Protein AF-M5F6Q2-F1 (afdb_monomer_lite)

Secondary structure (DSSP, 8-state):
-EEETTEEE---HHHHT---GGGGS---EEE-TTSSPBPTTSSSB---HHHHHHHHHHHHHHHHHHHHHHHHHHHT-SSHHHHHHHHHHHTSTT-TTHHHHHHHTTT-EETTEEP-SSEEPPSEETTEEEEEE-TTTS-HHHHTT-------SS--EESSHHHHHTSEEEEEETT-TTHHHHHHHHHHH-TT---EEEEEESSHHHHHHHHHHTT---EEEGGGSPP---------S-EEEEEE-TTS-TT-TT---EEEEEE---TT-EEEEEETTEEEETTEEE-HHHHHHHHHHHHHTTSS-TT--EEEE-TTGGGGTTT---EEHHHHHHHHHHHH--TTT-----TTTT-HHHHHHHHHHHT-SS---HHHHHHHHHHHHHHHS------TT-HHHHHHHHH-HHHHHHHHHS--HHHHHHHHHHHH-GGGTSSS-TTTTHHHHHHHHHHT--

pLDDT: mean 81.47, std 13.78, range [39.22, 97.38]

Structure (mmCIF, N/CA/C/O backbone):
data_AF-M5F6Q2-F1
#
_entry.id   AF-M5F6Q2-F1
#
loop_
_atom_site.group_PDB
_atom_site.id
_atom_site.type_symbol
_atom_site.label_atom_id
_atom_site.label_alt_id
_atom_site.label_comp_id
_atom_site.label_asym_id
_atom_site.label_entity_id
_atom_site.label_seq_id
_atom_site.pdbx_PDB_ins_code
_atom_site.Cartn_x
_atom_site.Cartn_y
_atom_site.Cartn_z
_atom_site.occupancy
_atom_site.B_iso_or_equiv
_atom_site.auth_seq_id
_atom_site.auth_comp_id
_atom_site.auth_asym_id
_atom_site.auth_atom_id
_atom_site.pdbx_PDB_model_num
ATOM 1 N N . MET A 1 1 ? 41.461 -10.114 -30.651 1.00 90.31 1 MET A N 1
ATOM 2 C CA . MET A 1 1 ? 42.840 -10.074 -31.201 1.00 90.31 1 MET A CA 1
ATOM 3 C C . MET A 1 1 ? 42.908 -9.041 -32.313 1.00 90.31 1 MET A C 1
ATOM 5 O O . MET A 1 1 ? 41.897 -8.826 -32.969 1.00 90.31 1 MET A O 1
ATOM 9 N N . ALA A 1 2 ? 44.062 -8.416 -32.529 1.00 90.69 2 ALA A N 1
ATOM 10 C CA . ALA A 1 2 ? 44.305 -7.538 -33.670 1.00 90.69 2 ALA A CA 1
ATOM 11 C C . ALA A 1 2 ? 44.973 -8.337 -34.795 1.00 90.69 2 ALA A C 1
ATOM 13 O O . ALA A 1 2 ? 46.044 -8.898 -34.577 1.00 90.69 2 ALA A O 1
ATOM 14 N N . ARG A 1 3 ? 44.368 -8.418 -35.981 1.00 92.50 3 ARG A N 1
ATOM 15 C CA . ARG A 1 3 ? 44.970 -9.057 -37.156 1.00 92.50 3 ARG A CA 1
ATOM 16 C C . ARG A 1 3 ? 45.557 -7.995 -38.074 1.00 92.50 3 ARG A C 1
ATOM 18 O O . ARG A 1 3 ? 44.851 -7.080 -38.478 1.00 92.50 3 ARG A O 1
ATOM 25 N N . GLN A 1 4 ? 46.831 -8.139 -38.419 1.00 90.56 4 GLN A N 1
ATOM 26 C CA . GLN A 1 4 ? 47.508 -7.293 -39.399 1.00 90.56 4 GLN A CA 1
ATOM 27 C C . GLN A 1 4 ? 48.214 -8.195 -40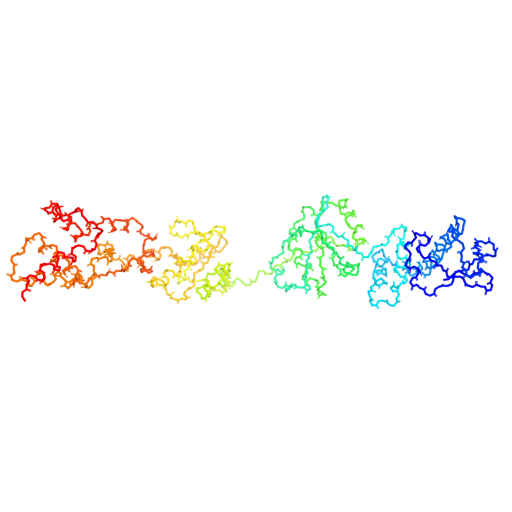.413 1.00 90.56 4 GLN A C 1
ATOM 29 O O . GLN A 1 4 ? 49.161 -8.911 -40.078 1.00 90.56 4 GLN A O 1
ATOM 34 N N . GLY A 1 5 ? 47.722 -8.201 -41.654 1.00 87.06 5 GLY A N 1
ATOM 35 C CA . GLY A 1 5 ? 48.122 -9.202 -42.646 1.00 87.06 5 GLY A CA 1
ATOM 36 C C . GLY A 1 5 ? 47.735 -10.619 -42.198 1.00 87.06 5 GLY A C 1
ATOM 37 O O . GLY A 1 5 ? 46.582 -10.871 -41.860 1.00 87.06 5 GLY A O 1
ATOM 38 N N . GLY A 1 6 ? 48.699 -11.545 -42.189 1.00 85.50 6 GLY A N 1
ATOM 39 C CA . GLY A 1 6 ? 48.492 -12.945 -41.788 1.00 85.50 6 GLY A CA 1
ATOM 40 C C . GLY A 1 6 ? 48.702 -13.249 -40.299 1.00 85.50 6 GLY A C 1
ATOM 41 O O . GLY A 1 6 ? 48.619 -14.411 -39.916 1.00 85.50 6 GLY A O 1
ATOM 42 N N . VAL A 1 7 ? 49.006 -12.246 -39.467 1.00 88.25 7 VAL A N 1
ATOM 43 C CA . VAL A 1 7 ? 49.387 -12.443 -38.056 1.00 88.25 7 VAL A CA 1
ATOM 44 C C . VAL A 1 7 ? 48.335 -11.842 -37.126 1.00 88.25 7 VAL A C 1
ATOM 46 O O . VAL A 1 7 ? 47.841 -10.740 -37.375 1.00 88.25 7 VAL A O 1
ATOM 49 N N . CYS A 1 8 ? 48.010 -12.555 -36.045 1.00 90.44 8 CYS A N 1
ATOM 50 C CA . CYS A 1 8 ? 47.117 -12.095 -34.984 1.00 90.44 8 CYS A CA 1
ATOM 51 C C . CYS A 1 8 ? 47.906 -11.792 -33.709 1.00 90.44 8 CYS A C 1
ATOM 53 O O . CYS A 1 8 ? 48.581 -12.666 -33.174 1.00 90.44 8 CYS A O 1
ATOM 55 N N . TYR A 1 9 ? 47.756 -10.578 -33.193 1.00 91.50 9 TYR A N 1
ATOM 56 C CA . TYR A 1 9 ? 48.367 -10.139 -31.949 1.00 91.50 9 TYR A CA 1
ATOM 57 C C . TYR A 1 9 ? 47.322 -10.037 -30.827 1.00 91.50 9 TYR A C 1
ATOM 59 O O . TYR A 1 9 ? 46.193 -9.571 -31.057 1.00 91.50 9 TYR A O 1
ATOM 67 N N . PRO A 1 10 ? 47.657 -10.449 -29.593 1.00 89.44 10 PRO A N 1
ATOM 68 C CA . PRO A 1 10 ? 46.786 -10.240 -28.448 1.00 89.44 10 PRO A CA 1
ATOM 69 C C . PRO A 1 10 ? 46.700 -8.745 -28.115 1.00 89.44 10 PRO A C 1
ATOM 71 O O . PRO A 1 10 ? 47.707 -8.038 -28.075 1.00 89.44 10 PRO A O 1
ATOM 74 N N . ILE A 1 11 ? 45.481 -8.271 -27.857 1.00 89.88 11 ILE A N 1
ATOM 75 C CA . ILE A 1 11 ? 45.239 -6.915 -27.359 1.00 89.88 11 ILE A CA 1
ATOM 76 C C . ILE A 1 11 ? 45.127 -7.003 -25.835 1.00 89.88 11 ILE A C 1
ATOM 78 O O . ILE A 1 11 ? 44.356 -7.813 -25.327 1.00 89.88 11 ILE A O 1
ATOM 82 N N . SER A 1 12 ? 45.890 -6.177 -25.125 1.00 87.44 12 SER A N 1
ATOM 83 C CA . SER A 1 12 ? 45.894 -6.039 -23.670 1.00 87.44 12 SER A CA 1
ATOM 84 C C . SER A 1 12 ? 44.944 -4.904 -23.270 1.00 87.44 12 SER A C 1
ATOM 86 O O . SER A 1 12 ? 45.260 -3.740 -23.536 1.00 87.44 12 SER A O 1
ATOM 88 N N . PRO A 1 13 ? 43.801 -5.192 -22.617 1.00 84.56 13 PRO A N 1
ATOM 89 C CA . PRO A 1 13 ? 42.872 -4.154 -22.162 1.00 84.56 13 PRO A CA 1
ATOM 90 C C . PRO A 1 13 ? 43.526 -3.181 -21.173 1.00 84.56 13 PRO A C 1
ATOM 92 O O . PRO A 1 13 ? 43.322 -1.970 -21.254 1.00 84.56 13 PRO A O 1
ATOM 95 N N . THR A 1 14 ? 44.387 -3.700 -20.290 1.00 84.69 14 THR A N 1
ATOM 96 C CA . THR A 1 14 ? 45.132 -2.915 -19.294 1.00 84.69 14 THR A CA 1
ATOM 97 C C . THR A 1 14 ? 45.998 -1.843 -19.952 1.00 84.69 14 THR A C 1
ATOM 99 O O . THR A 1 14 ? 46.099 -0.728 -19.450 1.00 84.69 14 THR A O 1
ATOM 102 N N . SER A 1 15 ? 46.586 -2.159 -21.107 1.00 84.38 15 SER A N 1
ATOM 103 C CA . SER A 1 15 ? 47.467 -1.250 -21.845 1.00 84.38 15 SER A CA 1
ATOM 104 C C . SER A 1 15 ? 46.710 -0.161 -22.614 1.00 84.38 15 SER A C 1
ATOM 106 O O . SER A 1 15 ? 47.316 0.831 -23.002 1.00 84.38 15 SER A O 1
ATOM 108 N N . LEU A 1 16 ? 45.399 -0.323 -22.820 1.00 81.69 16 LEU A N 1
ATOM 109 C CA . LEU A 1 16 ? 44.549 0.654 -23.506 1.00 81.69 16 LEU A CA 1
ATOM 110 C C . LEU A 1 16 ? 43.846 1.621 -22.546 1.00 81.69 16 LEU A C 1
ATOM 112 O O . LEU A 1 16 ? 43.353 2.648 -22.994 1.00 81.69 16 LEU A O 1
ATOM 116 N N . SER A 1 17 ? 43.777 1.308 -21.245 1.00 79.38 17 SER A N 1
ATOM 117 C CA . SER A 1 17 ? 42.955 2.052 -20.268 1.00 79.38 17 SER A CA 1
ATOM 118 C C . SER A 1 17 ? 41.474 2.181 -20.670 1.00 79.38 17 SER A C 1
ATOM 120 O O . SER A 1 17 ? 40.790 3.114 -20.258 1.00 79.38 17 SER A O 1
ATOM 122 N N . ILE A 1 18 ? 40.964 1.232 -21.464 1.00 74.19 18 ILE A N 1
ATOM 123 C CA . ILE A 1 18 ? 39.575 1.199 -21.939 1.00 74.19 18 ILE A CA 1
ATOM 124 C C . ILE A 1 18 ? 38.845 0.039 -21.278 1.00 74.19 18 ILE A C 1
ATOM 126 O O . ILE A 1 18 ? 39.346 -1.084 -21.218 1.00 74.19 18 ILE A O 1
ATOM 130 N N . THR A 1 19 ? 37.620 0.302 -20.836 1.00 70.75 19 THR A N 1
ATOM 131 C CA . THR A 1 19 ? 36.688 -0.712 -20.343 1.00 70.75 19 THR A CA 1
ATOM 132 C C . THR A 1 19 ? 35.640 -0.976 -21.420 1.00 70.75 19 THR A C 1
ATOM 134 O O . THR A 1 19 ? 34.605 -0.326 -21.478 1.00 70.75 19 THR A O 1
ATOM 137 N N . SER A 1 20 ? 35.934 -1.912 -22.327 1.00 78.38 20 SER A N 1
ATOM 138 C CA . SER A 1 20 ? 34.982 -2.348 -23.354 1.00 78.38 20 SER A CA 1
ATOM 139 C C . SER A 1 20 ? 34.572 -3.795 -23.118 1.00 78.38 20 SER A C 1
ATOM 141 O O . SER A 1 20 ? 35.420 -4.673 -22.941 1.00 78.38 20 SER A O 1
ATOM 143 N N . THR A 1 21 ? 33.268 -4.063 -23.161 1.00 78.62 21 THR A N 1
ATOM 144 C CA . THR A 1 21 ? 32.719 -5.426 -23.099 1.00 78.62 21 THR A CA 1
ATOM 145 C C . THR A 1 21 ? 33.053 -6.241 -24.350 1.00 78.62 21 THR A C 1
ATOM 147 O O . THR A 1 21 ? 32.926 -7.464 -24.317 1.00 78.62 21 THR A O 1
ATOM 150 N N . LEU A 1 22 ? 33.568 -5.608 -25.415 1.00 83.75 22 LEU A N 1
ATOM 151 C CA . LEU A 1 22 ? 34.044 -6.284 -26.625 1.00 83.75 22 LEU A CA 1
ATOM 152 C C . LEU A 1 22 ? 35.163 -7.290 -26.316 1.00 83.75 22 LEU A C 1
ATOM 154 O O . LEU A 1 22 ? 35.261 -8.319 -26.976 1.00 83.75 22 LEU A O 1
ATOM 158 N N . PHE A 1 23 ? 35.981 -7.043 -25.287 1.00 82.69 23 PHE A N 1
ATOM 159 C CA . PHE A 1 23 ? 37.051 -7.967 -24.890 1.00 82.69 23 PHE A CA 1
ATOM 160 C C . PHE A 1 23 ? 36.543 -9.296 -24.318 1.00 82.69 23 PHE A C 1
ATOM 162 O O . PHE A 1 23 ? 37.303 -10.260 -24.274 1.00 82.69 23 PHE A O 1
ATOM 169 N N . ASN A 1 24 ? 35.267 -9.374 -23.934 1.00 81.75 24 ASN A N 1
ATOM 170 C CA . ASN A 1 24 ? 34.642 -10.625 -23.500 1.00 81.75 24 ASN A CA 1
ATOM 171 C C . ASN A 1 24 ? 34.222 -11.510 -24.684 1.00 81.75 24 ASN A C 1
ATOM 173 O O . ASN A 1 24 ? 33.739 -12.622 -24.478 1.00 81.75 24 ASN A O 1
ATOM 177 N N . TRP A 1 25 ? 34.386 -11.024 -25.916 1.00 81.12 25 TRP A N 1
ATOM 178 C CA . TRP A 1 25 ? 34.020 -11.740 -27.125 1.00 81.12 25 TRP A CA 1
ATOM 179 C C . TRP A 1 25 ? 35.238 -12.339 -27.836 1.00 81.12 25 TRP A C 1
ATOM 181 O O . TRP A 1 25 ? 36.299 -11.709 -27.899 1.00 81.12 25 TRP A O 1
ATOM 191 N N . PRO A 1 26 ? 35.092 -13.519 -28.466 1.00 82.38 26 PRO A N 1
ATOM 192 C CA . PRO A 1 26 ? 36.122 -14.097 -29.320 1.00 82.38 26 PRO A CA 1
ATOM 193 C C . PRO A 1 26 ? 36.150 -13.388 -30.685 1.00 82.38 26 PRO A C 1
ATOM 195 O O . PRO A 1 26 ? 35.754 -13.951 -31.702 1.00 82.38 26 PRO A O 1
ATOM 198 N N . VAL A 1 27 ? 36.598 -12.129 -30.710 1.00 84.62 27 VAL A N 1
ATOM 199 C CA . VAL A 1 27 ? 36.656 -11.304 -31.928 1.00 84.62 27 VAL A CA 1
ATOM 200 C C . VAL A 1 27 ? 38.079 -11.115 -32.445 1.00 84.62 27 VAL A C 1
ATOM 202 O O . VAL A 1 27 ? 39.044 -10.948 -31.686 1.00 84.62 27 VAL A O 1
ATOM 205 N N . VAL A 1 28 ? 38.200 -11.094 -33.771 1.00 90.62 28 VAL A N 1
ATOM 206 C CA . VAL A 1 28 ? 39.409 -10.699 -34.497 1.00 90.62 28 VAL A CA 1
ATOM 207 C C . VAL A 1 28 ? 39.101 -9.400 -35.229 1.00 90.62 28 VAL A C 1
ATOM 209 O O . VAL A 1 28 ? 38.150 -9.340 -35.999 1.00 90.62 28 VAL A O 1
ATOM 212 N N . ILE A 1 29 ? 39.889 -8.364 -34.955 1.00 90.44 29 ILE A N 1
ATOM 213 C CA . ILE A 1 29 ? 39.721 -7.029 -35.527 1.00 90.44 29 ILE A CA 1
ATOM 214 C C . ILE A 1 29 ? 40.822 -6.808 -36.559 1.00 90.44 29 ILE A C 1
ATOM 216 O O . ILE A 1 29 ? 41.999 -6.976 -36.240 1.00 90.44 29 ILE A O 1
ATOM 220 N N . ASP A 1 30 ? 40.443 -6.421 -37.772 1.00 92.31 30 ASP A N 1
ATOM 221 C CA . ASP A 1 30 ? 41.368 -6.225 -38.885 1.00 92.31 30 ASP A CA 1
ATOM 222 C C . ASP A 1 30 ? 41.987 -4.828 -38.923 1.00 92.31 30 ASP A C 1
ATOM 224 O O . ASP A 1 30 ? 41.298 -3.800 -38.951 1.00 92.31 30 ASP A O 1
ATOM 228 N N . PHE A 1 31 ? 43.312 -4.806 -39.014 1.00 92.12 31 PHE A N 1
ATOM 229 C CA . PHE A 1 31 ? 44.126 -3.607 -39.120 1.00 92.12 31 PHE A CA 1
ATOM 230 C C . PHE A 1 31 ? 44.958 -3.633 -40.411 1.00 92.12 31 PHE A C 1
ATOM 232 O O . PHE A 1 31 ? 45.583 -4.652 -40.730 1.00 92.12 31 PHE A O 1
ATOM 239 N N . PRO A 1 32 ? 44.985 -2.525 -41.170 1.00 90.19 32 PRO A N 1
ATOM 240 C CA . PRO A 1 32 ? 45.913 -2.342 -42.276 1.00 90.19 32 PRO A CA 1
ATOM 241 C C . PRO A 1 32 ? 47.373 -2.529 -41.853 1.00 90.19 32 PRO A C 1
ATOM 243 O O . PRO A 1 32 ? 47.768 -2.258 -40.717 1.00 90.19 32 PRO A O 1
ATOM 246 N N . ILE A 1 33 ? 48.204 -2.982 -42.794 1.00 87.75 33 ILE A N 1
ATOM 247 C CA . ILE A 1 33 ? 49.644 -3.100 -42.554 1.00 87.75 33 ILE A CA 1
ATOM 248 C C . ILE A 1 33 ? 50.219 -1.707 -42.278 1.00 87.75 33 ILE A C 1
ATOM 250 O O . ILE A 1 33 ? 50.090 -0.806 -43.099 1.00 87.75 33 ILE A O 1
ATOM 254 N N . GLY A 1 34 ? 50.890 -1.564 -41.133 1.00 85.62 34 GLY A N 1
ATOM 255 C CA . GLY A 1 34 ? 51.545 -0.326 -40.709 1.00 85.62 34 GLY A CA 1
ATOM 256 C C . GLY A 1 34 ? 50.736 0.534 -39.735 1.00 85.62 34 GLY A C 1
ATOM 257 O O . GLY A 1 34 ? 51.260 1.559 -39.296 1.00 85.62 34 GLY A O 1
ATOM 258 N N . ASP A 1 35 ? 49.512 0.129 -39.375 1.00 87.50 35 ASP A N 1
ATOM 259 C CA . ASP A 1 35 ? 48.679 0.850 -38.401 1.00 87.50 35 ASP A CA 1
ATOM 260 C C . ASP A 1 35 ? 48.987 0.490 -36.947 1.00 87.50 35 ASP A C 1
ATOM 262 O O . ASP A 1 35 ? 48.782 1.321 -36.061 1.00 87.50 35 ASP A O 1
ATOM 266 N N . LEU A 1 36 ? 49.517 -0.711 -36.699 1.00 90.75 36 LEU A N 1
ATOM 267 C CA . LEU A 1 36 ? 49.950 -1.137 -35.373 1.00 90.75 36 LEU A CA 1
ATOM 268 C C . LEU A 1 36 ? 51.474 -1.194 -35.291 1.00 90.75 36 LEU A C 1
ATOM 270 O O . LEU A 1 36 ? 52.148 -1.728 -36.179 1.00 90.75 36 LEU A O 1
ATOM 274 N N . SER A 1 37 ? 52.008 -0.687 -34.184 1.00 89.12 37 SER A N 1
ATOM 275 C CA . SER A 1 37 ? 53.395 -0.902 -33.794 1.00 89.12 37 SER A CA 1
ATOM 276 C C . SER A 1 37 ? 53.552 -2.326 -33.262 1.00 89.12 37 SER A C 1
ATOM 278 O O . SER A 1 37 ? 52.779 -2.777 -32.415 1.00 89.12 37 SER A O 1
ATOM 280 N N . VAL A 1 38 ? 54.548 -3.054 -33.761 1.00 85.56 38 VAL A N 1
ATOM 281 C CA . VAL A 1 38 ? 54.880 -4.402 -33.285 1.00 85.56 38 VAL A CA 1
ATOM 282 C C . VAL A 1 38 ? 56.126 -4.293 -32.416 1.00 85.56 38 VAL A C 1
ATOM 284 O O . VAL A 1 38 ? 57.127 -3.704 -32.828 1.00 85.56 38 VAL A O 1
ATOM 287 N N . ALA A 1 39 ? 56.066 -4.845 -31.206 1.00 81.38 39 ALA A N 1
ATOM 288 C CA . ALA A 1 39 ? 57.193 -4.865 -30.287 1.00 81.38 39 ALA A CA 1
ATOM 289 C C . ALA A 1 39 ? 58.379 -5.634 -30.892 1.00 81.38 39 ALA A C 1
ATOM 291 O O . ALA A 1 39 ? 58.212 -6.498 -31.753 1.00 81.38 39 ALA A O 1
ATOM 292 N N . THR A 1 40 ? 59.591 -5.371 -30.401 1.00 74.62 40 THR A N 1
ATOM 293 C CA . THR A 1 40 ? 60.832 -5.975 -30.918 1.00 74.62 40 THR A CA 1
ATOM 294 C C . THR A 1 40 ? 60.810 -7.510 -30.922 1.00 74.62 40 THR A C 1
ATOM 296 O O . THR A 1 40 ? 61.441 -8.123 -31.779 1.00 74.62 40 THR A O 1
ATOM 299 N N . SER A 1 41 ? 60.042 -8.139 -30.021 1.00 74.69 41 SER A N 1
ATOM 300 C CA . SER A 1 41 ? 59.839 -9.595 -29.973 1.00 74.69 41 SER A CA 1
ATOM 301 C C . SER A 1 41 ? 59.035 -10.161 -31.149 1.00 74.69 41 SER A C 1
ATOM 303 O O . SER A 1 41 ? 58.994 -11.372 -31.310 1.00 74.69 41 SER A O 1
ATOM 305 N N . ARG A 1 42 ? 58.393 -9.315 -31.969 1.00 74.31 42 ARG A N 1
ATOM 306 C CA . ARG A 1 42 ? 57.519 -9.681 -33.104 1.00 74.31 42 ARG A CA 1
ATOM 307 C C . ARG A 1 42 ? 56.289 -10.528 -32.755 1.00 74.31 42 ARG A C 1
ATOM 309 O O . ARG A 1 42 ? 55.555 -10.923 -33.652 1.00 74.31 42 ARG A O 1
ATOM 316 N N . GLU A 1 43 ? 56.026 -10.738 -31.469 1.00 78.00 43 GLU A N 1
ATOM 317 C CA . GLU A 1 43 ? 54.896 -11.529 -30.957 1.00 78.00 43 GLU A CA 1
ATOM 318 C C . GLU A 1 43 ? 53.875 -10.679 -30.182 1.00 78.00 43 GLU A C 1
ATOM 320 O O . GLU A 1 43 ? 52.769 -11.131 -29.891 1.00 78.00 43 GLU A O 1
ATOM 325 N N . ALA A 1 44 ? 54.219 -9.428 -29.864 1.00 83.56 44 ALA A N 1
ATOM 326 C CA . ALA A 1 44 ? 53.386 -8.518 -29.085 1.00 83.56 44 ALA A CA 1
ATOM 327 C C . ALA A 1 44 ? 53.206 -7.165 -29.786 1.00 83.56 44 ALA A C 1
ATOM 329 O O . ALA A 1 44 ? 54.060 -6.730 -30.558 1.00 83.56 44 ALA A O 1
ATOM 330 N N . LEU A 1 45 ? 52.102 -6.480 -29.483 1.00 89.06 45 LEU A N 1
ATOM 331 C CA . LEU A 1 45 ? 51.881 -5.095 -29.903 1.00 89.06 45 LEU A CA 1
ATOM 332 C C . LEU A 1 45 ? 52.709 -4.136 -29.041 1.00 89.06 45 LEU A C 1
ATOM 334 O O . LEU A 1 45 ? 52.807 -4.309 -27.825 1.00 89.06 45 LEU A O 1
ATOM 338 N N . GLY A 1 46 ? 53.265 -3.102 -29.666 1.00 89.25 46 GLY A N 1
ATOM 339 C CA . GLY A 1 46 ? 53.700 -1.896 -28.970 1.00 89.25 46 GLY A CA 1
ATOM 340 C C . GLY A 1 46 ? 52.490 -1.005 -28.678 1.00 89.25 46 GLY A C 1
ATOM 341 O O . GLY A 1 46 ? 51.653 -0.804 -29.548 1.00 89.25 46 GLY A O 1
ATOM 342 N N . TYR A 1 47 ? 52.387 -0.460 -27.465 1.00 90.75 47 TYR A N 1
ATOM 343 C CA . TYR A 1 47 ? 51.287 0.429 -27.056 1.00 90.75 47 TYR A CA 1
ATOM 344 C C . TYR A 1 47 ? 51.740 1.891 -27.038 1.00 90.75 47 TYR A C 1
ATOM 346 O O . TYR A 1 47 ? 51.650 2.575 -26.021 1.00 90.75 47 TYR A O 1
ATOM 354 N N . ASP A 1 48 ? 52.278 2.364 -28.162 1.00 91.38 48 ASP A N 1
ATOM 355 C CA . ASP A 1 48 ? 52.500 3.797 -28.354 1.00 91.38 48 ASP A CA 1
ATOM 356 C C . ASP A 1 48 ? 51.167 4.529 -28.596 1.00 91.38 48 ASP A C 1
ATOM 358 O O . ASP A 1 48 ? 50.128 3.921 -28.867 1.00 91.38 48 ASP A O 1
ATOM 362 N N . SER A 1 49 ? 51.177 5.859 -28.486 1.00 90.06 49 SER A N 1
ATOM 363 C CA . SER A 1 49 ? 49.962 6.677 -28.613 1.00 90.06 49 SER A CA 1
ATOM 364 C C . SER A 1 49 ? 49.238 6.468 -29.947 1.00 90.06 49 SER A C 1
ATOM 366 O O . SER A 1 49 ? 48.007 6.466 -29.984 1.00 90.06 49 SER A O 1
ATOM 368 N N . ARG A 1 50 ? 49.989 6.238 -31.032 1.00 91.62 50 ARG A N 1
ATOM 369 C CA . ARG A 1 50 ? 49.444 5.942 -32.360 1.00 91.62 50 ARG A CA 1
ATOM 370 C C . ARG A 1 50 ? 48.701 4.608 -32.375 1.00 91.62 50 ARG A C 1
ATOM 372 O O . ARG A 1 50 ? 47.567 4.560 -32.844 1.00 91.62 50 ARG A O 1
ATOM 379 N N . THR A 1 51 ? 49.320 3.548 -31.861 1.00 91.06 51 THR A N 1
ATOM 380 C CA . THR A 1 51 ? 48.739 2.200 -31.848 1.00 91.06 51 THR A CA 1
ATOM 381 C C . THR A 1 51 ? 47.516 2.141 -30.942 1.00 91.06 51 THR A C 1
ATOM 383 O O . THR A 1 51 ? 46.499 1.573 -31.332 1.00 91.06 51 THR A O 1
ATOM 386 N N . ILE A 1 52 ? 47.567 2.792 -29.774 1.00 91.12 52 ILE A N 1
ATOM 387 C CA . ILE A 1 52 ? 46.406 2.923 -28.884 1.00 91.12 52 ILE A CA 1
ATOM 388 C C . ILE A 1 52 ? 45.258 3.616 -29.625 1.00 91.12 52 ILE A C 1
ATOM 390 O O . ILE A 1 52 ? 44.166 3.061 -29.693 1.00 91.12 52 ILE A O 1
ATOM 394 N N . ALA A 1 53 ? 45.501 4.779 -30.241 1.00 89.88 53 ALA A N 1
ATOM 395 C CA . ALA A 1 53 ? 44.465 5.512 -30.969 1.00 89.88 53 ALA A CA 1
ATOM 396 C C . ALA A 1 53 ? 43.867 4.699 -32.131 1.00 89.88 53 ALA A C 1
ATOM 398 O O . ALA A 1 53 ? 42.651 4.714 -32.325 1.00 89.88 53 ALA A O 1
ATOM 399 N N . ALA A 1 54 ? 44.697 3.962 -32.876 1.00 91.31 54 ALA A N 1
ATOM 400 C CA . ALA A 1 54 ? 44.245 3.092 -33.959 1.00 91.31 54 ALA A CA 1
ATOM 401 C C . ALA A 1 54 ? 43.358 1.947 -33.444 1.00 91.31 54 ALA A C 1
ATOM 403 O O . ALA A 1 54 ? 42.284 1.705 -33.998 1.00 91.31 54 ALA A O 1
ATOM 404 N N . ILE A 1 55 ? 43.771 1.274 -32.362 1.00 91.12 55 ILE A N 1
ATOM 405 C CA . ILE A 1 55 ? 42.999 0.189 -31.744 1.00 91.12 55 ILE A CA 1
ATOM 406 C C . ILE A 1 55 ? 41.669 0.713 -31.204 1.00 91.12 55 ILE A C 1
ATOM 408 O O . ILE A 1 55 ? 40.633 0.129 -31.513 1.00 91.12 55 ILE A O 1
ATOM 412 N N . THR A 1 56 ? 41.675 1.818 -30.458 1.00 90.19 56 THR A N 1
ATOM 413 C CA . THR A 1 56 ? 40.459 2.435 -29.908 1.00 90.19 56 THR A CA 1
ATOM 414 C C . THR A 1 56 ? 39.478 2.801 -31.007 1.00 90.19 56 THR A C 1
ATOM 416 O O . THR A 1 56 ? 38.338 2.347 -30.986 1.00 90.19 56 THR A O 1
ATOM 419 N N . LYS A 1 57 ? 39.947 3.532 -32.026 1.00 90.75 57 LYS A N 1
ATOM 420 C CA . LYS A 1 57 ? 39.117 3.927 -33.166 1.00 90.75 57 LYS A CA 1
ATOM 421 C C . LYS A 1 57 ? 38.478 2.711 -33.831 1.00 90.75 57 LYS A C 1
ATOM 423 O O . LYS A 1 57 ? 37.297 2.735 -34.158 1.00 90.75 57 LYS A O 1
ATOM 428 N N . ARG A 1 58 ? 39.245 1.636 -34.020 1.00 90.94 58 ARG A N 1
ATOM 429 C CA . ARG A 1 58 ? 38.739 0.426 -34.667 1.00 90.94 58 ARG A CA 1
ATOM 430 C C . ARG A 1 58 ? 37.759 -0.354 -33.795 1.00 90.94 58 ARG A C 1
ATOM 432 O O . ARG A 1 58 ? 36.814 -0.934 -34.327 1.00 90.94 58 ARG A O 1
ATOM 439 N N . ILE A 1 59 ? 37.964 -0.369 -32.479 1.00 89.62 59 ILE A N 1
ATOM 440 C CA . ILE A 1 59 ? 36.995 -0.914 -31.522 1.00 89.62 59 ILE A CA 1
ATOM 441 C C . ILE A 1 59 ? 35.678 -0.141 -31.633 1.00 89.62 59 ILE A C 1
ATOM 443 O O . ILE A 1 59 ? 34.639 -0.773 -31.809 1.00 89.62 59 ILE A O 1
ATOM 447 N N . ASP A 1 60 ? 35.723 1.192 -31.628 1.00 88.88 60 ASP A N 1
ATOM 448 C CA . ASP A 1 60 ? 34.528 2.037 -31.744 1.00 88.88 60 ASP A CA 1
ATOM 449 C C . ASP A 1 60 ? 33.806 1.816 -33.083 1.00 88.88 60 ASP A C 1
ATOM 451 O O . ASP A 1 60 ? 32.598 1.587 -33.106 1.00 88.88 60 ASP A O 1
ATOM 455 N N . GLU A 1 61 ? 34.543 1.786 -34.201 1.00 90.25 61 GLU A N 1
ATOM 456 C CA . GLU A 1 61 ? 33.999 1.449 -35.527 1.00 90.25 61 GLU A CA 1
ATOM 457 C C . GLU A 1 61 ? 33.330 0.066 -35.539 1.00 90.25 61 GLU A C 1
ATOM 459 O O . GLU A 1 61 ? 32.262 -0.103 -36.126 1.00 90.25 61 GLU A O 1
ATOM 464 N N . THR A 1 62 ? 33.936 -0.921 -34.872 1.00 89.31 62 THR A N 1
ATOM 465 C CA . THR A 1 62 ? 33.388 -2.281 -34.781 1.00 89.31 62 THR A CA 1
ATOM 466 C C . THR A 1 62 ? 32.091 -2.292 -33.977 1.00 89.31 62 THR A C 1
ATOM 468 O O . THR A 1 62 ? 31.107 -2.882 -34.418 1.00 89.31 62 THR A O 1
ATOM 471 N N . VAL A 1 63 ? 32.055 -1.611 -32.828 1.00 89.56 63 VAL A N 1
ATOM 472 C CA . VAL A 1 63 ? 30.846 -1.496 -31.997 1.00 89.56 63 VAL A CA 1
ATOM 473 C C . VAL A 1 63 ? 29.729 -0.785 -32.759 1.00 89.56 63 VAL A C 1
ATOM 475 O O . VAL A 1 63 ? 28.589 -1.251 -32.738 1.00 89.56 63 VAL A O 1
ATOM 478 N N . LEU A 1 64 ? 30.039 0.287 -33.492 1.00 89.75 64 LEU A N 1
ATOM 479 C CA . LEU A 1 64 ? 29.071 0.976 -34.349 1.00 89.75 64 LEU A CA 1
ATOM 480 C C . LEU A 1 64 ? 28.564 0.069 -35.478 1.00 89.75 64 LEU A C 1
ATOM 482 O O . LEU A 1 64 ? 27.358 -0.018 -35.689 1.00 89.75 64 LEU A O 1
ATOM 486 N N . GLY A 1 65 ? 29.447 -0.679 -36.142 1.00 88.94 65 GLY A N 1
ATOM 487 C CA . GLY A 1 65 ? 29.050 -1.656 -37.160 1.00 88.94 65 GLY A CA 1
ATOM 488 C C . GLY A 1 65 ? 28.139 -2.756 -36.604 1.00 88.94 65 GLY A C 1
ATOM 489 O O . GLY A 1 65 ? 27.141 -3.111 -37.226 1.00 88.94 65 GLY A O 1
ATOM 490 N N . MET A 1 66 ? 28.425 -3.253 -35.397 1.00 87.94 66 MET A N 1
ATOM 491 C CA . MET A 1 66 ? 27.558 -4.208 -34.696 1.00 87.94 66 MET A CA 1
ATOM 492 C C . MET A 1 66 ? 26.228 -3.575 -34.263 1.00 87.94 66 MET A C 1
ATOM 494 O O . MET A 1 66 ? 25.213 -4.266 -34.220 1.00 87.94 66 MET A O 1
ATOM 498 N N . THR A 1 67 ? 26.216 -2.273 -33.963 1.00 90.00 67 THR A N 1
ATOM 499 C CA . THR A 1 67 ? 24.994 -1.521 -33.635 1.00 90.00 67 THR A CA 1
ATOM 500 C C . THR A 1 67 ? 24.054 -1.467 -34.838 1.00 90.00 67 THR A C 1
ATOM 502 O O . THR A 1 67 ? 22.854 -1.684 -34.674 1.00 90.00 67 THR A O 1
ATOM 505 N N . GLU A 1 68 ? 24.583 -1.255 -36.048 1.00 88.44 68 GLU A N 1
ATOM 506 C CA . GLU A 1 68 ? 23.775 -1.229 -37.277 1.00 88.44 68 GLU A CA 1
ATOM 507 C C . GLU A 1 68 ? 23.031 -2.557 -37.517 1.00 88.44 68 GLU A C 1
ATOM 509 O O . GLU A 1 68 ? 21.901 -2.532 -37.992 1.00 88.44 68 GLU A O 1
ATOM 514 N N . LEU A 1 69 ? 23.576 -3.704 -37.084 1.00 85.62 69 LEU A N 1
ATOM 515 C CA . LEU A 1 69 ? 22.893 -5.006 -37.197 1.00 85.62 69 LEU A CA 1
ATOM 516 C C . LEU A 1 69 ? 21.592 -5.093 -36.384 1.00 85.62 69 LEU A C 1
ATOM 518 O O . LEU A 1 69 ? 20.702 -5.863 -36.735 1.00 85.62 69 LEU A O 1
ATOM 522 N N . LEU A 1 70 ? 21.490 -4.343 -35.284 1.00 89.25 70 LEU A N 1
ATOM 523 C CA . LEU A 1 70 ? 20.292 -4.298 -34.436 1.00 89.25 70 LEU A CA 1
ATOM 524 C C . LEU A 1 70 ? 19.429 -3.063 -34.694 1.00 89.25 70 LEU A C 1
ATOM 526 O O . LEU A 1 70 ? 18.318 -2.958 -34.174 1.00 89.25 70 LEU A O 1
ATOM 530 N N . LYS A 1 71 ? 19.927 -2.117 -35.488 1.00 89.88 71 LYS A N 1
ATOM 531 C CA . LYS A 1 71 ? 19.240 -0.858 -35.752 1.00 89.88 71 LYS A CA 1
ATOM 532 C C . LYS A 1 71 ? 17.956 -1.066 -36.536 1.00 89.88 71 LYS A C 1
ATOM 534 O O . LYS A 1 71 ? 16.975 -0.400 -36.223 1.00 89.88 71 LYS A O 1
ATOM 539 N N . ASP A 1 72 ? 17.941 -1.998 -37.484 1.00 88.44 72 ASP A N 1
ATOM 540 C CA . ASP A 1 72 ? 16.734 -2.333 -38.243 1.00 88.44 72 ASP A CA 1
ATOM 541 C C . ASP A 1 72 ? 15.660 -2.947 -37.333 1.00 88.44 72 ASP A C 1
ATOM 543 O O . ASP A 1 72 ? 14.501 -2.545 -37.396 1.00 88.44 72 ASP A O 1
ATOM 547 N N . GLU A 1 73 ? 16.055 -3.848 -36.421 1.00 90.31 73 GLU A N 1
ATOM 548 C CA . GLU A 1 73 ? 15.157 -4.465 -35.428 1.00 90.31 73 GLU A CA 1
ATOM 549 C C . GLU A 1 73 ? 14.530 -3.396 -34.518 1.00 90.31 73 GLU A C 1
ATOM 551 O O . GLU A 1 73 ? 13.317 -3.376 -34.323 1.00 90.31 73 GLU A O 1
ATOM 556 N N . VAL A 1 74 ? 15.338 -2.456 -34.019 1.00 93.31 74 VAL A N 1
ATOM 557 C CA . VAL A 1 74 ? 14.863 -1.343 -33.181 1.00 93.31 74 VAL A CA 1
ATOM 558 C C . VAL A 1 74 ? 14.010 -0.350 -33.971 1.00 93.31 74 VAL A C 1
ATOM 560 O O . VAL A 1 74 ? 12.991 0.113 -33.467 1.00 93.31 74 VAL A O 1
ATOM 563 N N . SER A 1 75 ? 14.408 -0.002 -35.194 1.00 91.88 75 SER A N 1
ATOM 564 C CA . SER A 1 75 ? 13.721 1.010 -36.012 1.00 91.88 75 SER A CA 1
ATOM 565 C C . SER A 1 75 ? 12.380 0.514 -36.549 1.00 91.88 75 SER A C 1
ATOM 567 O O . SER A 1 75 ? 11.509 1.330 -36.840 1.00 91.88 75 SER A O 1
ATOM 569 N N . ALA A 1 76 ? 12.201 -0.805 -36.657 1.00 92.56 76 ALA A N 1
ATOM 570 C CA . ALA A 1 76 ? 10.939 -1.429 -37.037 1.00 92.56 76 ALA A CA 1
ATOM 571 C C . ALA A 1 76 ? 9.883 -1.424 -35.912 1.00 92.56 76 ALA A C 1
ATOM 573 O O . ALA A 1 76 ? 8.722 -1.732 -36.181 1.00 92.56 76 ALA A O 1
ATOM 574 N N . ALA A 1 77 ? 10.256 -1.085 -34.672 1.00 93.25 77 ALA A N 1
ATOM 575 C CA . ALA A 1 77 ? 9.314 -0.978 -33.561 1.00 93.25 77 ALA A CA 1
ATOM 576 C C . ALA A 1 77 ? 8.270 0.122 -33.817 1.00 93.25 77 ALA A C 1
ATOM 578 O O . ALA A 1 77 ? 8.622 1.248 -34.189 1.00 93.25 77 ALA A O 1
ATOM 579 N N . ALA A 1 78 ? 6.994 -0.179 -33.566 1.00 90.94 78 ALA A N 1
ATOM 580 C CA . ALA A 1 78 ? 5.882 0.736 -33.825 1.00 90.94 78 ALA A CA 1
ATOM 581 C C . ALA A 1 78 ? 5.832 1.896 -32.820 1.00 90.94 78 ALA A C 1
ATOM 583 O O . ALA A 1 78 ? 5.271 2.954 -33.109 1.00 90.94 78 ALA A O 1
ATOM 584 N N . SER A 1 79 ? 6.432 1.719 -31.641 1.00 90.94 79 SER A N 1
ATOM 585 C CA . SER A 1 79 ? 6.502 2.743 -30.601 1.00 90.94 79 SER A CA 1
ATOM 586 C C . SER A 1 79 ? 7.857 2.776 -29.898 1.00 90.94 79 SER A C 1
ATOM 588 O O . SER A 1 79 ? 8.616 1.805 -29.891 1.00 90.94 79 SER A O 1
ATOM 590 N N . TYR A 1 80 ? 8.142 3.894 -29.228 1.00 91.75 80 TYR A N 1
ATOM 591 C CA . TYR A 1 80 ? 9.328 4.019 -28.382 1.00 91.75 80 TYR A CA 1
ATOM 592 C C . TYR A 1 80 ? 9.346 2.973 -27.255 1.00 91.75 80 TYR A C 1
ATOM 594 O O . TYR A 1 80 ? 10.411 2.454 -26.920 1.00 91.75 80 TYR A O 1
ATOM 602 N N . LEU A 1 81 ? 8.184 2.635 -26.681 1.00 91.06 81 LEU A N 1
ATOM 603 C CA . LEU A 1 81 ? 8.081 1.609 -25.640 1.00 91.06 81 LEU A CA 1
ATOM 604 C C . LEU A 1 81 ? 8.449 0.222 -26.166 1.00 91.06 81 LEU A C 1
ATOM 606 O O . LEU A 1 81 ? 9.190 -0.492 -25.493 1.00 91.06 81 LEU A O 1
ATOM 610 N N . GLU A 1 82 ? 8.011 -0.125 -27.376 1.00 92.31 82 GLU A N 1
ATOM 611 C CA . GLU A 1 82 ? 8.412 -1.369 -28.038 1.00 92.31 82 GLU A CA 1
ATOM 612 C C . GLU A 1 82 ? 9.917 -1.405 -28.306 1.00 92.31 82 GLU A C 1
ATOM 614 O O . GLU A 1 82 ? 10.574 -2.397 -27.994 1.00 92.31 82 GLU A O 1
ATOM 619 N N . ALA A 1 83 ? 10.491 -0.303 -28.793 1.00 94.19 83 ALA A N 1
ATOM 620 C CA . ALA A 1 83 ? 11.932 -0.191 -29.000 1.00 94.19 83 ALA A CA 1
ATOM 621 C C . ALA A 1 83 ? 12.716 -0.375 -27.686 1.00 94.19 83 ALA A C 1
ATOM 623 O O . ALA A 1 83 ? 13.707 -1.106 -27.629 1.00 94.19 83 ALA A O 1
ATOM 624 N N . CYS A 1 84 ? 12.244 0.235 -26.595 1.00 93.56 84 CYS A N 1
ATOM 625 C CA . CYS A 1 84 ? 12.809 0.027 -25.261 1.00 93.56 84 CYS A CA 1
ATOM 626 C C . CYS A 1 84 ? 12.636 -1.421 -24.785 1.00 93.56 84 CYS A C 1
ATOM 628 O O . CYS A 1 84 ? 13.531 -1.958 -24.131 1.00 93.56 84 CYS A O 1
ATOM 630 N N . ASN A 1 85 ? 11.517 -2.068 -25.122 1.00 93.81 85 ASN A N 1
ATOM 631 C CA . ASN A 1 85 ? 11.284 -3.464 -24.779 1.00 93.81 85 ASN A CA 1
ATOM 632 C C . ASN A 1 85 ? 12.264 -4.401 -25.496 1.00 93.81 85 ASN A C 1
ATOM 634 O O . ASN A 1 85 ? 12.827 -5.278 -24.848 1.00 93.81 85 ASN A O 1
ATOM 638 N N . ILE A 1 86 ? 12.551 -4.165 -26.782 1.00 94.56 86 ILE A N 1
ATOM 639 C CA . ILE A 1 86 ? 13.575 -4.911 -27.536 1.00 94.56 86 ILE A CA 1
ATOM 640 C C . ILE A 1 86 ? 14.931 -4.827 -26.823 1.00 94.56 86 ILE A C 1
ATOM 642 O O . ILE A 1 86 ? 15.596 -5.845 -26.631 1.00 94.56 86 ILE A O 1
ATOM 646 N N . LEU A 1 87 ? 15.329 -3.633 -26.365 1.00 94.56 87 LEU A N 1
ATOM 647 C CA . LEU A 1 87 ? 16.551 -3.463 -25.571 1.00 94.56 87 LEU A CA 1
ATOM 648 C C . LEU A 1 87 ? 16.488 -4.242 -24.246 1.00 94.56 87 LEU A C 1
ATOM 650 O O . LEU A 1 87 ? 17.455 -4.918 -23.887 1.00 94.56 87 LEU A O 1
ATOM 654 N N . ALA A 1 88 ? 15.382 -4.137 -23.508 1.00 92.75 88 ALA A N 1
ATOM 655 C CA . ALA A 1 88 ? 15.226 -4.770 -22.200 1.00 92.75 88 ALA A CA 1
ATOM 656 C C . ALA A 1 88 ? 15.234 -6.308 -22.289 1.00 92.75 88 ALA A C 1
ATOM 658 O O . ALA A 1 88 ? 15.934 -6.966 -21.517 1.00 92.75 88 ALA A O 1
ATOM 659 N N . GLU A 1 89 ? 14.515 -6.883 -23.255 1.00 92.81 89 GLU A N 1
ATOM 660 C CA . GLU A 1 89 ? 14.525 -8.321 -23.547 1.00 92.81 89 GLU A CA 1
ATOM 661 C C . GLU A 1 89 ? 15.892 -8.766 -24.067 1.00 92.81 89 GLU A C 1
ATOM 663 O O . GLU A 1 89 ? 16.431 -9.781 -23.622 1.00 92.81 89 GLU A O 1
ATOM 668 N N . GLY A 1 90 ? 16.501 -7.960 -24.938 1.00 92.06 90 GLY A N 1
ATOM 669 C CA . GLY A 1 90 ? 17.855 -8.154 -25.432 1.00 92.06 90 GLY A CA 1
ATOM 670 C C . GLY A 1 90 ? 18.870 -8.288 -24.301 1.00 92.06 90 GLY A C 1
ATOM 671 O O . GLY A 1 90 ? 19.656 -9.230 -24.315 1.00 92.06 90 GLY A O 1
ATOM 672 N N . LYS A 1 91 ? 18.806 -7.413 -23.289 1.00 92.12 91 LYS A N 1
ATOM 673 C CA . LYS A 1 91 ? 19.693 -7.399 -22.109 1.00 92.12 91 LYS A CA 1
ATOM 674 C C . LYS A 1 91 ? 19.287 -8.350 -20.981 1.00 92.12 91 LYS A C 1
ATOM 676 O O . LYS A 1 91 ? 2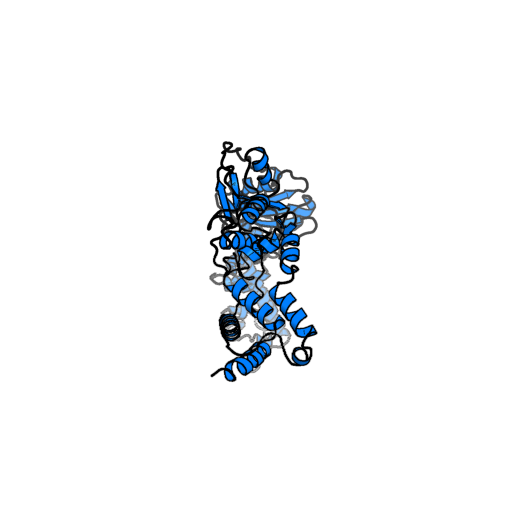0.006 -8.457 -19.980 1.00 92.12 91 LYS A O 1
ATOM 681 N N . HIS A 1 92 ? 18.162 -9.046 -21.108 1.00 92.12 92 HIS A N 1
ATOM 682 C CA . HIS A 1 92 ? 17.701 -9.978 -20.089 1.00 92.12 92 HIS A CA 1
ATOM 683 C C . HIS A 1 92 ? 18.728 -11.105 -19.862 1.00 92.12 92 HIS A C 1
ATOM 685 O O . HIS A 1 92 ? 19.358 -11.585 -20.800 1.00 92.12 92 HIS A O 1
ATOM 691 N N . HIS A 1 93 ? 18.899 -11.561 -18.615 1.00 88.56 93 HIS A N 1
ATOM 692 C CA . HIS A 1 93 ? 19.941 -12.536 -18.248 1.00 88.56 93 HIS A CA 1
ATOM 693 C C . HIS A 1 93 ? 19.859 -13.867 -19.016 1.00 88.56 93 HIS A C 1
ATOM 695 O O . HIS A 1 93 ? 20.888 -14.476 -19.283 1.00 88.56 93 HIS A O 1
ATOM 701 N N . ASN A 1 94 ? 18.651 -14.281 -19.410 1.00 89.62 94 ASN A N 1
ATOM 702 C CA . ASN A 1 94 ? 18.417 -15.499 -20.198 1.00 89.62 94 ASN A CA 1
ATOM 703 C C . ASN A 1 94 ? 18.442 -15.274 -21.718 1.00 89.62 94 ASN A C 1
ATOM 705 O O . ASN A 1 94 ? 18.189 -16.211 -22.472 1.00 89.62 94 ASN A O 1
ATOM 709 N N . SER A 1 95 ? 18.684 -14.048 -22.190 1.00 90.06 95 SER A N 1
ATOM 710 C CA . SER A 1 95 ? 18.664 -13.762 -23.623 1.00 90.06 95 SER A CA 1
ATOM 711 C C . SER A 1 95 ? 19.950 -14.255 -24.290 1.00 90.06 95 SER A C 1
ATOM 713 O O . SER A 1 95 ? 21.041 -13.856 -23.872 1.00 90.06 95 SER A O 1
ATOM 715 N N . PRO A 1 96 ? 19.870 -15.045 -25.377 1.00 87.62 96 PRO A N 1
ATOM 716 C CA . PRO A 1 96 ? 21.057 -15.416 -26.145 1.00 87.62 96 PRO A CA 1
ATOM 717 C C . PRO A 1 96 ? 21.703 -14.198 -26.823 1.00 87.62 96 PRO A C 1
ATOM 719 O O . PRO A 1 96 ? 22.893 -14.222 -27.128 1.00 87.62 96 PRO A O 1
ATOM 722 N N . LYS A 1 97 ? 20.942 -13.111 -27.026 1.00 89.19 97 LYS A N 1
ATOM 723 C CA . LYS A 1 97 ? 21.445 -11.847 -27.577 1.00 89.19 97 LYS A CA 1
ATOM 724 C C . LYS A 1 97 ? 22.067 -10.940 -26.500 1.00 89.19 97 LYS A C 1
ATOM 726 O O . LYS A 1 97 ? 22.608 -9.893 -26.851 1.00 89.19 97 LYS A O 1
ATOM 731 N N . LYS A 1 98 ? 22.036 -11.315 -25.212 1.00 90.31 98 LYS A N 1
ATOM 732 C CA . LYS A 1 98 ? 22.501 -10.464 -24.102 1.00 90.31 98 LYS A CA 1
ATOM 733 C C . LYS A 1 98 ? 23.906 -9.905 -24.293 1.00 90.31 98 LYS A C 1
ATOM 735 O O . LYS A 1 98 ? 24.047 -8.689 -24.180 1.00 90.31 98 LYS A O 1
ATOM 740 N N . PRO A 1 99 ? 24.930 -10.710 -24.634 1.00 87.69 99 PRO A N 1
ATOM 741 C CA . PRO A 1 99 ? 26.273 -10.169 -24.809 1.00 87.69 99 PRO A CA 1
ATOM 742 C C . PRO A 1 99 ? 26.332 -9.076 -25.885 1.00 87.69 99 PRO A C 1
ATOM 744 O O . PRO A 1 99 ? 27.174 -8.184 -25.809 1.00 87.69 99 PRO A O 1
ATOM 747 N N . LEU A 1 100 ? 25.451 -9.149 -26.896 1.00 88.44 100 LEU A N 1
ATOM 748 C CA . LEU A 1 100 ? 25.419 -8.205 -28.014 1.00 88.44 100 LEU A CA 1
ATOM 749 C C . LEU A 1 100 ? 24.745 -6.914 -27.570 1.00 88.44 100 LEU A C 1
ATOM 751 O O . LEU A 1 100 ? 25.308 -5.840 -27.742 1.00 88.44 100 LEU A O 1
ATOM 755 N N . PHE A 1 101 ? 23.587 -7.016 -26.921 1.00 91.75 101 PHE A N 1
ATOM 756 C CA . PHE A 1 101 ? 22.889 -5.856 -26.374 1.00 91.75 101 PHE A CA 1
ATOM 757 C C . PHE A 1 101 ? 23.646 -5.172 -25.226 1.00 91.75 101 PHE A C 1
ATOM 759 O O . PHE A 1 101 ? 23.543 -3.956 -25.079 1.00 91.75 101 PHE A O 1
ATOM 766 N N . ASP A 1 102 ? 24.433 -5.901 -24.431 1.00 89.81 102 ASP A N 1
ATOM 767 C CA . ASP A 1 102 ? 25.337 -5.309 -23.434 1.00 89.81 102 ASP A CA 1
ATOM 768 C C . ASP A 1 102 ? 26.434 -4.463 -24.095 1.00 89.81 102 ASP A C 1
ATOM 770 O O . ASP A 1 102 ? 26.847 -3.448 -23.538 1.00 89.81 102 ASP A O 1
ATOM 774 N N . LEU A 1 103 ? 26.897 -4.879 -25.277 1.00 88.50 103 LEU A N 1
ATOM 775 C CA . LEU A 1 103 ? 27.928 -4.187 -26.044 1.00 88.50 103 LEU A CA 1
ATOM 776 C C . LEU A 1 103 ? 27.382 -2.953 -26.772 1.00 88.50 103 LEU A C 1
ATOM 778 O O . LEU A 1 103 ? 27.979 -1.885 -26.687 1.00 88.50 103 LEU A O 1
ATOM 782 N N . VAL A 1 104 ? 26.257 -3.090 -27.480 1.00 91.31 104 VAL A N 1
ATOM 783 C CA . VAL A 1 104 ? 25.760 -2.036 -28.386 1.00 91.31 104 VAL A CA 1
ATOM 784 C C . VAL A 1 104 ? 24.597 -1.227 -27.818 1.00 91.31 104 VAL A C 1
ATOM 786 O O . VAL A 1 104 ? 24.255 -0.176 -28.350 1.00 91.31 104 VAL A O 1
ATOM 789 N N . GLY A 1 105 ? 23.977 -1.675 -26.724 1.00 89.94 105 GLY A N 1
ATOM 790 C CA . GLY A 1 105 ? 22.711 -1.118 -26.242 1.00 89.94 105 GLY A CA 1
ATOM 791 C C . GLY A 1 105 ? 22.756 0.363 -25.865 1.00 89.94 105 GLY A C 1
ATOM 792 O O . GLY A 1 105 ? 21.735 1.032 -25.957 1.00 89.94 105 GLY A O 1
ATOM 793 N N . ALA A 1 106 ? 23.923 0.890 -25.479 1.00 89.56 106 ALA A N 1
ATOM 794 C CA . ALA A 1 106 ? 24.107 2.317 -25.192 1.00 89.56 106 ALA A CA 1
ATOM 795 C C . ALA A 1 106 ? 24.074 3.206 -26.452 1.00 89.56 106 ALA A C 1
ATOM 797 O O . ALA A 1 106 ? 23.859 4.411 -26.343 1.00 89.56 106 ALA A O 1
ATOM 798 N N . HIS A 1 107 ? 24.278 2.618 -27.634 1.00 91.19 107 HIS A N 1
ATOM 799 C CA . HIS A 1 107 ? 24.302 3.310 -28.925 1.00 91.19 107 HIS A CA 1
ATOM 800 C C . HIS A 1 107 ? 22.975 3.197 -29.687 1.00 91.19 107 HIS A C 1
ATOM 802 O O . HIS A 1 107 ? 22.787 3.869 -30.701 1.00 91.19 107 HIS A O 1
ATOM 808 N N . LEU A 1 108 ? 22.041 2.368 -29.209 1.00 94.06 108 LEU A N 1
ATOM 809 C CA . LEU A 1 108 ? 20.734 2.212 -29.834 1.00 94.06 108 LEU A CA 1
ATOM 810 C C . LEU A 1 108 ? 19.850 3.431 -29.549 1.00 94.06 108 LEU A C 1
ATOM 812 O O . LEU A 1 108 ? 19.698 3.879 -28.408 1.00 94.06 108 LEU A O 1
ATOM 816 N N . THR A 1 109 ? 19.231 3.945 -30.608 1.00 94.31 109 THR A N 1
ATOM 817 C CA . THR A 1 109 ? 18.282 5.058 -30.546 1.00 94.31 109 THR A CA 1
ATOM 818 C C . THR A 1 109 ? 17.044 4.734 -31.373 1.00 94.31 109 THR A C 1
ATOM 820 O O . THR A 1 109 ? 17.122 3.994 -32.351 1.00 94.31 109 THR A O 1
ATOM 823 N N . TRP A 1 110 ? 15.903 5.302 -30.990 1.00 93.75 110 TRP A N 1
ATOM 824 C CA . TRP A 1 110 ? 14.658 5.247 -31.755 1.00 93.75 110 TRP A CA 1
ATOM 825 C C . TRP A 1 110 ? 14.177 6.674 -32.002 1.00 93.75 110 TRP A C 1
ATOM 827 O O . TRP A 1 110 ? 14.024 7.449 -31.056 1.00 93.75 110 TRP A O 1
ATOM 837 N N . GLY A 1 111 ? 14.037 7.068 -33.271 1.00 88.56 111 GLY A N 1
ATOM 838 C CA . GLY A 1 111 ? 13.726 8.457 -33.637 1.00 88.56 111 GLY A CA 1
ATOM 839 C C . GLY A 1 111 ? 14.732 9.483 -33.088 1.00 88.56 111 GLY A C 1
ATOM 840 O O . GLY A 1 111 ? 14.351 10.603 -32.764 1.00 88.56 111 GLY A O 1
ATOM 841 N N . GLY A 1 112 ? 16.000 9.091 -32.901 1.00 90.62 112 GLY A N 1
ATOM 842 C CA . GLY A 1 112 ? 17.041 9.921 -32.276 1.00 90.62 112 GLY A CA 1
ATOM 843 C C . GLY A 1 112 ? 17.009 9.964 -30.741 1.00 90.62 112 GLY A C 1
ATOM 844 O O . GLY A 1 112 ? 17.911 10.538 -30.133 1.00 90.62 112 GLY A O 1
ATOM 845 N N . LYS A 1 113 ? 16.022 9.330 -30.092 1.00 90.50 113 LYS A N 1
ATOM 846 C CA . LYS A 1 113 ? 15.932 9.220 -28.630 1.00 90.50 113 LYS A CA 1
ATOM 847 C C . LYS A 1 113 ? 16.679 7.971 -28.140 1.00 90.50 113 LYS A C 1
ATOM 849 O O . LYS A 1 113 ? 16.400 6.880 -28.642 1.00 90.50 113 LYS A O 1
ATOM 854 N N . PRO A 1 114 ? 17.592 8.080 -27.157 1.00 92.88 114 PRO A N 1
ATOM 855 C CA . PRO A 1 114 ? 18.233 6.917 -26.547 1.00 92.88 114 PRO A CA 1
ATOM 856 C C . PRO A 1 114 ? 17.211 5.971 -25.918 1.00 92.88 114 PRO A C 1
ATOM 858 O O . PRO A 1 114 ? 16.234 6.412 -25.304 1.00 92.88 114 PRO A O 1
ATOM 861 N N . LEU A 1 115 ? 17.440 4.670 -26.064 1.00 92.81 115 LEU A N 1
ATOM 862 C CA . LEU A 1 115 ? 16.599 3.649 -25.447 1.00 92.81 115 LEU A CA 1
ATOM 863 C C . LEU A 1 115 ? 16.898 3.513 -23.951 1.00 92.81 115 LEU A C 1
ATOM 865 O O . LEU A 1 115 ? 18.024 3.731 -23.500 1.00 92.81 115 LEU A O 1
ATOM 869 N N . VAL A 1 116 ? 15.890 3.113 -23.177 1.00 90.31 116 VAL A N 1
ATOM 870 C CA . VAL A 1 116 ? 16.027 2.882 -21.734 1.00 90.31 116 VAL A CA 1
ATOM 871 C C . VAL A 1 116 ? 15.592 1.471 -21.360 1.00 90.31 116 VAL A C 1
ATOM 873 O O . VAL A 1 116 ? 14.588 0.961 -21.840 1.00 90.31 116 VAL A O 1
ATOM 876 N N . GLU A 1 117 ? 16.339 0.840 -20.456 1.00 87.44 117 GLU A N 1
ATOM 877 C CA . GLU A 1 117 ? 16.014 -0.502 -19.945 1.00 87.44 117 GLU A CA 1
ATOM 878 C C . GLU A 1 117 ? 14.856 -0.493 -18.943 1.00 87.44 117 GLU A C 1
ATOM 880 O O . GLU A 1 117 ? 14.238 -1.522 -18.689 1.00 87.44 117 GLU A O 1
ATOM 885 N N . LYS A 1 118 ? 14.606 0.660 -18.312 1.00 86.12 118 LYS A N 1
ATOM 886 C CA . LYS A 1 118 ? 13.613 0.828 -17.250 1.00 86.12 118 LYS A CA 1
ATOM 887 C C . LYS A 1 118 ? 12.868 2.134 -17.451 1.00 86.12 118 LYS A C 1
ATOM 889 O O . LYS A 1 118 ? 13.498 3.183 -17.601 1.00 86.12 118 LYS A O 1
ATOM 894 N N . ILE A 1 119 ? 11.545 2.073 -17.372 1.00 83.06 119 ILE A N 1
ATOM 895 C CA . ILE A 1 119 ? 10.680 3.249 -17.432 1.00 83.06 119 ILE A CA 1
ATOM 896 C C . ILE A 1 119 ? 10.445 3.728 -16.002 1.00 83.06 119 ILE A C 1
ATOM 898 O O . ILE A 1 119 ? 9.917 3.011 -15.154 1.00 83.06 119 ILE A O 1
ATOM 902 N N . ARG A 1 120 ? 10.888 4.947 -15.696 1.00 72.12 120 ARG A N 1
ATOM 903 C CA . ARG A 1 120 ? 10.705 5.529 -14.362 1.00 72.12 120 ARG A CA 1
ATOM 904 C C . ARG A 1 120 ? 9.515 6.472 -14.380 1.00 72.12 120 ARG A C 1
ATOM 906 O O . ARG A 1 120 ? 9.579 7.518 -15.020 1.00 72.12 120 ARG A O 1
ATOM 913 N N . CYS A 1 121 ? 8.480 6.146 -13.613 1.00 67.12 121 CYS A N 1
ATOM 914 C CA . CYS A 1 121 ? 7.391 7.069 -13.346 1.00 67.12 121 CYS A CA 1
ATOM 915 C C . CYS A 1 121 ? 7.702 7.847 -12.068 1.00 67.12 121 CYS A C 1
ATOM 917 O O . CYS A 1 121 ? 7.851 7.286 -10.981 1.00 67.12 121 CYS A O 1
ATOM 919 N N . ARG A 1 122 ? 7.799 9.174 -12.158 1.00 65.38 122 ARG A N 1
ATOM 920 C CA . ARG A 1 122 ? 7.752 9.982 -10.936 1.00 65.38 122 ARG A CA 1
ATOM 921 C C . ARG A 1 122 ? 6.302 9.985 -10.461 1.00 65.38 122 ARG A C 1
ATOM 923 O O . ARG A 1 122 ? 5.425 10.412 -11.203 1.00 65.38 122 ARG A O 1
ATOM 930 N N . SER A 1 123 ? 6.047 9.536 -9.232 1.00 62.69 123 SER A N 1
ATOM 931 C CA . SER A 1 123 ? 4.697 9.557 -8.643 1.00 62.69 123 SER A CA 1
ATOM 932 C C . SER A 1 123 ? 4.140 10.981 -8.495 1.00 62.69 123 SER A C 1
ATOM 934 O O . SER A 1 123 ? 2.929 11.175 -8.388 1.00 62.69 123 SER A O 1
ATOM 936 N N . SER A 1 124 ? 5.010 11.993 -8.572 1.00 68.06 124 SER A N 1
ATOM 937 C CA . SER A 1 124 ? 4.656 13.407 -8.643 1.00 68.06 124 SER A CA 1
ATOM 938 C C . SER A 1 124 ? 5.469 14.161 -9.699 1.00 68.06 124 SER A C 1
ATOM 940 O O . SER A 1 124 ? 6.703 14.114 -9.703 1.00 68.06 124 SER A O 1
ATOM 942 N N . TRP A 1 125 ? 4.767 14.927 -10.524 1.00 74.31 125 TRP A N 1
ATOM 943 C CA . TRP A 1 125 ? 5.266 15.941 -11.446 1.00 74.31 125 TRP A CA 1
ATOM 944 C C . TRP A 1 125 ? 4.547 17.267 -11.166 1.00 74.31 125 TRP A C 1
ATOM 946 O O . TRP A 1 125 ? 3.497 17.292 -10.524 1.00 74.31 125 TRP A O 1
ATOM 956 N N . ILE A 1 126 ? 5.099 18.391 -11.626 1.00 80.12 126 ILE A N 1
ATOM 957 C CA . ILE A 1 126 ? 4.460 19.699 -11.437 1.00 80.12 126 ILE A CA 1
ATOM 958 C C . ILE A 1 126 ? 3.101 19.684 -12.153 1.00 80.12 126 ILE A C 1
ATOM 960 O O . ILE A 1 126 ? 3.037 19.664 -13.379 1.00 80.12 126 ILE A O 1
ATOM 964 N N . GLY A 1 127 ? 2.019 19.663 -11.372 1.00 82.19 127 GLY A N 1
ATOM 965 C CA . GLY A 1 127 ? 0.650 19.607 -11.883 1.00 82.19 127 GLY A CA 1
ATOM 966 C C . GLY A 1 127 ? 0.159 18.221 -12.319 1.00 82.19 127 GLY A C 1
ATOM 967 O O . GLY A 1 127 ? -0.911 18.158 -12.920 1.00 82.19 127 GLY A O 1
ATOM 968 N 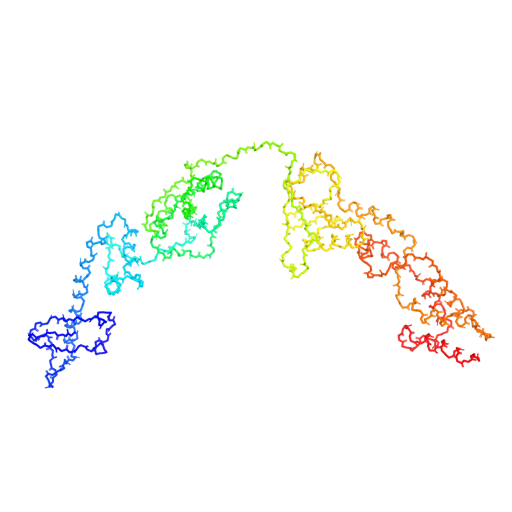N . ALA A 1 128 ? 0.884 17.129 -12.027 1.00 85.25 128 ALA A N 1
ATOM 969 C CA . ALA A 1 128 ? 0.400 15.768 -12.279 1.00 85.25 128 ALA A CA 1
ATOM 970 C C . ALA A 1 128 ? 0.895 14.729 -11.251 1.00 85.25 128 ALA A C 1
ATOM 972 O O . ALA A 1 128 ? 2.037 14.779 -10.806 1.00 85.25 128 ALA A O 1
ATOM 973 N N . HIS A 1 129 ? 0.061 13.752 -10.886 1.00 85.19 129 HIS A N 1
ATOM 974 C CA . HIS A 1 129 ? 0.378 12.712 -9.898 1.00 85.19 129 HIS A CA 1
ATOM 975 C C . HIS A 1 129 ? -0.131 11.336 -10.328 1.00 85.19 129 HIS A C 1
ATOM 977 O O . HIS A 1 129 ? -1.309 11.180 -10.643 1.00 85.19 129 HIS A O 1
ATOM 983 N N . GLY A 1 130 ? 0.737 10.327 -10.283 1.00 84.69 130 GLY A N 1
ATOM 984 C CA . GLY A 1 130 ? 0.403 8.939 -10.611 1.00 84.69 130 GLY A CA 1
ATOM 985 C C . GLY A 1 130 ? 0.091 8.108 -9.368 1.00 84.69 130 GLY A C 1
ATOM 986 O O . GLY A 1 130 ? 0.718 8.284 -8.323 1.00 84.69 130 GLY A O 1
ATOM 987 N N . ALA A 1 131 ? -0.876 7.202 -9.484 1.00 85.31 131 ALA A N 1
ATOM 988 C CA . ALA A 1 131 ? -1.145 6.152 -8.513 1.00 85.31 131 ALA A CA 1
ATOM 989 C C . ALA A 1 131 ? -1.336 4.821 -9.245 1.00 85.31 131 ALA A C 1
ATOM 991 O O . ALA A 1 131 ? -2.206 4.707 -10.112 1.00 85.31 131 ALA A O 1
ATOM 992 N N . GLU A 1 132 ? -0.549 3.813 -8.885 1.00 84.62 132 GLU A N 1
ATOM 993 C CA . GLU A 1 132 ? -0.702 2.470 -9.427 1.00 84.62 132 GLU A CA 1
ATOM 994 C C . GLU A 1 132 ? -1.779 1.685 -8.672 1.00 84.62 132 GLU A C 1
ATOM 996 O O . GLU A 1 132 ? -1.815 1.612 -7.437 1.00 84.62 132 GLU A O 1
ATOM 1001 N N . LEU A 1 133 ? -2.662 1.056 -9.435 1.00 83.50 133 LEU A N 1
ATOM 1002 C CA . LEU A 1 133 ? -3.629 0.089 -8.955 1.00 83.50 133 LEU A CA 1
ATOM 1003 C C . LEU A 1 133 ? -3.239 -1.260 -9.551 1.00 83.50 133 LEU A C 1
ATOM 1005 O O . LEU A 1 133 ? -3.179 -1.404 -10.769 1.00 83.50 133 LEU A O 1
ATOM 1009 N N . ARG A 1 134 ? -3.033 -2.262 -8.690 1.00 81.50 134 ARG A N 1
ATOM 1010 C CA . ARG A 1 134 ? -2.665 -3.626 -9.099 1.00 81.50 134 ARG A CA 1
ATOM 1011 C C . ARG A 1 134 ? -3.817 -4.625 -8.908 1.00 81.50 134 ARG A C 1
ATOM 1013 O O . ARG A 1 134 ? -3.769 -5.425 -7.965 1.00 81.50 134 ARG A O 1
ATOM 1020 N N . PRO A 1 135 ? -4.870 -4.591 -9.756 1.00 71.19 135 PRO A N 1
ATOM 1021 C CA . PRO A 1 135 ? -5.892 -5.635 -9.869 1.00 71.19 135 PRO A CA 1
ATOM 1022 C C . PRO A 1 135 ? -5.356 -7.066 -9.855 1.00 71.19 135 PRO A C 1
ATOM 1024 O O . PRO A 1 135 ? -5.995 -7.960 -9.302 1.00 71.19 135 PRO A O 1
ATOM 1027 N N . SER A 1 136 ? -4.181 -7.277 -10.448 1.00 68.69 136 SER A N 1
ATOM 1028 C CA . SER A 1 136 ? -3.506 -8.572 -10.523 1.00 68.69 136 SER A CA 1
ATOM 1029 C C . SER A 1 136 ? -3.087 -9.118 -9.148 1.00 68.69 136 SER A C 1
ATOM 1031 O O . SER A 1 136 ? -3.081 -10.331 -8.939 1.00 68.69 136 SER A O 1
ATOM 1033 N N . LYS A 1 137 ? -2.777 -8.234 -8.186 1.00 68.94 137 LYS A N 1
ATOM 1034 C CA . LYS A 1 137 ? -2.243 -8.588 -6.854 1.00 68.94 137 LYS A CA 1
ATOM 1035 C C . LYS A 1 137 ? -3.267 -8.442 -5.729 1.00 68.94 137 LYS A C 1
ATOM 1037 O O . LYS A 1 137 ? -3.107 -9.050 -4.674 1.00 68.94 137 LYS A O 1
ATOM 1042 N N . ILE A 1 138 ? -4.311 -7.636 -5.928 1.00 63.62 138 ILE A N 1
ATOM 1043 C CA . ILE A 1 138 ? -5.342 -7.351 -4.922 1.00 63.62 138 ILE A CA 1
ATOM 1044 C C . ILE A 1 138 ? -6.674 -7.927 -5.396 1.00 63.62 138 ILE A C 1
ATOM 1046 O O . ILE A 1 138 ? -7.103 -7.678 -6.518 1.00 63.62 138 ILE A O 1
ATOM 1050 N N . ALA A 1 139 ? -7.385 -8.643 -4.520 1.00 58.12 139 ALA A N 1
ATOM 1051 C CA . ALA A 1 139 ? -8.720 -9.136 -4.838 1.00 58.12 139 ALA A CA 1
ATOM 1052 C C . ALA A 1 139 ? -9.626 -7.976 -5.292 1.00 58.12 139 ALA A C 1
ATOM 1054 O O . ALA A 1 139 ? -9.938 -7.070 -4.515 1.00 58.12 139 ALA A O 1
ATOM 1055 N N . MET A 1 140 ? -10.096 -8.036 -6.542 1.00 55.31 140 MET A N 1
ATOM 1056 C CA . MET A 1 140 ? -10.906 -6.996 -7.196 1.00 55.31 140 MET A CA 1
ATOM 1057 C C . MET A 1 140 ? -12.097 -6.512 -6.357 1.00 55.31 140 MET A C 1
ATOM 1059 O O . MET A 1 140 ? -12.470 -5.342 -6.410 1.00 55.31 140 MET A O 1
ATOM 1063 N N . GLY A 1 141 ? -12.678 -7.386 -5.527 1.00 55.25 141 GLY A N 1
ATOM 1064 C CA . GLY A 1 141 ? -13.766 -7.040 -4.609 1.00 55.25 141 GLY A CA 1
ATOM 1065 C C . GLY A 1 141 ? -13.405 -6.007 -3.529 1.00 55.25 141 GLY A C 1
ATOM 1066 O O . GLY A 1 141 ? -14.305 -5.316 -3.049 1.00 55.25 141 GLY A O 1
ATOM 1067 N N . GLN A 1 142 ? -12.128 -5.874 -3.147 1.00 56.41 142 GLN A N 1
ATOM 1068 C CA . GLN A 1 142 ? -11.657 -4.840 -2.213 1.00 56.41 142 GLN A CA 1
ATOM 1069 C C . GLN A 1 142 ? -11.490 -3.487 -2.914 1.00 56.41 142 GLN A C 1
ATOM 1071 O O . GLN A 1 142 ? -12.032 -2.491 -2.431 1.00 56.41 142 GLN A O 1
ATOM 1076 N N . LEU A 1 143 ? -10.850 -3.464 -4.091 1.00 58.31 143 LEU A N 1
ATOM 1077 C CA . LEU A 1 143 ? -10.697 -2.250 -4.904 1.00 58.31 143 LEU A CA 1
ATOM 1078 C C . LEU A 1 143 ? -12.065 -1.681 -5.315 1.00 58.31 143 LEU A C 1
ATOM 1080 O O . LEU A 1 143 ? -12.313 -0.491 -5.163 1.00 58.31 143 LEU A O 1
ATOM 1084 N N . ARG A 1 144 ? -13.030 -2.525 -5.704 1.00 58.84 144 ARG A N 1
ATOM 1085 C CA . ARG A 1 144 ? -14.396 -2.089 -6.071 1.00 58.84 144 ARG A CA 1
ATOM 1086 C C . ARG A 1 144 ? -15.151 -1.362 -4.949 1.00 58.84 144 ARG A C 1
ATOM 1088 O O . ARG A 1 144 ? -16.057 -0.583 -5.236 1.00 58.84 144 ARG A O 1
ATOM 1095 N N . LYS A 1 145 ? -14.825 -1.596 -3.674 1.00 59.22 145 LYS A N 1
ATOM 1096 C CA . LYS A 1 145 ? -15.554 -0.992 -2.540 1.00 59.22 145 LYS A CA 1
ATOM 1097 C C . LYS A 1 145 ? -15.013 0.381 -2.156 1.00 59.22 145 LYS A C 1
ATOM 1099 O O . LYS A 1 145 ? -15.803 1.251 -1.801 1.00 59.22 145 LYS A O 1
ATOM 1104 N N . SER A 1 146 ? -13.702 0.584 -2.257 1.00 64.88 146 SER A N 1
ATOM 1105 C CA . SER A 1 146 ? -13.046 1.844 -1.910 1.00 64.88 146 SER A CA 1
ATOM 1106 C C . SER A 1 146 ? -11.790 2.023 -2.759 1.00 64.88 146 SER A C 1
ATOM 1108 O O . SER A 1 146 ? -10.788 1.352 -2.529 1.00 64.88 146 SER A O 1
ATOM 1110 N N . VAL A 1 147 ? -11.852 2.933 -3.733 1.00 70.62 147 VAL A N 1
ATOM 1111 C CA . VAL A 1 147 ? -10.673 3.421 -4.459 1.00 70.62 147 VAL A CA 1
ATOM 1112 C C . VAL A 1 147 ? -10.477 4.872 -4.055 1.00 70.62 147 VAL A C 1
ATOM 1114 O O . VAL A 1 147 ? -11.416 5.665 -4.108 1.00 70.62 147 VAL A O 1
ATOM 1117 N N . ALA A 1 148 ? -9.262 5.223 -3.659 1.00 73.50 148 ALA A N 1
ATOM 1118 C CA . ALA A 1 148 ? -8.844 6.602 -3.473 1.00 73.50 148 ALA A CA 1
ATOM 1119 C C . ALA A 1 148 ? -7.546 6.796 -4.247 1.00 73.50 148 ALA A C 1
ATOM 1121 O O . ALA A 1 148 ? -6.678 5.924 -4.204 1.00 73.50 148 ALA A O 1
ATOM 1122 N N . HIS A 1 149 ? -7.415 7.927 -4.939 1.00 74.94 149 HIS A N 1
ATOM 1123 C CA . HIS A 1 149 ? -6.136 8.295 -5.530 1.00 74.94 149 HIS A CA 1
ATOM 1124 C C . HIS A 1 149 ? -5.172 8.587 -4.383 1.00 74.94 149 HIS A C 1
ATOM 1126 O O . HIS A 1 149 ? -5.382 9.517 -3.600 1.00 74.94 149 HIS A O 1
ATOM 1132 N N . ARG A 1 150 ? -4.189 7.707 -4.215 1.00 74.19 150 ARG A N 1
ATOM 1133 C CA . ARG A 1 150 ? -3.145 7.814 -3.203 1.00 74.19 150 ARG A CA 1
ATOM 1134 C C . ARG A 1 150 ? -1.824 7.658 -3.939 1.00 74.19 150 ARG A C 1
ATOM 1136 O O . ARG A 1 150 ? -1.457 6.518 -4.222 1.00 74.19 150 ARG A O 1
ATOM 1143 N N . PRO A 1 151 ? -1.149 8.760 -4.299 1.00 64.75 151 PRO A N 1
ATOM 1144 C CA . PRO A 1 151 ? 0.155 8.650 -4.928 1.00 64.75 151 PRO A CA 1
ATOM 1145 C C . PRO A 1 151 ? 1.080 7.919 -3.955 1.00 64.75 151 PRO A C 1
ATOM 1147 O O . PRO A 1 151 ? 1.148 8.277 -2.775 1.00 64.75 151 PRO A O 1
ATOM 1150 N N . GLN A 1 152 ? 1.750 6.860 -4.411 1.00 59.16 152 GLN A N 1
ATOM 1151 C CA . GLN A 1 152 ? 2.750 6.210 -3.572 1.00 59.16 152 GLN A CA 1
ATOM 1152 C C . GLN A 1 152 ? 3.906 7.193 -3.353 1.00 59.16 152 GLN A C 1
ATOM 1154 O O . GLN A 1 152 ? 4.357 7.879 -4.274 1.00 59.16 152 GLN A O 1
ATOM 1159 N N . SER A 1 153 ? 4.382 7.296 -2.112 1.00 50.59 153 SER A N 1
ATOM 1160 C CA . SER A 1 153 ? 5.389 8.280 -1.686 1.00 50.59 153 SER A CA 1
ATOM 1161 C C . SER A 1 153 ? 6.802 8.001 -2.218 1.00 50.59 153 SER A C 1
ATOM 1163 O O . SER A 1 153 ? 7.770 8.575 -1.730 1.00 50.59 153 SER A O 1
ATOM 1165 N N . VAL A 1 154 ? 6.946 7.117 -3.204 1.00 49.47 154 VAL A N 1
ATOM 1166 C CA . VAL A 1 154 ? 8.223 6.721 -3.797 1.00 49.47 154 VAL A CA 1
ATOM 1167 C C . VAL A 1 154 ? 8.048 6.718 -5.312 1.00 49.47 154 VAL A C 1
ATOM 1169 O O . VAL A 1 154 ? 6.990 6.342 -5.805 1.00 49.47 154 VAL A O 1
ATOM 1172 N N . SER A 1 155 ? 9.065 7.162 -6.052 1.00 52.56 155 SER A N 1
ATOM 1173 C CA . SER A 1 155 ? 9.117 7.027 -7.509 1.00 52.56 155 SER A CA 1
ATOM 1174 C C . SER A 1 155 ? 8.891 5.563 -7.895 1.00 52.56 155 SER A C 1
ATOM 1176 O O . SER A 1 155 ? 9.792 4.741 -7.712 1.00 52.56 155 SER A O 1
ATOM 1178 N N . GLU A 1 156 ? 7.698 5.226 -8.375 1.00 56.38 156 GLU A N 1
ATOM 1179 C CA . GLU A 1 156 ? 7.404 3.891 -8.880 1.00 56.38 156 GLU A CA 1
ATOM 1180 C C . GLU A 1 156 ? 8.229 3.673 -10.153 1.00 56.38 156 GLU A C 1
ATOM 1182 O O . GLU A 1 156 ? 8.138 4.394 -11.149 1.00 56.38 156 GLU A O 1
ATOM 1187 N N . ILE A 1 157 ? 9.121 2.691 -10.089 1.00 55.09 157 ILE A N 1
ATOM 1188 C CA . ILE A 1 157 ? 9.881 2.236 -11.244 1.00 55.09 157 ILE A CA 1
ATOM 1189 C C . ILE A 1 157 ? 9.045 1.119 -11.857 1.00 55.09 157 ILE A C 1
ATOM 1191 O O . ILE A 1 157 ? 8.915 0.069 -11.229 1.00 55.09 157 ILE A O 1
ATOM 1195 N N . PHE A 1 158 ? 8.506 1.327 -13.061 1.00 66.94 158 PHE A N 1
ATOM 1196 C CA . PHE A 1 158 ? 8.083 0.196 -13.881 1.00 66.94 158 PHE A CA 1
ATOM 1197 C C . PHE A 1 158 ? 9.353 -0.599 -14.182 1.00 66.94 158 PHE A C 1
ATOM 1199 O O . PHE A 1 158 ? 10.336 -0.057 -14.707 1.00 66.94 158 PHE A O 1
ATOM 1206 N N . ALA A 1 159 ? 9.395 -1.854 -13.738 1.00 65.19 159 ALA A N 1
ATOM 1207 C CA . ALA A 1 159 ? 10.624 -2.635 -13.733 1.00 65.19 159 ALA A CA 1
ATOM 1208 C C . ALA A 1 159 ? 11.082 -2.963 -15.159 1.00 65.19 159 ALA A C 1
ATOM 1210 O O . ALA A 1 159 ? 12.280 -3.167 -15.369 1.00 65.19 159 ALA A O 1
ATOM 1211 N N . SER A 1 160 ? 10.156 -2.944 -16.126 1.00 79.19 160 SER A N 1
ATOM 1212 C CA . SER A 1 160 ? 10.440 -3.090 -17.554 1.00 79.19 160 SER A CA 1
ATOM 1213 C C . SER A 1 160 ? 9.487 -2.264 -18.443 1.00 79.19 160 SER A C 1
ATOM 1215 O O . SER A 1 160 ? 8.364 -1.968 -18.031 1.00 79.19 160 SER A O 1
ATOM 1217 N N . PRO A 1 161 ? 9.893 -1.912 -19.680 1.00 86.81 161 PRO A N 1
ATOM 1218 C CA . PRO A 1 161 ? 9.002 -1.342 -20.695 1.00 86.81 161 PRO A CA 1
ATOM 1219 C C . PRO A 1 161 ? 7.784 -2.227 -20.993 1.00 86.81 161 PRO A C 1
ATOM 1221 O O . PRO A 1 161 ? 6.692 -1.703 -21.190 1.00 86.81 161 PRO A O 1
ATOM 1224 N N . LYS A 1 162 ? 7.948 -3.556 -20.938 1.00 88.94 162 LYS A N 1
ATOM 1225 C CA . LYS A 1 162 ? 6.855 -4.526 -21.078 1.00 88.94 162 LYS A CA 1
ATOM 1226 C C . LYS A 1 162 ? 5.729 -4.304 -20.073 1.00 88.94 162 LYS A C 1
ATOM 1228 O O . LYS A 1 162 ? 4.569 -4.257 -20.462 1.00 88.94 162 LYS A O 1
ATOM 1233 N N . GLU A 1 163 ? 6.067 -4.120 -18.796 1.00 87.06 163 GLU A N 1
ATOM 1234 C CA . GLU A 1 163 ? 5.066 -3.845 -17.756 1.00 87.06 163 GLU A CA 1
ATOM 1235 C C . GLU A 1 163 ? 4.265 -2.577 -18.075 1.00 87.06 163 GLU A C 1
ATOM 1237 O O . GLU A 1 163 ? 3.047 -2.561 -17.914 1.00 87.06 163 GLU A O 1
ATOM 1242 N N . MET A 1 164 ? 4.924 -1.530 -18.585 1.00 88.50 164 MET A N 1
ATOM 1243 C CA . MET A 1 164 ? 4.244 -0.302 -19.003 1.00 88.50 164 MET A CA 1
ATOM 1244 C C . MET A 1 164 ? 3.328 -0.540 -20.214 1.00 88.50 164 MET A C 1
ATOM 1246 O O . MET A 1 164 ? 2.207 -0.041 -20.223 1.00 88.50 164 MET A O 1
ATOM 1250 N N . MET A 1 165 ? 3.756 -1.328 -21.208 1.00 89.31 165 MET A N 1
ATOM 1251 C CA . MET A 1 165 ? 2.919 -1.692 -22.366 1.00 89.31 165 MET A CA 1
ATOM 1252 C C . MET A 1 165 ? 1.671 -2.496 -21.970 1.00 89.31 165 MET A C 1
ATOM 1254 O O . MET A 1 165 ? 0.624 -2.381 -22.604 1.00 89.31 165 MET A O 1
ATOM 1258 N N . GLU A 1 166 ? 1.769 -3.311 -20.921 1.00 89.69 166 GLU A N 1
ATOM 1259 C CA . GLU A 1 166 ? 0.659 -4.114 -20.395 1.00 89.69 166 GLU A CA 1
ATOM 1260 C C . GLU A 1 166 ? -0.227 -3.335 -19.399 1.00 89.69 166 GLU A C 1
ATOM 1262 O O . GLU A 1 166 ? -1.276 -3.838 -18.985 1.00 89.69 166 GLU A O 1
ATOM 1267 N N . THR A 1 167 ? 0.158 -2.106 -19.037 1.00 90.25 167 THR A N 1
ATOM 1268 C CA . THR A 1 167 ? -0.546 -1.252 -18.070 1.00 90.25 167 THR A CA 1
ATOM 1269 C C . THR A 1 167 ? -1.570 -0.352 -18.760 1.00 90.25 167 THR A C 1
ATOM 1271 O O . THR A 1 167 ? -1.260 0.376 -19.699 1.00 90.25 167 THR A O 1
ATOM 1274 N N . LEU A 1 168 ? -2.800 -0.330 -18.244 1.00 93.44 168 LEU A N 1
ATOM 1275 C CA . LEU A 1 168 ? -3.830 0.608 -18.693 1.00 93.44 168 LEU A CA 1
ATOM 1276 C C . LEU A 1 168 ? -3.612 1.981 -18.049 1.00 93.44 168 LEU A C 1
ATOM 1278 O O . LEU A 1 168 ? -3.583 2.094 -16.823 1.00 93.44 168 LEU A O 1
ATOM 1282 N N . VAL A 1 169 ? -3.523 3.040 -18.853 1.00 94.00 169 VAL A N 1
ATOM 1283 C CA . VAL A 1 169 ? -3.335 4.406 -18.346 1.00 94.00 169 VAL A CA 1
ATOM 1284 C C . VAL A 1 169 ? -4.652 5.174 -18.384 1.00 94.00 169 VAL A C 1
ATOM 1286 O O . VAL A 1 169 ? -5.243 5.375 -19.445 1.00 94.00 169 VAL A O 1
ATOM 1289 N N . TYR A 1 170 ? -5.097 5.647 -17.222 1.00 95.75 170 TYR A N 1
ATOM 1290 C CA . TYR A 1 170 ? -6.268 6.513 -17.094 1.00 95.75 170 TYR A CA 1
ATOM 1291 C C . TYR A 1 170 ? -5.873 7.871 -16.536 1.00 95.75 170 TYR A C 1
ATOM 1293 O O . TYR A 1 170 ? -5.183 7.953 -15.518 1.00 95.75 170 TYR A O 1
ATOM 1301 N N . VAL A 1 171 ? -6.369 8.937 -17.160 1.00 95.81 171 VAL A N 1
ATOM 1302 C CA . VAL A 1 171 ? -6.081 10.315 -16.760 1.00 95.81 171 VAL A CA 1
ATOM 1303 C C . VAL A 1 171 ? -7.336 10.982 -16.215 1.00 95.81 171 VAL A C 1
ATOM 1305 O O . VAL A 1 171 ? -8.346 11.090 -16.894 1.00 95.81 171 VAL A O 1
ATOM 1308 N N . GLU A 1 172 ? -7.278 11.452 -14.977 1.00 95.38 172 GLU A N 1
ATOM 1309 C CA . GLU A 1 172 ? -8.282 12.303 -14.350 1.00 95.38 172 GLU A CA 1
ATOM 1310 C C . GLU A 1 172 ? -7.815 13.756 -14.391 1.00 95.38 172 GLU A C 1
ATOM 1312 O O . GLU A 1 172 ? -6.834 14.116 -13.737 1.00 95.38 172 GLU A O 1
ATOM 1317 N N . PHE A 1 173 ? -8.543 14.602 -15.117 1.00 95.88 173 PHE A N 1
ATOM 1318 C CA . PHE A 1 173 ? -8.307 16.040 -15.084 1.00 95.88 173 PHE A CA 1
ATOM 1319 C C . PHE A 1 173 ? -8.948 16.705 -13.863 1.00 95.88 173 PHE A C 1
ATOM 1321 O O . PHE A 1 173 ? -9.969 16.250 -13.332 1.00 95.88 173 PHE A O 1
ATOM 1328 N N . GLU A 1 174 ? -8.344 17.803 -13.416 1.00 92.12 174 GLU A N 1
ATOM 1329 C CA . GLU A 1 174 ? -8.875 18.621 -12.331 1.00 92.12 174 GLU A CA 1
ATOM 1330 C C . GLU A 1 174 ? -10.323 19.064 -12.614 1.00 92.12 174 GLU A C 1
ATOM 1332 O O . GLU A 1 174 ? -10.702 19.390 -13.738 1.00 92.12 174 GLU A O 1
ATOM 1337 N N . GLY A 1 175 ? -11.170 19.025 -11.581 1.00 89.69 175 GLY A N 1
ATOM 1338 C CA . GLY A 1 175 ? -12.599 19.328 -11.700 1.00 89.69 175 GLY A CA 1
ATOM 1339 C C . GLY A 1 175 ? -13.483 18.149 -12.133 1.00 89.69 175 GLY A C 1
ATOM 1340 O O . GLY A 1 175 ? -14.712 18.289 -12.136 1.00 89.69 175 GLY A O 1
ATOM 1341 N N . LEU A 1 176 ? -12.915 16.971 -12.432 1.00 93.25 176 LEU A N 1
ATOM 1342 C CA . LEU A 1 176 ? -13.712 15.791 -12.773 1.00 93.25 176 LEU A CA 1
ATOM 1343 C C . LEU A 1 176 ? -14.618 15.359 -11.609 1.00 93.25 176 LEU A C 1
ATOM 1345 O O . LEU A 1 176 ? -14.179 15.000 -10.514 1.00 93.25 176 LEU A O 1
ATOM 1349 N N . ARG A 1 177 ? -15.926 15.298 -11.873 1.00 91.69 177 ARG A N 1
ATOM 1350 C CA . ARG A 1 177 ? -16.894 14.759 -10.913 1.00 91.69 177 ARG A CA 1
ATOM 1351 C C . ARG A 1 177 ? -16.849 13.233 -10.885 1.00 91.69 177 ARG A C 1
ATOM 1353 O O . ARG A 1 177 ? -16.897 12.570 -11.923 1.00 91.69 177 ARG A O 1
ATOM 1360 N N . PHE A 1 178 ? -16.881 12.690 -9.668 1.00 89.88 178 PHE A N 1
ATOM 1361 C CA . PHE A 1 178 ? -16.955 11.254 -9.386 1.00 89.88 178 PHE A CA 1
ATOM 1362 C C . PHE A 1 178 ? -15.742 10.430 -9.848 1.00 89.88 178 PHE A C 1
ATOM 1364 O O . PHE A 1 178 ? -15.911 9.240 -10.116 1.00 89.88 178 PHE A O 1
ATOM 1371 N N . GLY A 1 179 ? -14.534 11.007 -9.884 1.00 90.69 179 GLY A N 1
ATOM 1372 C CA . GLY A 1 179 ? -13.293 10.302 -10.251 1.00 90.69 179 GLY A CA 1
ATOM 1373 C C . GLY A 1 179 ? -13.166 8.896 -9.636 1.00 90.69 179 GLY A C 1
ATOM 1374 O O . GLY A 1 179 ? -13.098 7.921 -10.381 1.00 90.69 179 GLY A O 1
ATOM 1375 N N . PRO A 1 180 ? -13.296 8.727 -8.303 1.00 90.12 180 PRO A N 1
ATOM 1376 C CA . PRO A 1 180 ? -13.268 7.404 -7.670 1.00 90.12 180 PRO A CA 1
ATOM 1377 C C . PRO A 1 180 ? -14.344 6.417 -8.149 1.00 90.12 180 PRO A C 1
ATOM 1379 O O . PRO A 1 180 ? -14.113 5.212 -8.196 1.00 90.12 180 PRO A O 1
ATOM 1382 N N . SER A 1 181 ? -15.549 6.883 -8.488 1.00 88.50 181 SER A N 1
ATOM 1383 C CA . SER A 1 181 ? -16.608 6.006 -9.015 1.00 88.50 181 SER A CA 1
ATOM 1384 C C . SER A 1 181 ? -16.366 5.622 -10.469 1.00 88.50 181 SER A C 1
ATOM 1386 O O . SER A 1 181 ? -16.669 4.494 -10.840 1.00 88.50 181 SER A O 1
ATOM 1388 N N . ARG A 1 182 ? -15.810 6.526 -11.279 1.00 94.00 182 ARG A N 1
ATOM 1389 C CA . ARG A 1 182 ? -15.418 6.246 -12.668 1.00 94.00 182 ARG A CA 1
ATOM 1390 C C . ARG A 1 182 ? -14.232 5.289 -12.718 1.00 94.00 182 ARG A C 1
ATOM 1392 O O . ARG A 1 182 ? -14.273 4.314 -13.450 1.00 94.00 182 ARG A O 1
ATOM 1399 N N . MET A 1 183 ? -13.243 5.468 -11.841 1.00 92.81 183 MET A N 1
ATOM 1400 C CA . MET A 1 183 ? -12.124 4.530 -11.721 1.00 92.81 183 MET A CA 1
ATOM 1401 C C . MET A 1 183 ? -12.595 3.134 -11.292 1.00 92.81 183 MET A C 1
ATOM 1403 O O . MET A 1 183 ? -12.133 2.130 -11.815 1.00 92.81 183 MET A O 1
ATOM 1407 N N . ARG A 1 184 ? -13.587 3.037 -10.398 1.00 88.62 184 ARG A N 1
ATOM 1408 C CA . ARG A 1 184 ? -14.214 1.743 -10.075 1.00 88.62 184 ARG A CA 1
ATOM 1409 C C . ARG A 1 184 ? -14.897 1.084 -11.272 1.00 88.62 184 ARG A C 1
ATOM 1411 O O . ARG A 1 184 ? -14.859 -0.139 -11.353 1.00 88.62 184 ARG A O 1
ATOM 1418 N N . GLN A 1 185 ? -15.509 1.868 -12.158 1.00 90.94 185 GLN A N 1
ATOM 1419 C CA . GLN A 1 185 ? -16.062 1.362 -13.413 1.00 90.94 185 GLN A CA 1
ATOM 1420 C C . GLN A 1 185 ? -14.938 0.882 -14.342 1.00 90.94 185 GLN A C 1
ATOM 1422 O O . GLN A 1 185 ? -14.990 -0.254 -14.783 1.00 90.94 185 GLN A O 1
ATOM 1427 N N . ALA A 1 186 ? -13.864 1.658 -14.520 1.00 92.50 186 ALA A N 1
ATOM 1428 C CA . ALA A 1 186 ? -12.693 1.241 -15.301 1.00 92.50 186 ALA A CA 1
ATOM 1429 C C . ALA A 1 186 ? -12.071 -0.073 -14.785 1.00 92.50 186 ALA A C 1
ATOM 1431 O O . ALA A 1 186 ? -11.716 -0.957 -15.558 1.00 92.50 186 ALA A O 1
ATOM 1432 N N . ILE A 1 187 ? -11.995 -0.243 -13.461 1.00 89.50 187 ILE A N 1
ATOM 1433 C CA . ILE A 1 187 ? -11.575 -1.502 -12.828 1.00 89.50 187 ILE A CA 1
ATOM 1434 C C . ILE A 1 187 ? -12.584 -2.628 -13.111 1.00 89.50 187 ILE A C 1
ATOM 1436 O O . ILE A 1 187 ? -12.186 -3.777 -13.261 1.00 89.50 187 ILE A O 1
ATOM 1440 N N . LEU A 1 188 ? -13.889 -2.342 -13.139 1.00 86.56 188 LEU A N 1
ATOM 1441 C CA . LEU A 1 188 ? -14.917 -3.335 -13.468 1.00 86.56 188 LEU A CA 1
ATOM 1442 C C . LEU A 1 188 ? -14.777 -3.822 -14.916 1.00 86.56 188 LEU A C 1
ATOM 1444 O O . LEU A 1 188 ? -14.856 -5.028 -15.144 1.00 86.56 188 LEU A O 1
ATOM 1448 N N . ASP A 1 189 ? -14.542 -2.886 -15.833 1.00 90.31 189 ASP A N 1
ATOM 1449 C CA . ASP A 1 189 ? -14.451 -3.114 -17.276 1.00 90.31 189 ASP A CA 1
ATOM 1450 C C . ASP A 1 189 ? -13.117 -3.766 -17.680 1.00 90.31 189 ASP A C 1
ATOM 1452 O O . ASP A 1 189 ? -13.027 -4.413 -18.720 1.00 90.31 189 ASP A O 1
ATOM 1456 N N . ASN A 1 190 ? -12.087 -3.663 -16.834 1.00 90.56 190 ASN A N 1
ATOM 1457 C CA . ASN A 1 190 ? -10.805 -4.350 -16.992 1.00 90.56 190 ASN A CA 1
ATOM 1458 C C . ASN A 1 190 ? -10.922 -5.858 -16.682 1.00 90.56 190 ASN A C 1
ATOM 1460 O O . ASN A 1 190 ? -10.485 -6.346 -15.631 1.00 90.56 190 ASN A O 1
ATOM 1464 N N . THR A 1 191 ? -11.527 -6.607 -17.607 1.00 86.69 191 THR A N 1
ATOM 1465 C CA . THR A 1 191 ? -11.726 -8.065 -17.517 1.00 86.69 191 THR A CA 1
ATOM 1466 C C . THR A 1 191 ? -10.420 -8.851 -17.500 1.00 86.69 191 THR A C 1
ATOM 1468 O O . THR A 1 191 ? -10.335 -9.889 -16.841 1.00 86.69 191 THR A O 1
ATOM 1471 N N . ASP A 1 192 ? -9.395 -8.317 -18.161 1.00 87.00 192 ASP A N 1
ATOM 1472 C CA . ASP A 1 192 ? -8.078 -8.940 -18.315 1.00 87.00 192 ASP A CA 1
ATOM 1473 C C . ASP A 1 192 ? -7.206 -8.796 -17.061 1.00 87.00 192 ASP A C 1
ATOM 1475 O O . ASP A 1 192 ? -6.126 -9.378 -16.981 1.00 87.00 192 ASP A O 1
ATOM 1479 N N . LYS A 1 193 ? -7.680 -8.038 -16.060 1.00 85.69 193 LYS A N 1
ATOM 1480 C CA . LYS A 1 193 ? -6.979 -7.764 -14.795 1.00 85.69 193 LYS A CA 1
ATOM 1481 C C . LYS A 1 193 ? -5.596 -7.136 -14.995 1.00 85.69 193 LYS A C 1
ATOM 1483 O O . LYS A 1 193 ? -4.705 -7.353 -14.172 1.00 85.69 193 LYS A O 1
ATOM 1488 N N . LYS A 1 194 ? -5.437 -6.343 -16.057 1.00 89.00 194 LYS A N 1
ATOM 1489 C CA . LYS A 1 194 ? -4.224 -5.557 -16.305 1.00 89.00 194 LYS A CA 1
ATOM 1490 C C . LYS A 1 194 ? -3.977 -4.584 -15.155 1.00 89.00 194 LYS A C 1
ATOM 1492 O O . LYS A 1 194 ? -4.931 -4.120 -14.521 1.00 89.00 194 LYS A O 1
ATOM 1497 N N . ASP A 1 195 ? -2.719 -4.265 -14.889 1.00 88.38 195 ASP A N 1
ATOM 1498 C CA . ASP A 1 195 ? -2.402 -3.205 -13.938 1.00 88.38 195 ASP A CA 1
ATOM 1499 C C . ASP A 1 195 ? -2.866 -1.850 -14.504 1.00 88.38 195 ASP A C 1
ATOM 1501 O O . ASP A 1 195 ? -3.003 -1.673 -15.718 1.00 88.38 195 ASP A O 1
ATOM 1505 N N . ILE A 1 196 ? -3.220 -0.917 -13.620 1.00 90.12 196 ILE A N 1
ATOM 1506 C CA . ILE A 1 196 ? -3.764 0.391 -13.994 1.00 90.12 196 ILE A CA 1
ATOM 1507 C C . ILE A 1 196 ? -2.878 1.486 -13.410 1.00 90.12 196 ILE A C 1
ATOM 1509 O O . ILE A 1 196 ? -2.679 1.547 -12.196 1.00 90.12 196 ILE A O 1
ATOM 1513 N N . LEU A 1 197 ? -2.437 2.412 -14.256 1.00 90.56 197 LEU A N 1
ATOM 1514 C CA . LEU A 1 197 ? -1.836 3.670 -13.838 1.00 90.56 197 LEU A CA 1
ATOM 1515 C C . LEU A 1 197 ? -2.898 4.773 -13.865 1.00 90.56 197 LEU A C 1
ATOM 1517 O O . LEU A 1 197 ? -3.362 5.190 -14.926 1.00 90.56 197 LEU A O 1
ATOM 1521 N N . TRP A 1 198 ? -3.276 5.262 -12.686 1.00 92.06 198 TRP A N 1
ATOM 1522 C CA . TRP A 1 198 ? -4.213 6.370 -12.534 1.00 92.06 198 TRP A CA 1
ATOM 1523 C C . TRP A 1 198 ? -3.465 7.688 -12.334 1.00 92.06 198 TRP A C 1
ATOM 1525 O O . TRP A 1 198 ? -2.939 7.979 -11.256 1.00 92.06 198 TRP A O 1
ATOM 1535 N N . ILE A 1 199 ? -3.446 8.515 -13.372 1.00 91.56 199 ILE A N 1
ATOM 1536 C CA . ILE A 1 199 ? -2.814 9.832 -13.363 1.00 91.56 199 ILE A CA 1
ATOM 1537 C C . ILE A 1 199 ? -3.871 10.886 -13.051 1.00 91.56 199 ILE A C 1
ATOM 1539 O O . ILE A 1 199 ? -4.925 10.914 -13.672 1.00 91.56 199 ILE A O 1
ATOM 1543 N N . ARG A 1 200 ? -3.588 11.786 -12.114 1.00 92.19 200 ARG A N 1
ATOM 1544 C CA . ARG A 1 200 ? -4.319 13.042 -11.939 1.00 92.19 200 ARG A CA 1
ATOM 1545 C C . ARG A 1 200 ? -3.502 14.169 -12.524 1.00 92.19 200 ARG A C 1
ATOM 1547 O O . ARG A 1 200 ? -2.347 14.293 -12.140 1.00 92.19 200 ARG A O 1
ATOM 1554 N N . ALA A 1 201 ? -4.073 14.980 -13.401 1.00 92.75 201 ALA A N 1
ATOM 1555 C CA . ALA A 1 201 ? -3.383 16.108 -14.019 1.00 92.75 201 ALA A CA 1
ATOM 1556 C C . ALA A 1 201 ? -4.251 17.367 -13.979 1.00 92.75 201 ALA A C 1
ATOM 1558 O O . ALA A 1 201 ? -5.477 17.291 -14.024 1.00 92.75 201 ALA A O 1
ATOM 1559 N N . THR A 1 202 ? -3.629 18.539 -13.917 1.00 92.88 202 THR A N 1
ATOM 1560 C CA . THR A 1 202 ? -4.370 19.808 -13.988 1.00 92.88 202 THR A CA 1
ATOM 1561 C C . THR A 1 202 ? -4.899 20.072 -15.398 1.00 92.88 202 THR A C 1
ATOM 1563 O O . THR A 1 202 ? -6.023 20.537 -15.559 1.00 92.88 202 THR A O 1
ATOM 1566 N N . ASN A 1 203 ? -4.114 19.759 -16.433 1.00 93.44 203 ASN A N 1
ATOM 1567 C CA . ASN A 1 203 ? -4.481 19.933 -17.839 1.00 93.44 203 ASN A CA 1
ATOM 1568 C C . ASN A 1 203 ? -3.578 19.090 -18.762 1.00 93.44 203 ASN A C 1
ATOM 1570 O O . ASN A 1 203 ? -2.672 18.389 -18.314 1.00 93.44 203 ASN A O 1
ATOM 1574 N N . LEU A 1 204 ? -3.825 19.155 -20.073 1.00 92.56 204 LEU A N 1
ATOM 1575 C CA . LEU A 1 204 ? -3.037 18.429 -21.077 1.00 92.56 204 LEU A CA 1
ATOM 1576 C C . LEU A 1 204 ? -1.562 18.855 -21.108 1.00 92.56 204 LEU A C 1
ATOM 1578 O O . LEU A 1 204 ? -0.686 18.017 -21.307 1.00 92.56 204 LEU A O 1
ATOM 1582 N N . THR A 1 205 ? -1.272 20.136 -20.876 1.00 92.06 205 THR A N 1
ATOM 1583 C CA . THR A 1 205 ? 0.097 20.669 -20.893 1.00 92.06 205 THR A CA 1
ATOM 1584 C C . THR A 1 205 ? 0.942 20.095 -19.757 1.00 92.06 205 THR A C 1
ATOM 1586 O O . THR A 1 205 ? 2.119 19.810 -19.957 1.00 92.06 205 THR A O 1
ATOM 1589 N N . THR A 1 206 ? 0.357 19.888 -18.573 1.00 88.00 206 THR A N 1
ATOM 1590 C CA . THR A 1 206 ? 1.054 19.262 -17.435 1.00 88.00 206 THR A CA 1
ATOM 1591 C C . THR A 1 206 ? 1.143 17.742 -17.555 1.00 88.00 206 THR A C 1
ATOM 1593 O O . THR A 1 206 ? 2.088 17.145 -17.040 1.00 88.00 206 THR A O 1
ATOM 1596 N N . LEU A 1 207 ? 0.205 17.118 -18.273 1.00 90.44 207 LEU A N 1
ATOM 1597 C CA . LEU A 1 207 ? 0.209 15.686 -18.567 1.00 90.44 207 LEU A CA 1
ATOM 1598 C C . LEU A 1 207 ? 1.289 15.291 -19.586 1.00 90.44 207 LEU A C 1
ATOM 1600 O O . LEU A 1 207 ? 1.947 14.267 -19.401 1.00 90.44 207 LEU A O 1
ATOM 1604 N N . ALA A 1 208 ? 1.458 16.068 -20.660 1.00 89.81 208 ALA A N 1
ATOM 1605 C CA . ALA A 1 208 ? 2.272 15.668 -21.810 1.00 89.81 208 ALA A CA 1
ATOM 1606 C C . ALA A 1 208 ? 3.717 15.256 -21.448 1.00 89.81 208 ALA A C 1
ATOM 1608 O O . ALA A 1 208 ? 4.119 14.166 -21.858 1.00 89.81 208 ALA A O 1
ATOM 1609 N N . PRO A 1 209 ? 4.473 16.006 -20.616 1.00 84.62 209 PRO A N 1
ATOM 1610 C CA . PRO A 1 209 ? 5.823 15.601 -20.219 1.00 84.62 209 PRO A CA 1
ATOM 1611 C C . PRO A 1 209 ? 5.853 14.294 -19.415 1.00 84.62 209 PRO A C 1
ATOM 1613 O O . PRO A 1 209 ? 6.805 13.522 -19.518 1.00 84.62 209 PRO A O 1
ATOM 1616 N N . LEU A 1 210 ? 4.815 14.032 -18.611 1.00 85.75 210 LEU A N 1
ATOM 1617 C CA . LEU A 1 210 ? 4.708 12.796 -17.837 1.00 85.75 210 LEU A CA 1
ATOM 1618 C C . LEU A 1 210 ? 4.458 11.601 -18.764 1.00 85.75 210 LEU A C 1
ATOM 1620 O O . LEU A 1 210 ? 5.156 10.598 -18.652 1.00 85.75 210 LEU A O 1
ATOM 1624 N N . ILE A 1 211 ? 3.519 11.723 -19.706 1.00 88.62 211 ILE A N 1
ATOM 1625 C CA . ILE A 1 211 ? 3.232 10.680 -20.705 1.00 88.62 211 ILE A CA 1
ATOM 1626 C C . ILE A 1 211 ? 4.457 10.419 -21.589 1.00 88.62 211 ILE A C 1
ATOM 1628 O O . ILE A 1 211 ? 4.814 9.266 -21.815 1.00 88.62 211 ILE A O 1
ATOM 1632 N N . GLU A 1 212 ? 5.166 11.461 -22.023 1.00 85.50 212 GLU A N 1
ATOM 1633 C CA . GLU A 1 212 ? 6.405 11.303 -22.790 1.00 85.50 212 GLU A CA 1
ATOM 1634 C C . GLU A 1 212 ? 7.501 10.581 -21.984 1.00 85.50 212 GLU A C 1
ATOM 1636 O O . GLU A 1 212 ? 8.199 9.707 -22.511 1.00 85.50 212 GLU A O 1
ATOM 1641 N N . GLY A 1 213 ? 7.638 10.908 -20.695 1.00 81.44 213 GLY A N 1
ATOM 1642 C CA . GLY A 1 213 ? 8.559 10.235 -19.775 1.00 81.44 213 GLY A CA 1
ATOM 1643 C C . GLY A 1 213 ? 8.222 8.759 -19.542 1.00 81.44 213 GLY A C 1
ATOM 1644 O O . GLY A 1 213 ? 9.123 7.954 -19.308 1.00 81.44 213 GLY A O 1
ATOM 1645 N N . LEU A 1 214 ? 6.944 8.393 -19.672 1.00 83.75 214 LEU A N 1
ATOM 1646 C CA . LEU A 1 214 ? 6.461 7.010 -19.651 1.00 83.75 214 LEU A CA 1
ATOM 1647 C C . LEU A 1 214 ? 6.650 6.279 -20.987 1.00 83.75 214 LEU A C 1
ATOM 1649 O O . LEU A 1 214 ? 6.253 5.127 -21.106 1.00 83.75 214 LEU A O 1
ATOM 1653 N N . GLY A 1 215 ? 7.247 6.930 -21.987 1.00 83.75 215 GLY A N 1
ATOM 1654 C CA . GLY A 1 215 ? 7.455 6.368 -23.319 1.00 83.75 215 GLY A CA 1
ATOM 1655 C C . GLY A 1 215 ? 6.270 6.538 -24.272 1.00 83.75 215 GLY A C 1
ATOM 1656 O O . GLY A 1 215 ? 6.237 5.891 -25.314 1.00 83.75 215 GLY A O 1
ATOM 1657 N N . GLY A 1 216 ? 5.331 7.427 -23.943 1.00 87.56 216 GLY A N 1
ATOM 1658 C CA . GLY A 1 216 ? 4.165 7.738 -24.768 1.00 87.56 216 GLY A CA 1
ATOM 1659 C C . GLY A 1 216 ? 3.095 6.642 -24.807 1.00 87.56 216 GLY A C 1
ATOM 1660 O O . GLY A 1 216 ? 2.626 6.343 -25.902 1.00 87.56 216 GLY A O 1
ATOM 1661 N N . PRO A 1 217 ? 2.708 6.024 -23.672 1.00 90.50 217 PRO A N 1
ATOM 1662 C CA . PRO A 1 217 ? 1.653 5.018 -23.671 1.00 90.50 217 PRO A CA 1
ATOM 1663 C C . PRO A 1 217 ? 0.320 5.618 -24.133 1.00 90.50 217 PRO A C 1
ATOM 1665 O O . PRO A 1 217 ? 0.028 6.794 -23.884 1.00 90.50 217 PRO A O 1
ATOM 1668 N N . GLU A 1 218 ? -0.519 4.784 -24.745 1.00 92.25 218 GLU A N 1
ATOM 1669 C CA . GLU A 1 218 ? -1.922 5.129 -24.950 1.00 92.25 218 GLU A CA 1
ATOM 1670 C C . GLU A 1 218 ? -2.607 5.337 -23.596 1.00 92.25 218 GLU A C 1
ATOM 1672 O O . GLU A 1 218 ? -2.372 4.606 -22.630 1.00 92.25 218 GLU A O 1
ATOM 1677 N N . TRP A 1 219 ? -3.462 6.352 -23.516 1.00 95.25 219 TRP A N 1
ATOM 1678 C CA . TRP A 1 219 ? -4.169 6.695 -22.291 1.00 95.25 219 TRP A CA 1
ATOM 1679 C C . TRP A 1 219 ? -5.617 7.072 -22.581 1.00 95.25 219 TRP A C 1
ATOM 1681 O O . TRP A 1 219 ? -5.961 7.540 -23.665 1.00 95.25 219 TRP A O 1
ATOM 1691 N N . THR A 1 220 ? -6.475 6.865 -21.587 1.00 97.31 220 THR A N 1
ATOM 1692 C CA . THR A 1 220 ? -7.907 7.171 -21.660 1.00 97.31 220 THR A CA 1
ATOM 1693 C C . THR A 1 220 ? -8.258 8.286 -20.682 1.00 97.31 220 THR A C 1
ATOM 1695 O O . THR A 1 220 ? -7.897 8.222 -19.504 1.00 97.31 220 THR A O 1
ATOM 1698 N N . ASP A 1 221 ? -8.993 9.301 -21.139 1.00 96.88 221 ASP A N 1
ATOM 1699 C CA . ASP A 1 221 ? -9.585 10.299 -20.244 1.00 96.88 221 ASP A CA 1
ATOM 1700 C C . ASP A 1 221 ? -10.633 9.624 -19.345 1.00 96.88 221 ASP A C 1
ATOM 1702 O O . ASP A 1 221 ? -11.649 9.100 -19.802 1.00 96.88 221 ASP A O 1
ATOM 1706 N N . LEU A 1 222 ? -10.424 9.653 -18.032 1.00 96.94 222 LEU A N 1
ATOM 1707 C CA . LEU A 1 222 ? -11.357 9.085 -17.066 1.00 96.94 222 LEU A CA 1
ATOM 1708 C C . LEU A 1 222 ? -12.740 9.756 -17.137 1.00 96.94 222 LEU A C 1
ATOM 1710 O O . LEU A 1 222 ? -13.740 9.155 -16.741 1.00 96.94 222 LEU A O 1
ATOM 1714 N N . GLY A 1 223 ? -12.826 10.980 -17.662 1.00 95.81 223 GLY A N 1
ATOM 1715 C CA . GLY A 1 223 ? -14.069 11.696 -17.926 1.00 95.81 223 GLY A CA 1
ATOM 1716 C C . GLY A 1 223 ? -15.005 10.998 -18.913 1.00 95.81 223 GLY A C 1
ATOM 1717 O O . GLY A 1 223 ? -16.227 11.138 -18.767 1.00 95.81 223 GLY A O 1
ATOM 1718 N N . VAL A 1 224 ? -14.476 10.190 -19.840 1.00 96.75 224 VAL A N 1
ATOM 1719 C CA . VAL A 1 224 ? -15.303 9.409 -20.777 1.00 96.75 224 VAL A CA 1
ATOM 1720 C C . VAL A 1 224 ? -15.850 8.121 -20.157 1.00 96.75 224 VAL A C 1
ATOM 1722 O O . VAL A 1 224 ? -16.881 7.618 -20.595 1.00 96.75 224 VAL A O 1
ATOM 1725 N N . VAL A 1 225 ? -15.225 7.620 -19.085 1.00 96.12 225 VAL A N 1
ATOM 1726 C CA . VAL A 1 225 ? -15.678 6.416 -18.374 1.00 96.12 225 VAL A CA 1
ATOM 1727 C C . VAL A 1 225 ? -16.894 6.763 -17.515 1.00 96.12 225 VAL A C 1
ATOM 1729 O O . VAL A 1 225 ? -16.765 7.604 -16.620 1.00 96.12 225 VAL A O 1
ATOM 1732 N N . PRO A 1 226 ? -18.075 6.150 -17.713 1.00 93.75 226 PRO A N 1
ATOM 1733 C CA . PRO A 1 226 ? -19.255 6.488 -16.928 1.00 93.75 226 PRO A CA 1
ATOM 1734 C C . PRO A 1 226 ? -19.029 6.199 -15.433 1.00 93.75 226 PRO A C 1
ATOM 1736 O O . PRO A 1 226 ? -18.335 5.249 -15.070 1.00 93.75 226 PRO A O 1
ATOM 1739 N N . PRO A 1 227 ? -19.596 7.005 -14.517 1.00 91.25 227 PRO A N 1
ATOM 1740 C CA . PRO A 1 227 ? -19.482 6.714 -13.096 1.00 91.25 227 PRO A CA 1
ATOM 1741 C C . PRO A 1 227 ? -20.215 5.411 -12.779 1.00 91.25 227 PRO A C 1
ATOM 1743 O O . PRO A 1 227 ? -21.363 5.238 -13.192 1.00 91.25 227 PRO A O 1
ATOM 1746 N N . LEU A 1 228 ? -19.579 4.538 -11.990 1.00 86.75 228 LEU A N 1
ATOM 1747 C CA . LEU A 1 228 ? -20.201 3.301 -11.528 1.00 86.75 228 LEU A CA 1
ATOM 1748 C C . LEU A 1 228 ? -21.531 3.612 -10.829 1.00 86.75 228 LEU A C 1
ATOM 1750 O O . LEU A 1 228 ? -21.562 4.215 -9.746 1.00 86.75 228 LEU A O 1
ATOM 1754 N N . LYS A 1 229 ? -22.630 3.185 -11.454 1.00 80.81 229 LYS A N 1
ATOM 1755 C CA . LYS A 1 229 ? -23.961 3.221 -10.858 1.00 80.81 229 LYS A CA 1
ATOM 1756 C C . LYS A 1 229 ? -24.102 1.980 -9.996 1.00 80.81 229 LYS A C 1
ATOM 1758 O O . LYS A 1 229 ? -24.265 0.877 -10.499 1.00 80.81 229 LYS A O 1
ATOM 1763 N N . TRP A 1 230 ? -24.044 2.165 -8.684 1.00 65.62 230 TRP A N 1
ATOM 1764 C CA . TRP A 1 230 ? -24.537 1.134 -7.788 1.00 65.62 230 TRP A CA 1
ATOM 1765 C C . TRP A 1 230 ? -26.044 1.087 -7.968 1.00 65.62 230 TRP A C 1
ATOM 1767 O O . TRP A 1 230 ? -26.731 2.066 -7.659 1.00 65.62 230 TRP A O 1
ATOM 1777 N N . GLU A 1 231 ? -26.560 -0.037 -8.457 1.00 59.81 231 GLU A N 1
ATOM 1778 C CA . GLU A 1 231 ? -27.948 -0.357 -8.178 1.00 59.81 231 GLU A CA 1
ATOM 1779 C C . GLU A 1 231 ? -28.087 -0.270 -6.665 1.00 59.81 231 GLU A C 1
ATOM 1781 O O . GLU A 1 231 ? -27.340 -0.906 -5.911 1.00 59.81 231 GLU A O 1
ATOM 1786 N N . LYS A 1 232 ? -28.972 0.618 -6.204 1.00 52.94 232 LYS A N 1
ATOM 1787 C CA . LYS A 1 232 ? -29.399 0.565 -4.816 1.00 52.94 232 LYS A CA 1
ATOM 1788 C C . LYS A 1 232 ? -30.033 -0.807 -4.703 1.00 52.94 232 LYS A C 1
ATOM 1790 O O . LYS A 1 232 ? -31.155 -0.991 -5.165 1.00 52.94 232 LYS A O 1
ATOM 1795 N N . GLY A 1 233 ? -29.276 -1.762 -4.165 1.00 56.00 233 GLY A N 1
ATOM 1796 C CA . GLY A 1 233 ? -29.807 -3.072 -3.850 1.00 56.00 233 GLY A CA 1
ATOM 1797 C C . GLY A 1 233 ? -31.100 -2.894 -3.054 1.00 56.00 233 GLY A C 1
ATOM 1798 O O . GLY A 1 233 ? -31.319 -1.815 -2.475 1.00 56.00 233 GLY A O 1
ATOM 1799 N N . PRO A 1 234 ? -31.969 -3.915 -3.029 1.00 53.88 234 PRO A N 1
ATOM 1800 C CA . PRO A 1 234 ? -33.167 -3.862 -2.206 1.00 53.88 234 PRO A CA 1
ATOM 1801 C C . PRO A 1 234 ? -32.774 -3.331 -0.828 1.00 53.88 234 PRO A C 1
ATOM 1803 O O . PRO A 1 234 ? -31.727 -3.711 -0.300 1.00 53.88 234 PRO A O 1
ATOM 1806 N N . LYS A 1 235 ? -33.545 -2.377 -0.291 1.00 58.53 235 LYS A N 1
ATOM 1807 C CA . LYS A 1 235 ? -33.325 -1.875 1.068 1.00 58.53 235 LYS A CA 1
ATOM 1808 C C . LYS A 1 235 ? -33.512 -3.064 2.008 1.00 58.53 235 LYS A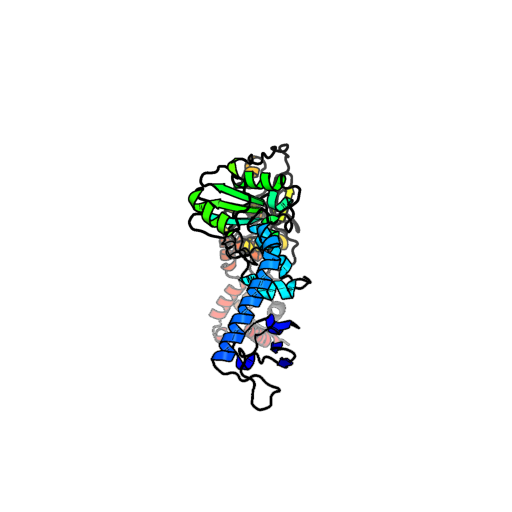 C 1
ATOM 1810 O O . LYS A 1 235 ? -34.617 -3.329 2.459 1.00 58.53 235 LYS A O 1
ATOM 1815 N N . THR A 1 236 ? -32.451 -3.819 2.250 1.00 64.94 236 THR A N 1
ATOM 1816 C CA . THR A 1 236 ? -32.475 -4.916 3.200 1.00 64.94 236 THR A CA 1
ATOM 1817 C C . THR A 1 236 ? -32.550 -4.302 4.587 1.00 64.94 236 THR A C 1
ATOM 1819 O O . THR A 1 236 ? -31.839 -3.335 4.876 1.00 64.94 236 THR A O 1
ATOM 1822 N N . ALA A 1 237 ? -33.395 -4.864 5.451 1.00 77.38 237 ALA A N 1
ATOM 1823 C CA . ALA A 1 237 ? -33.400 -4.525 6.874 1.00 77.38 237 ALA A CA 1
ATOM 1824 C C . ALA A 1 237 ? -32.013 -4.770 7.507 1.00 77.38 237 ALA A C 1
ATOM 1826 O O . ALA A 1 237 ? -31.613 -4.072 8.434 1.00 77.38 237 ALA A O 1
ATOM 1827 N N . ALA A 1 238 ? -31.242 -5.703 6.935 1.00 86.00 238 ALA A N 1
ATOM 1828 C CA . ALA A 1 238 ? -29.865 -5.963 7.315 1.00 86.00 238 ALA A CA 1
ATOM 1829 C C . ALA A 1 238 ? -28.936 -4.768 7.024 1.00 86.00 238 ALA A C 1
ATOM 1831 O O . ALA A 1 238 ? -28.897 -4.215 5.918 1.00 86.00 238 ALA A O 1
ATOM 1832 N N . ARG A 1 239 ? -28.138 -4.409 8.028 1.00 86.62 239 ARG A N 1
ATOM 1833 C CA . ARG A 1 239 ? -27.101 -3.381 8.024 1.00 86.62 239 ARG A CA 1
ATOM 1834 C C . ARG A 1 239 ? -25.746 -4.026 8.263 1.00 86.62 239 ARG A C 1
ATOM 1836 O O . ARG A 1 239 ? -25.608 -4.941 9.066 1.00 86.62 239 ARG A O 1
ATOM 1843 N N . LYS A 1 240 ? -24.721 -3.512 7.584 1.00 90.00 240 LYS A N 1
ATOM 1844 C CA . LYS A 1 240 ? -23.341 -3.895 7.866 1.00 90.00 240 LYS A CA 1
ATOM 1845 C C . LYS A 1 240 ? -22.802 -3.019 8.994 1.00 90.00 240 LYS A C 1
ATOM 1847 O O . LYS A 1 240 ? -22.463 -1.863 8.742 1.00 90.00 240 LYS A O 1
ATOM 1852 N N . LEU A 1 241 ? -22.741 -3.556 10.207 1.00 92.88 241 LEU A N 1
ATOM 1853 C CA . LEU A 1 241 ? -22.289 -2.840 11.398 1.00 92.88 241 LEU A CA 1
ATOM 1854 C C . LEU A 1 241 ? -20.913 -3.335 11.842 1.00 92.88 241 LEU A C 1
ATOM 1856 O O . LEU A 1 241 ? -20.556 -4.499 11.664 1.00 92.88 241 LEU A O 1
ATOM 1860 N N . GLN A 1 242 ? -20.122 -2.422 12.391 1.00 93.50 242 GLN A N 1
ATOM 1861 C CA . GLN A 1 242 ? -18.827 -2.735 12.980 1.00 93.50 242 GLN A CA 1
ATOM 1862 C C . GLN A 1 242 ? -19.028 -3.123 14.448 1.00 93.50 242 GLN A C 1
ATOM 1864 O O . GLN A 1 242 ? -19.857 -2.515 15.113 1.00 93.50 242 GLN A O 1
ATOM 1869 N N . TYR A 1 243 ? -18.281 -4.094 14.967 1.00 93.06 243 TYR A N 1
ATOM 1870 C CA . TYR A 1 243 ? -18.306 -4.464 16.386 1.00 93.06 243 TYR A CA 1
ATOM 1871 C C . TYR A 1 243 ? -16.902 -4.810 16.897 1.00 93.06 243 TYR A C 1
ATOM 1873 O O . TYR A 1 243 ? -15.993 -5.139 16.118 1.00 93.06 243 TYR A O 1
ATOM 1881 N N . LEU A 1 244 ? -16.709 -4.721 18.214 1.00 86.38 244 LEU A N 1
ATOM 1882 C CA . LEU A 1 244 ? -15.501 -5.222 18.874 1.00 86.38 244 LEU A CA 1
ATOM 1883 C C . LEU A 1 244 ? -15.702 -6.694 19.235 1.00 86.38 244 LEU A C 1
ATOM 1885 O O . LEU A 1 244 ? -16.602 -7.024 19.999 1.00 86.38 244 LEU A O 1
ATOM 1889 N N . SER A 1 245 ? -14.867 -7.578 18.682 1.00 75.12 245 SER A N 1
ATOM 1890 C CA . SER A 1 245 ? -14.912 -9.001 19.022 1.00 75.12 245 SER A CA 1
ATOM 1891 C C . SER A 1 245 ? -14.293 -9.230 20.407 1.00 75.12 245 SER A C 1
ATOM 1893 O O . SER A 1 245 ? -13.122 -8.886 20.596 1.00 75.12 245 SER A O 1
ATOM 1895 N N . PRO A 1 246 ? -15.021 -9.833 21.362 1.00 63.38 246 PRO A N 1
ATOM 1896 C CA . PRO A 1 246 ? -14.477 -10.155 22.681 1.00 63.38 246 PRO A CA 1
ATOM 1897 C C . PRO A 1 246 ? -13.545 -11.382 22.675 1.00 63.38 246 PRO A C 1
ATOM 1899 O O . PRO A 1 246 ? -12.854 -11.631 23.656 1.00 63.38 246 PRO A O 1
ATOM 1902 N N . ALA A 1 247 ? -13.501 -12.155 21.581 1.00 57.06 247 ALA A N 1
ATOM 1903 C CA . ALA A 1 247 ? -12.847 -13.470 21.528 1.00 57.06 247 ALA A CA 1
ATOM 1904 C C . ALA A 1 247 ? -11.413 -13.476 20.949 1.00 57.06 247 ALA A C 1
ATOM 1906 O O . ALA A 1 247 ? -10.815 -14.540 20.796 1.00 57.06 247 ALA A O 1
ATOM 1907 N N . GLY A 1 248 ? -10.841 -12.318 20.602 1.00 56.88 248 GLY A N 1
ATOM 1908 C CA . GLY A 1 248 ? -9.458 -12.249 20.118 1.00 56.88 248 GLY A CA 1
ATOM 1909 C C . GLY A 1 248 ? -8.461 -12.418 21.267 1.00 56.88 248 GLY A C 1
ATOM 1910 O O . GLY A 1 248 ? -8.454 -11.611 22.191 1.00 56.88 248 GLY A O 1
ATOM 1911 N N . SER A 1 249 ? -7.608 -13.448 21.225 1.00 49.09 249 SER A N 1
ATOM 1912 C CA . SER A 1 249 ? -6.560 -13.655 22.232 1.00 49.09 249 SER A CA 1
ATOM 1913 C C . SER A 1 249 ? -5.705 -12.393 22.414 1.00 49.09 249 SER A C 1
ATOM 1915 O O . SER A 1 249 ? -5.213 -11.830 21.435 1.00 49.09 249 SER A O 1
ATOM 1917 N N . VAL A 1 250 ? -5.467 -12.007 23.668 1.00 50.22 250 VAL A N 1
ATOM 1918 C CA . VAL A 1 250 ? -4.759 -10.792 24.133 1.00 50.22 250 VAL A CA 1
ATOM 1919 C C . VAL A 1 250 ? -3.324 -10.637 23.575 1.00 50.22 250 VAL A C 1
ATOM 1921 O O . VAL A 1 250 ? -2.713 -9.580 23.707 1.00 50.22 250 VAL A O 1
ATOM 1924 N N . TYR A 1 251 ? -2.781 -11.651 22.894 1.00 49.06 251 TYR A N 1
ATOM 1925 C CA . TYR A 1 251 ? -1.392 -11.700 22.426 1.00 49.06 251 TYR A CA 1
ATOM 1926 C C . TYR A 1 251 ? -1.023 -10.740 21.284 1.00 49.06 251 TYR A C 1
ATOM 1928 O O . TYR A 1 251 ? 0.157 -10.615 20.965 1.00 49.06 251 TYR A O 1
ATOM 1936 N N . ARG A 1 252 ? -1.973 -10.000 20.700 1.00 49.12 252 ARG A N 1
ATOM 1937 C CA . ARG A 1 252 ? -1.662 -8.894 19.776 1.00 49.12 252 ARG A CA 1
ATOM 1938 C C . ARG A 1 252 ? -2.434 -7.635 20.149 1.00 49.12 252 ARG A C 1
ATOM 1940 O O . ARG A 1 252 ? -3.352 -7.224 19.449 1.00 49.12 252 ARG A O 1
ATOM 1947 N N . GLN A 1 253 ? -2.022 -6.977 21.232 1.00 46.66 253 GLN A N 1
ATOM 1948 C CA . GLN A 1 253 ? -2.552 -5.664 21.643 1.00 46.66 253 GLN A CA 1
ATOM 1949 C C . GLN A 1 253 ? -2.489 -4.587 20.533 1.00 46.66 253 GLN A C 1
ATOM 1951 O O . GLN A 1 253 ? -3.191 -3.583 20.619 1.00 46.66 253 GLN A O 1
ATOM 1956 N N . TYR A 1 254 ? -1.690 -4.800 19.479 1.00 48.41 254 TYR A N 1
ATOM 1957 C CA . TYR A 1 254 ? -1.560 -3.907 18.323 1.00 48.41 254 TYR A CA 1
ATOM 1958 C C . TYR A 1 254 ? -2.584 -4.158 17.200 1.00 48.41 254 TYR A C 1
ATOM 1960 O O . TYR A 1 254 ? -2.735 -3.317 16.319 1.00 48.41 254 TYR A O 1
ATOM 1968 N N . GLU A 1 255 ? -3.331 -5.264 17.243 1.00 52.72 255 GLU A N 1
ATOM 1969 C CA . GLU A 1 255 ? -4.346 -5.623 16.245 1.00 52.72 255 GLU A CA 1
ATOM 1970 C C . GLU A 1 255 ? -5.720 -5.748 16.916 1.00 52.72 255 GLU A C 1
ATOM 1972 O O . GLU A 1 255 ? -6.373 -6.788 16.867 1.00 52.72 255 GLU A O 1
ATOM 1977 N N . LEU A 1 256 ? -6.203 -4.671 17.546 1.00 60.34 256 LEU A N 1
ATOM 1978 C CA . LEU A 1 256 ? -7.631 -4.555 17.858 1.00 60.34 256 LEU A CA 1
ATOM 1979 C C . LEU A 1 256 ? -8.397 -4.466 16.530 1.00 60.34 256 LEU A C 1
ATOM 1981 O O . LEU A 1 256 ? -8.697 -3.374 16.038 1.00 60.34 256 LEU A O 1
ATOM 1985 N N . ILE A 1 257 ? -8.668 -5.611 15.903 1.00 63.88 257 ILE A N 1
ATOM 1986 C CA . ILE A 1 257 ? -9.375 -5.694 14.627 1.00 63.88 257 ILE A CA 1
ATOM 1987 C C . ILE A 1 257 ? -10.860 -5.544 14.934 1.00 63.88 257 ILE A C 1
ATOM 1989 O O . ILE A 1 257 ? -11.515 -6.438 15.466 1.00 63.88 257 ILE A O 1
ATOM 1993 N N . ALA A 1 258 ? -11.401 -4.373 14.606 1.00 71.81 258 ALA A N 1
ATOM 1994 C CA . ALA A 1 258 ? -12.843 -4.210 14.614 1.00 71.81 258 ALA A CA 1
ATOM 1995 C C . ALA A 1 258 ? -13.398 -4.997 13.422 1.00 71.81 258 ALA A C 1
ATOM 1997 O O . ALA A 1 258 ? -12.966 -4.792 12.284 1.00 71.81 258 ALA A O 1
ATOM 1998 N N . THR A 1 259 ? -14.305 -5.923 13.707 1.00 85.00 259 THR A N 1
ATOM 1999 C CA . THR A 1 259 ? -14.880 -6.832 12.712 1.00 85.00 259 THR A CA 1
ATOM 2000 C C . THR A 1 259 ? -16.189 -6.239 12.204 1.00 85.00 259 THR A C 1
ATOM 2002 O O . THR A 1 259 ? -16.795 -5.400 12.868 1.00 85.00 259 THR A O 1
ATOM 2005 N N . TYR A 1 260 ? -16.609 -6.625 11.002 1.00 87.75 260 TYR A N 1
ATOM 2006 C CA . TYR A 1 260 ? -17.904 -6.227 10.462 1.00 87.75 260 TYR A CA 1
ATOM 2007 C C . TYR A 1 260 ? -18.839 -7.422 10.428 1.00 87.75 260 TYR A C 1
ATOM 2009 O O . TYR A 1 260 ? -18.435 -8.496 9.988 1.00 87.75 260 TYR A O 1
ATOM 2017 N N . ASP A 1 261 ? -20.089 -7.189 10.798 1.00 88.56 261 ASP A N 1
ATOM 2018 C CA . ASP A 1 261 ? -21.169 -8.160 10.707 1.00 88.56 261 ASP A CA 1
ATOM 2019 C C . ASP A 1 261 ? -22.320 -7.597 9.869 1.00 88.56 261 ASP A C 1
ATOM 2021 O O . ASP A 1 261 ? -22.485 -6.378 9.781 1.00 88.56 261 ASP A O 1
ATOM 2025 N N . THR A 1 262 ? -23.097 -8.469 9.229 1.00 90.00 262 THR A N 1
ATOM 2026 C CA . THR A 1 262 ? -24.319 -8.082 8.508 1.00 90.00 262 THR A CA 1
ATOM 2027 C C . THR A 1 262 ? -25.515 -8.548 9.320 1.00 90.00 262 THR A C 1
ATOM 2029 O O . THR A 1 262 ? -25.819 -9.734 9.349 1.00 90.00 262 THR A O 1
ATOM 2032 N N . VAL A 1 263 ? -26.175 -7.608 9.989 1.00 90.44 263 VAL A N 1
ATOM 2033 C CA . VAL A 1 263 ? -27.176 -7.871 11.031 1.00 90.44 263 VAL A CA 1
ATOM 2034 C C . VAL A 1 263 ? -28.429 -7.052 10.795 1.00 90.44 263 VAL A C 1
ATOM 2036 O O . VAL A 1 263 ? -28.352 -5.941 10.279 1.00 90.44 263 VAL A O 1
ATOM 2039 N N . VAL A 1 264 ? -29.587 -7.585 11.165 1.00 92.81 264 VAL A N 1
ATOM 2040 C CA . VAL A 1 264 ? -30.822 -6.800 11.272 1.00 92.81 264 VAL A CA 1
ATOM 2041 C C . VAL A 1 264 ? -30.795 -6.168 12.664 1.00 92.81 264 VAL A C 1
ATOM 2043 O O . VAL A 1 264 ? -30.800 -6.929 13.625 1.00 92.81 264 VAL A O 1
ATOM 2046 N N . PRO A 1 265 ? -30.679 -4.833 12.797 1.00 93.38 265 PRO A N 1
ATOM 2047 C CA . PRO A 1 265 ? -30.607 -4.207 14.113 1.00 93.38 265 PRO A CA 1
ATOM 2048 C C . PRO A 1 265 ? -31.883 -4.473 14.919 1.00 93.38 265 PRO A C 1
ATOM 2050 O O . PRO A 1 265 ? -32.978 -4.338 14.371 1.00 93.38 265 PRO A O 1
ATOM 2053 N N . THR A 1 266 ? -31.733 -4.822 16.195 1.00 94.69 266 THR A N 1
ATOM 2054 C CA . THR A 1 266 ? -32.827 -5.020 17.157 1.00 94.69 266 THR A CA 1
ATOM 2055 C C . THR A 1 266 ? -32.603 -4.170 18.409 1.00 94.69 266 THR A C 1
ATOM 2057 O O . THR A 1 266 ? -31.514 -3.628 18.618 1.00 94.69 266 THR A O 1
ATOM 2060 N N . ASP A 1 267 ? -33.644 -4.042 19.222 1.00 93.31 267 ASP A N 1
ATOM 2061 C CA . ASP A 1 267 ? -33.645 -3.365 20.524 1.00 93.31 267 ASP A CA 1
ATOM 2062 C C . ASP A 1 267 ? -32.859 -4.118 21.612 1.00 93.31 267 ASP A C 1
ATOM 2064 O O . ASP A 1 267 ? -32.521 -3.545 22.636 1.00 93.31 267 ASP A O 1
ATOM 2068 N N . GLU A 1 268 ? -32.482 -5.376 21.373 1.00 93.31 268 GLU A N 1
ATOM 2069 C CA . GLU A 1 268 ? -31.646 -6.177 22.282 1.00 93.31 268 GLU A CA 1
ATOM 2070 C C . GLU A 1 268 ? -30.130 -5.955 22.092 1.00 93.31 268 GLU A C 1
ATOM 2072 O O . GLU A 1 268 ? -29.311 -6.494 22.836 1.00 93.31 268 GLU A O 1
ATOM 2077 N N . MET A 1 269 ? -29.716 -5.190 21.076 1.00 95.31 269 MET A N 1
ATOM 2078 C CA . MET A 1 269 ? -28.305 -5.068 20.695 1.00 95.31 269 MET A CA 1
ATOM 2079 C C . MET A 1 269 ? -27.603 -3.905 21.394 1.00 95.31 269 MET A C 1
ATOM 2081 O O . MET A 1 269 ? -28.061 -2.766 21.334 1.00 95.31 269 MET A O 1
ATOM 2085 N N . PHE A 1 270 ? -26.414 -4.158 21.947 1.00 96.75 270 PHE A N 1
ATOM 2086 C CA . PHE A 1 270 ? -25.591 -3.120 22.567 1.00 96.75 270 PHE A CA 1
ATOM 2087 C C . PHE A 1 270 ? -24.838 -2.274 21.545 1.00 96.75 270 PHE A C 1
ATOM 2089 O O . PHE A 1 270 ? -24.235 -2.796 20.598 1.00 96.75 270 PHE A O 1
ATOM 2096 N N . TYR A 1 271 ? -24.764 -0.968 21.788 1.00 97.38 271 TYR A N 1
ATOM 2097 C CA . TYR A 1 271 ? -23.965 -0.068 20.967 1.00 97.38 271 TYR A CA 1
ATOM 2098 C C . TYR A 1 271 ? -23.151 0.948 21.771 1.00 97.38 271 TYR A C 1
ATOM 2100 O O . TYR A 1 271 ? -23.419 1.230 22.938 1.00 97.38 271 TYR A O 1
ATOM 2108 N N . VAL A 1 272 ? -22.143 1.504 21.096 1.00 97.00 272 VAL A N 1
ATOM 2109 C CA . VAL A 1 272 ? -21.328 2.638 21.542 1.00 97.00 272 VAL A CA 1
ATOM 2110 C C . VAL A 1 272 ? -21.175 3.615 20.376 1.00 97.00 272 VAL A C 1
ATOM 2112 O O . VAL A 1 272 ? -20.898 3.209 19.239 1.00 97.00 272 VAL A O 1
ATOM 2115 N N . LYS A 1 273 ? -21.358 4.913 20.635 1.00 97.31 273 LYS A N 1
ATOM 2116 C CA . LYS A 1 273 ? -21.211 5.957 19.609 1.00 97.31 273 LYS A CA 1
ATOM 2117 C C . LYS A 1 273 ? -19.732 6.195 19.316 1.00 97.31 273 LYS A C 1
ATOM 2119 O O . LYS A 1 273 ? -18.914 6.287 20.225 1.00 97.31 273 LYS A O 1
ATOM 2124 N N . GLN A 1 274 ? -19.400 6.316 18.037 1.00 95.38 274 GLN A N 1
ATOM 2125 C CA . GLN A 1 274 ? -18.057 6.629 17.562 1.00 95.38 274 GLN A CA 1
ATOM 2126 C C . GLN A 1 274 ? -18.034 8.027 16.938 1.00 95.38 274 GLN A C 1
ATOM 2128 O O . GLN A 1 274 ? -18.800 8.305 16.005 1.00 95.38 274 GLN A O 1
ATOM 2133 N N . ASP A 1 275 ? -17.108 8.869 17.396 1.00 91.56 275 ASP A N 1
ATOM 2134 C CA . ASP A 1 275 ? -16.782 10.149 16.771 1.00 91.56 275 ASP A CA 1
ATOM 2135 C C . ASP A 1 275 ? -15.335 10.124 16.265 1.00 91.56 275 ASP A C 1
ATOM 2137 O O . ASP A 1 275 ? -14.372 10.105 17.026 1.00 91.56 275 ASP A O 1
ATOM 2141 N N . SER A 1 276 ? -15.176 10.091 14.940 1.00 89.38 276 SER A N 1
ATOM 2142 C CA . SER A 1 276 ? -13.874 9.933 14.284 1.00 89.38 276 SER A CA 1
ATOM 2143 C C . SER A 1 276 ? -13.137 8.651 14.726 1.00 89.38 276 SER A C 1
ATOM 2145 O O . SER A 1 276 ? -13.574 7.549 14.381 1.00 89.38 276 SER A O 1
ATOM 2147 N N . ALA A 1 277 ? -12.019 8.770 15.446 1.00 87.88 277 ALA A N 1
ATOM 2148 C CA . ALA A 1 277 ? -11.219 7.654 15.951 1.00 87.88 277 ALA A CA 1
ATOM 2149 C C . ALA A 1 277 ? -11.577 7.253 17.393 1.00 87.88 277 ALA A C 1
ATOM 2151 O O . ALA A 1 277 ? -11.126 6.200 17.853 1.00 87.88 277 ALA A O 1
ATOM 2152 N N . ASP A 1 278 ? -12.393 8.065 18.067 1.00 93.88 278 ASP A N 1
ATOM 2153 C CA . ASP A 1 278 ? -12.709 7.931 19.481 1.00 93.88 278 ASP A CA 1
ATOM 2154 C C . ASP A 1 278 ? -14.163 7.500 19.702 1.00 93.88 278 ASP A C 1
ATOM 2156 O O . ASP A 1 278 ? -14.997 7.502 18.789 1.00 93.88 278 ASP A O 1
ATOM 2160 N N . PHE A 1 279 ? -14.459 7.097 20.934 1.00 95.81 279 PHE A N 1
ATOM 2161 C CA . PHE A 1 279 ? -15.742 6.522 21.320 1.00 95.81 279 PHE A CA 1
ATOM 2162 C C . PHE A 1 279 ? -16.310 7.247 22.533 1.00 95.81 279 PHE A C 1
ATOM 2164 O O . PHE A 1 279 ? -15.561 7.603 23.438 1.00 95.81 279 PHE A O 1
ATOM 2171 N N . ASP A 1 280 ? -17.623 7.444 22.561 1.00 95.19 280 ASP A N 1
ATOM 2172 C CA . ASP A 1 280 ? -18.317 7.986 23.727 1.00 95.19 280 ASP A CA 1
ATOM 2173 C C . ASP A 1 280 ? -18.722 6.842 24.655 1.00 95.19 280 ASP A C 1
ATOM 2175 O O . ASP A 1 280 ? -19.579 6.024 24.313 1.00 95.19 280 ASP A O 1
ATOM 2179 N N . LEU A 1 281 ? -18.080 6.770 25.818 1.00 94.38 281 LEU A N 1
ATOM 2180 C CA . LEU A 1 281 ? -18.403 5.809 26.860 1.00 94.38 281 LEU A CA 1
ATOM 2181 C C . LEU A 1 281 ? -18.560 6.549 28.186 1.00 94.38 281 LEU A C 1
ATOM 2183 O O . LEU A 1 281 ? -17.600 7.114 28.714 1.00 94.38 281 LEU A O 1
ATOM 2187 N N . ASN A 1 282 ? -19.766 6.509 28.751 1.00 90.25 282 ASN A N 1
ATOM 2188 C CA . ASN A 1 282 ? -20.119 7.206 29.986 1.00 90.25 282 ASN A CA 1
ATOM 2189 C C . ASN A 1 282 ? -19.848 8.729 29.927 1.00 90.25 282 ASN A C 1
ATOM 2191 O O . ASN A 1 282 ? -19.289 9.308 30.862 1.00 90.25 282 ASN A O 1
ATOM 2195 N N . GLY A 1 283 ? -20.198 9.377 28.809 1.00 90.00 283 GLY A N 1
ATOM 2196 C CA . GLY A 1 283 ? -20.002 10.819 28.612 1.00 90.00 283 GLY A CA 1
ATOM 2197 C C . GLY A 1 283 ? -18.532 11.236 28.517 1.00 90.00 283 GLY A C 1
ATOM 2198 O O . GLY A 1 283 ? -18.211 12.413 28.683 1.00 90.00 283 GLY A O 1
ATOM 2199 N N . LYS A 1 284 ? -17.625 10.276 28.302 1.00 92.62 284 LYS A N 1
ATOM 2200 C CA . LYS A 1 284 ? -16.191 10.505 28.124 1.00 92.62 284 LYS A CA 1
ATOM 2201 C C . LYS A 1 284 ? -15.751 9.968 26.774 1.00 92.62 284 LYS A C 1
ATOM 2203 O O . LYS A 1 284 ? -16.078 8.845 26.399 1.00 92.62 284 LYS A O 1
ATOM 2208 N N . THR A 1 285 ? -14.917 10.750 26.105 1.00 94.88 285 THR A N 1
ATOM 2209 C CA . THR A 1 285 ? -14.201 10.324 24.907 1.00 94.88 285 THR A CA 1
ATOM 2210 C C . THR A 1 285 ? -13.093 9.348 25.299 1.00 94.88 285 THR A C 1
ATOM 2212 O O . THR A 1 285 ? -12.199 9.696 26.072 1.00 94.88 285 THR A O 1
ATOM 2215 N N . VAL A 1 286 ? -13.151 8.122 24.784 1.00 94.38 286 VAL A N 1
ATOM 2216 C CA . VAL A 1 286 ? -12.177 7.062 25.065 1.00 94.38 286 VAL A CA 1
ATOM 2217 C C . VAL A 1 286 ? -11.558 6.518 23.782 1.00 94.38 286 VAL A C 1
ATOM 2219 O O . VAL A 1 286 ? -12.207 6.440 22.736 1.00 94.38 286 VAL A O 1
ATOM 2222 N N . SER A 1 287 ? -10.296 6.095 23.876 1.00 93.25 287 SER A N 1
ATOM 2223 C CA . SER A 1 287 ? -9.609 5.445 22.762 1.00 93.25 287 SER A CA 1
ATOM 2224 C C . SER A 1 287 ? -10.192 4.053 22.492 1.00 93.25 287 SER A C 1
ATOM 2226 O O . SER A 1 287 ? -10.789 3.417 23.366 1.00 93.25 287 SER A O 1
ATOM 2228 N N . LYS A 1 288 ? -9.941 3.504 21.298 1.00 90.38 288 LYS A N 1
ATOM 2229 C CA . LYS A 1 288 ? -10.342 2.126 20.954 1.00 90.38 288 LYS A CA 1
ATOM 2230 C C . LYS A 1 288 ? -9.832 1.079 21.953 1.00 90.38 288 LYS A C 1
ATOM 2232 O O . LYS A 1 288 ? -10.527 0.103 22.239 1.00 90.38 288 LYS A O 1
ATOM 2237 N N . LYS A 1 289 ? -8.609 1.268 22.462 1.00 88.81 289 LYS A N 1
ATOM 2238 C CA . LYS A 1 289 ? -7.981 0.373 23.443 1.00 88.81 289 LYS A CA 1
ATOM 2239 C C . LYS A 1 289 ? -8.724 0.423 24.774 1.00 88.81 289 LYS A C 1
ATOM 2241 O O . LYS A 1 289 ? -9.045 -0.623 25.334 1.00 88.81 289 LYS A O 1
ATOM 2246 N N . ASP A 1 290 ? -9.033 1.625 25.243 1.00 90.75 290 ASP A N 1
ATOM 2247 C CA . ASP A 1 290 ? -9.728 1.822 26.514 1.00 90.75 290 ASP A CA 1
ATOM 2248 C C . ASP A 1 290 ? -11.169 1.317 26.451 1.00 90.75 290 ASP A C 1
ATOM 2250 O O . ASP A 1 290 ? -11.632 0.691 27.406 1.00 90.75 290 ASP A O 1
ATOM 2254 N N . LEU A 1 291 ? -11.839 1.497 25.305 1.00 92.69 291 LEU A N 1
ATOM 2255 C CA . LEU A 1 291 ? -13.159 0.925 25.050 1.00 92.69 291 LEU A CA 1
ATOM 2256 C C . LEU A 1 291 ? -13.134 -0.609 25.111 1.00 92.69 291 LEU A C 1
ATOM 2258 O O . LEU A 1 291 ? -13.956 -1.208 25.801 1.00 92.69 291 LEU A O 1
ATOM 2262 N N . HIS A 1 292 ? -12.184 -1.254 24.428 1.00 90.88 292 HIS A N 1
ATOM 2263 C CA . HIS A 1 292 ? -12.055 -2.714 24.460 1.00 90.88 292 HIS A CA 1
ATOM 2264 C C . HIS A 1 292 ? -11.831 -3.236 25.887 1.00 90.88 292 HIS A C 1
ATOM 2266 O O . HIS A 1 292 ? -12.496 -4.179 26.316 1.00 90.88 292 HIS A O 1
ATOM 2272 N N . ASN A 1 293 ? -10.950 -2.582 26.649 1.00 89.06 293 ASN A N 1
ATOM 2273 C CA . ASN A 1 293 ? -10.722 -2.920 28.053 1.00 89.06 293 ASN A CA 1
ATOM 2274 C C . ASN A 1 293 ? -11.991 -2.729 28.897 1.00 89.06 293 ASN A C 1
ATOM 2276 O O . ASN A 1 293 ? -12.308 -3.582 29.722 1.00 89.06 293 ASN A O 1
ATOM 2280 N N . ALA A 1 294 ? -12.745 -1.648 28.668 1.00 91.31 294 ALA A N 1
ATOM 2281 C CA . ALA A 1 294 ? -14.003 -1.393 29.366 1.00 91.31 294 ALA A CA 1
ATOM 2282 C C . ALA A 1 294 ? -15.038 -2.499 29.117 1.00 91.31 294 ALA A C 1
ATOM 2284 O O . ALA A 1 294 ? -15.614 -3.014 30.070 1.00 91.31 294 ALA A O 1
ATOM 2285 N N . ILE A 1 295 ? -15.233 -2.892 27.854 1.00 92.12 295 ILE A N 1
ATOM 2286 C CA . ILE A 1 295 ? -16.169 -3.956 27.462 1.00 92.12 295 ILE A CA 1
ATOM 2287 C C . ILE A 1 295 ? -15.757 -5.292 28.088 1.00 92.12 295 ILE A C 1
ATOM 2289 O O . ILE A 1 295 ? -16.587 -5.978 28.680 1.00 92.12 295 ILE A O 1
ATOM 2293 N N . ASN A 1 296 ? -14.469 -5.641 28.030 1.00 90.12 296 ASN A N 1
ATOM 2294 C CA . ASN A 1 296 ? -13.970 -6.869 28.649 1.00 90.12 296 ASN A CA 1
ATOM 2295 C C . ASN A 1 296 ? -14.195 -6.880 30.163 1.00 90.12 296 ASN A C 1
ATOM 2297 O O . ASN A 1 296 ? -14.565 -7.914 30.719 1.00 90.12 296 ASN A O 1
ATOM 2301 N N . ASN A 1 297 ? -13.982 -5.750 30.837 1.00 89.50 297 ASN A N 1
ATOM 2302 C CA . ASN A 1 297 ? -14.210 -5.650 32.273 1.00 89.50 297 ASN A CA 1
ATOM 2303 C C . ASN A 1 297 ? -15.703 -5.746 32.611 1.00 89.50 297 ASN A C 1
ATOM 2305 O O . ASN A 1 297 ? -16.046 -6.459 33.548 1.00 89.50 297 ASN A O 1
ATOM 2309 N N . LEU A 1 298 ? -16.591 -5.147 31.808 1.00 92.19 298 LEU A N 1
ATOM 2310 C CA . LEU A 1 298 ? -18.046 -5.315 31.937 1.00 92.19 298 LEU A CA 1
ATOM 2311 C C . LEU A 1 298 ? -18.470 -6.788 31.787 1.00 92.19 298 LEU A C 1
ATOM 2313 O O . LEU A 1 298 ? -19.263 -7.279 32.588 1.00 92.19 298 LEU A O 1
ATOM 2317 N N . MET A 1 299 ? -17.900 -7.521 30.823 1.00 92.31 299 MET A N 1
ATOM 2318 C CA . MET A 1 299 ? -18.151 -8.963 30.647 1.00 92.31 299 MET A CA 1
ATOM 2319 C C . MET A 1 299 ? -17.598 -9.806 31.801 1.00 92.31 299 MET A C 1
ATOM 2321 O O . MET A 1 299 ? -18.238 -10.760 32.244 1.00 92.31 299 MET A O 1
ATOM 2325 N N . LYS A 1 300 ? -16.395 -9.486 32.294 1.00 89.56 300 LYS A N 1
ATOM 2326 C CA . LYS A 1 300 ? -15.788 -10.175 33.446 1.00 89.56 300 LYS A CA 1
ATOM 2327 C C . LYS A 1 300 ? -16.578 -9.938 34.728 1.00 89.56 300 LYS A C 1
ATOM 2329 O O . LYS A 1 300 ? -16.711 -10.864 35.519 1.00 89.56 300 LYS A O 1
ATOM 2334 N N . ALA A 1 301 ? -17.097 -8.725 34.898 1.00 87.62 301 ALA A N 1
ATOM 2335 C CA . ALA A 1 301 ? -17.952 -8.330 36.007 1.00 87.62 301 ALA A CA 1
ATOM 2336 C C . ALA A 1 301 ? -19.363 -8.936 35.925 1.00 87.62 301 ALA A C 1
ATOM 2338 O O . ALA A 1 301 ? -20.094 -8.862 36.902 1.00 87.62 301 ALA A O 1
ATOM 2339 N N . GLY A 1 302 ? -19.752 -9.525 34.787 1.00 90.25 302 GLY A N 1
ATOM 2340 C CA . GLY A 1 302 ? -21.097 -10.066 34.576 1.00 90.25 302 GLY A CA 1
ATOM 2341 C C . GLY A 1 302 ? -22.170 -8.998 34.342 1.00 90.25 302 GLY A C 1
ATOM 2342 O O . GLY A 1 302 ? -23.352 -9.319 34.400 1.00 90.25 302 GLY A O 1
ATOM 2343 N N . VAL A 1 303 ? -21.773 -7.749 34.068 1.00 92.12 303 VAL A N 1
ATOM 2344 C CA . VAL A 1 303 ? -22.700 -6.651 33.750 1.00 92.12 303 VAL A CA 1
ATOM 2345 C C . VAL A 1 303 ? -23.370 -6.906 32.403 1.00 92.12 303 VAL A C 1
ATOM 2347 O O . VAL A 1 303 ? -24.579 -6.758 32.282 1.00 92.12 303 VAL A O 1
ATOM 2350 N N . ILE A 1 304 ? -22.594 -7.350 31.410 1.00 93.44 304 ILE A N 1
ATOM 2351 C CA . ILE A 1 304 ? -23.101 -7.828 30.116 1.00 93.44 304 ILE A CA 1
ATOM 2352 C C . ILE A 1 304 ? -22.742 -9.311 29.916 1.00 93.44 304 ILE A C 1
ATOM 2354 O O . ILE A 1 304 ? -21.714 -9.758 30.442 1.00 93.44 304 ILE A O 1
ATOM 2358 N N . PRO A 1 305 ? -23.541 -10.084 29.152 1.00 91.44 305 PRO A N 1
ATOM 2359 C CA . PRO A 1 305 ? -23.251 -11.489 28.876 1.00 91.44 305 PRO A CA 1
ATOM 2360 C C . PRO A 1 305 ? -21.881 -11.700 28.217 1.00 91.44 305 PRO A C 1
ATOM 2362 O O . PRO A 1 305 ? -21.395 -10.888 27.425 1.00 91.44 305 PRO A O 1
ATOM 2365 N N . ARG A 1 306 ? -21.230 -12.828 28.523 1.00 87.69 306 ARG A N 1
ATOM 2366 C CA . ARG A 1 306 ? -19.960 -13.187 27.875 1.00 87.69 306 ARG A CA 1
ATOM 2367 C C . ARG A 1 306 ? -20.188 -13.499 26.399 1.00 87.69 306 ARG A C 1
ATOM 2369 O O . ARG A 1 306 ? -21.045 -14.306 26.064 1.00 87.69 306 ARG A O 1
ATOM 2376 N N . GLY A 1 307 ? -19.351 -12.923 25.538 1.00 85.81 307 GLY A N 1
ATOM 2377 C CA . GLY A 1 307 ? -19.427 -13.130 24.089 1.00 85.81 307 GLY A CA 1
ATOM 2378 C C . GLY A 1 307 ? -20.389 -12.183 23.370 1.00 85.81 307 GLY A C 1
ATOM 2379 O O . GLY A 1 307 ? -20.428 -12.204 22.141 1.00 85.81 307 GLY A O 1
ATOM 2380 N N . GLU A 1 308 ? -21.101 -11.336 24.116 1.00 91.00 308 GLU A N 1
ATOM 2381 C CA . GLU A 1 308 ? -22.036 -10.365 23.561 1.00 91.00 308 GLU A CA 1
ATOM 2382 C C . GLU A 1 308 ? -21.335 -9.370 22.626 1.00 91.00 308 GLU A C 1
ATOM 2384 O O . GLU A 1 308 ? -20.183 -8.973 22.853 1.00 91.00 308 GLU A O 1
ATOM 2389 N N . LYS A 1 309 ? -22.016 -8.966 21.550 1.00 93.50 309 LYS A N 1
ATOM 2390 C CA . LYS A 1 309 ? -21.438 -8.041 20.567 1.00 93.50 309 LYS A CA 1
ATOM 2391 C C . LYS A 1 309 ? -21.810 -6.608 20.920 1.00 93.50 309 LYS A C 1
ATOM 2393 O O . LYS A 1 309 ? -22.979 -6.255 20.980 1.00 93.50 309 LYS A O 1
ATOM 2398 N N . VAL A 1 310 ? -20.793 -5.760 21.057 1.00 94.56 310 VAL A N 1
ATOM 2399 C CA . VAL A 1 310 ? -20.974 -4.311 21.192 1.00 94.56 310 VAL A CA 1
ATOM 2400 C C . VAL A 1 310 ? -20.653 -3.645 19.859 1.00 94.56 310 VAL A C 1
ATOM 2402 O O . VAL A 1 310 ? -19.506 -3.680 19.389 1.00 94.56 310 VAL A O 1
ATOM 2405 N N . TYR A 1 311 ? -21.671 -3.047 19.245 1.00 96.06 311 TYR A N 1
ATOM 2406 C CA . TYR A 1 311 ? -21.570 -2.417 17.934 1.00 96.06 311 TYR A CA 1
ATOM 2407 C C . TYR A 1 311 ? -21.048 -0.980 18.029 1.00 96.06 311 TYR A C 1
ATOM 2409 O O . TYR A 1 311 ? -21.435 -0.202 18.896 1.00 96.06 311 TYR A O 1
ATOM 2417 N N . LEU A 1 312 ? -20.156 -0.620 17.110 1.00 95.94 312 LEU A N 1
ATOM 2418 C CA . LEU A 1 312 ? -19.529 0.694 17.013 1.00 95.94 312 LEU A CA 1
ATOM 2419 C C . LEU A 1 312 ? -20.271 1.519 15.960 1.00 95.94 312 LEU A C 1
ATOM 2421 O O . LEU A 1 312 ? -20.191 1.228 14.760 1.00 95.94 312 LEU A O 1
ATOM 2425 N N . LEU A 1 313 ? -21.008 2.541 16.394 1.00 96.44 313 LEU A N 1
ATOM 2426 C CA . LEU A 1 313 ? -21.831 3.354 15.500 1.00 96.44 313 LEU A CA 1
ATOM 2427 C C . LEU A 1 313 ? -21.145 4.681 15.173 1.00 96.44 313 LEU A C 1
ATOM 2429 O O . LEU A 1 313 ? -21.223 5.652 15.928 1.00 96.44 313 LEU A O 1
ATOM 2433 N N . ASN A 1 314 ? -20.510 4.746 14.001 1.00 94.69 314 ASN A N 1
ATOM 2434 C CA . ASN A 1 314 ? -20.053 6.013 13.424 1.00 94.69 314 ASN A CA 1
ATOM 2435 C C . ASN A 1 314 ? -21.239 6.908 13.008 1.00 94.69 314 ASN A C 1
ATOM 2437 O O . ASN A 1 314 ? -22.379 6.448 12.932 1.00 94.69 314 ASN A O 1
ATOM 2441 N N . LYS A 1 315 ? -20.976 8.174 12.654 1.00 92.62 315 LYS A N 1
ATOM 2442 C CA . LYS A 1 315 ? -22.015 9.153 12.256 1.00 92.62 315 LYS A CA 1
ATOM 2443 C C . LYS A 1 315 ? -22.989 8.652 11.180 1.00 92.62 315 LYS A C 1
ATOM 2445 O O . LYS A 1 315 ? -24.151 9.040 11.176 1.00 92.62 315 LYS A O 1
ATOM 2450 N N . ALA A 1 316 ? -22.540 7.801 10.255 1.00 90.12 316 ALA A N 1
ATOM 2451 C CA . ALA A 1 316 ? -23.415 7.241 9.226 1.00 90.12 316 ALA A CA 1
ATOM 2452 C C . ALA A 1 316 ? -24.288 6.095 9.765 1.00 90.12 316 ALA A C 1
ATOM 2454 O O . ALA A 1 316 ? -25.461 6.004 9.403 1.00 90.12 316 ALA A O 1
ATOM 2455 N N . ALA A 1 317 ? -23.726 5.238 10.620 1.00 92.88 317 ALA A N 1
ATOM 2456 C CA . ALA A 1 317 ? -24.409 4.095 11.221 1.00 92.88 317 ALA A CA 1
ATOM 2457 C C . ALA A 1 317 ? -25.371 4.492 12.354 1.00 92.88 317 ALA A C 1
ATOM 2459 O O . ALA A 1 317 ? -26.350 3.789 12.572 1.00 92.88 317 ALA A O 1
ATOM 2460 N N . GLN A 1 318 ? -25.158 5.635 13.015 1.00 94.44 318 GLN A N 1
ATOM 2461 C CA . GLN A 1 318 ? -26.062 6.161 14.051 1.00 94.44 318 GLN A CA 1
ATOM 2462 C C . GLN A 1 318 ? -27.493 6.397 13.549 1.00 94.44 318 GLN A C 1
ATOM 2464 O O . GLN A 1 318 ? -28.419 6.314 14.338 1.00 94.44 318 GLN A O 1
ATOM 2469 N N . LYS A 1 319 ? -27.702 6.571 12.236 1.00 92.94 319 LYS A N 1
ATOM 2470 C CA . LYS A 1 319 ? -29.045 6.643 11.626 1.00 92.94 319 LYS A CA 1
ATOM 2471 C C . LYS A 1 319 ? -29.894 5.385 11.832 1.00 92.94 319 LYS A C 1
ATOM 2473 O O . LYS A 1 319 ? -31.087 5.401 11.561 1.00 92.94 319 LYS A O 1
ATOM 2478 N N . VAL A 1 320 ? -29.288 4.269 12.245 1.00 92.44 320 VAL A N 1
ATOM 2479 C CA . VAL A 1 320 ? -30.035 3.073 12.661 1.00 92.44 320 VAL A CA 1
ATOM 2480 C C . VAL A 1 320 ? -30.888 3.366 13.897 1.00 92.44 320 VAL A C 1
ATOM 2482 O O . VAL A 1 320 ? -32.008 2.864 13.969 1.00 92.44 320 VAL A O 1
ATOM 2485 N N . LEU A 1 321 ? -30.402 4.231 14.793 1.00 94.19 321 LEU A N 1
ATOM 2486 C CA . LEU A 1 321 ? -31.090 4.624 16.024 1.00 94.19 321 LEU A CA 1
ATOM 2487 C C . LEU A 1 321 ? -32.381 5.413 15.756 1.00 94.19 321 LEU A C 1
ATOM 2489 O O . LEU A 1 321 ? -33.283 5.402 16.579 1.00 94.19 321 LEU A O 1
ATOM 2493 N N . ASP A 1 322 ? -32.521 6.023 14.572 1.00 93.69 322 ASP A N 1
ATOM 2494 C CA . ASP A 1 322 ? -33.769 6.680 14.147 1.00 93.69 322 ASP A CA 1
ATOM 2495 C C . ASP A 1 322 ? -34.910 5.668 13.913 1.00 93.69 322 ASP A C 1
ATOM 2497 O O . ASP A 1 322 ? -36.072 6.046 13.784 1.00 93.69 322 ASP A O 1
ATOM 2501 N N . THR A 1 323 ? -34.571 4.380 13.778 1.00 91.06 323 THR A N 1
ATOM 2502 C CA . THR A 1 323 ? -35.509 3.307 13.411 1.00 91.06 323 THR A CA 1
ATOM 2503 C C . THR A 1 323 ? -35.569 2.156 14.407 1.00 91.06 323 THR A C 1
ATOM 2505 O O . THR A 1 323 ? -36.546 1.414 14.392 1.00 91.06 323 THR A O 1
ATOM 2508 N N . VAL A 1 324 ? -34.530 1.975 15.223 1.00 93.25 324 VAL A N 1
ATOM 2509 C CA . VAL A 1 324 ? -34.392 0.865 16.170 1.00 93.25 324 VAL A CA 1
ATOM 2510 C C . VAL A 1 324 ? -33.771 1.401 17.452 1.00 93.25 324 VAL A C 1
ATOM 2512 O O . VAL A 1 324 ? -32.689 1.984 17.405 1.00 93.25 324 VAL A O 1
ATOM 2515 N N . ASP A 1 325 ? -34.430 1.167 18.583 1.00 94.31 325 ASP A N 1
ATOM 2516 C CA . ASP A 1 325 ? -33.971 1.612 19.899 1.00 94.31 325 ASP A CA 1
ATOM 2517 C C . ASP A 1 325 ? -32.964 0.615 20.491 1.00 94.31 325 ASP A C 1
ATOM 2519 O O . ASP A 1 325 ? -33.289 -0.213 21.332 1.00 94.31 325 ASP A O 1
ATOM 2523 N N . MET A 1 326 ? -31.741 0.622 19.956 1.00 96.69 326 MET A N 1
ATOM 2524 C CA . MET A 1 326 ? -30.650 -0.227 20.450 1.00 96.69 326 MET A CA 1
ATOM 2525 C C . MET A 1 326 ? -30.247 0.160 21.887 1.00 96.69 326 MET A C 1
ATOM 2527 O O . MET A 1 326 ? -30.388 1.312 22.294 1.00 96.69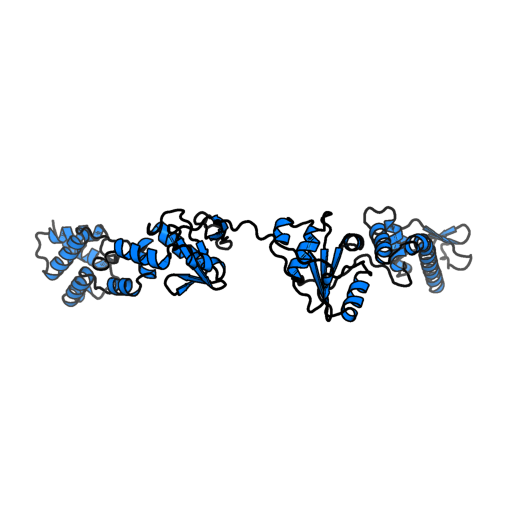 326 MET A O 1
ATOM 2531 N N . ILE A 1 327 ? -29.626 -0.760 22.629 1.00 97.25 327 ILE A N 1
ATOM 2532 C CA . ILE A 1 327 ? -29.211 -0.533 24.021 1.00 97.25 327 ILE A CA 1
ATOM 2533 C C . ILE A 1 327 ? -27.906 0.272 24.077 1.00 97.25 327 ILE A C 1
ATOM 2535 O O . ILE A 1 327 ? -26.842 -0.213 23.675 1.00 97.25 327 ILE A O 1
ATOM 2539 N N . ASP A 1 328 ? -27.948 1.490 24.623 1.00 97.06 328 ASP A N 1
ATOM 2540 C CA . ASP A 1 328 ? -26.729 2.257 24.909 1.00 97.06 328 ASP A CA 1
ATOM 2541 C C . ASP A 1 328 ? -25.946 1.566 26.034 1.00 97.06 328 ASP A C 1
ATOM 2543 O O . ASP A 1 328 ? -26.411 1.478 27.176 1.00 97.06 328 ASP A O 1
ATOM 2547 N N . LEU A 1 329 ? -24.737 1.086 25.718 1.00 96.31 329 LEU A N 1
ATOM 2548 C CA . LEU A 1 329 ? -23.912 0.341 26.668 1.00 96.31 329 LEU A CA 1
ATOM 2549 C C . LEU A 1 329 ? -23.640 1.136 27.952 1.00 96.31 329 LEU A C 1
ATOM 2551 O O . LEU A 1 329 ? -23.558 0.545 29.027 1.00 96.31 329 LEU A O 1
ATOM 2555 N N . SER A 1 330 ? -23.485 2.458 27.855 1.00 94.75 330 SER A N 1
ATOM 2556 C CA . SER A 1 330 ? -23.156 3.299 29.008 1.00 94.75 330 SER A CA 1
ATOM 2557 C C . SER A 1 330 ? -24.333 3.431 29.964 1.00 94.75 330 SER A C 1
ATOM 2559 O O . SER A 1 330 ? -24.134 3.420 31.179 1.00 94.75 330 SER A O 1
ATOM 2561 N N . VAL A 1 331 ? -25.541 3.580 29.413 1.00 95.12 331 VAL A N 1
ATOM 2562 C CA . VAL A 1 331 ? -26.783 3.698 30.188 1.00 95.12 331 VAL A CA 1
ATOM 2563 C C . VAL A 1 331 ? -27.083 2.367 30.865 1.00 95.12 331 VAL A C 1
ATOM 2565 O O . VAL A 1 331 ? -27.179 2.316 32.089 1.00 95.12 331 VAL A O 1
ATOM 2568 N N . PHE A 1 332 ? -27.074 1.279 30.092 1.00 95.75 332 PHE A N 1
ATOM 2569 C CA . PHE A 1 332 ? -27.312 -0.063 30.615 1.00 95.75 332 PHE A CA 1
ATOM 2570 C C . PHE A 1 332 ? -26.299 -0.462 31.691 1.00 95.75 332 PHE A C 1
ATOM 2572 O O . PHE A 1 332 ? -26.673 -0.988 32.737 1.00 95.75 332 PHE A O 1
ATOM 2579 N N . ALA A 1 333 ? -25.005 -0.195 31.467 1.00 94.06 333 ALA A N 1
ATOM 2580 C CA . ALA A 1 333 ? -23.976 -0.520 32.447 1.00 94.06 333 ALA A CA 1
ATOM 2581 C C . ALA A 1 333 ? -24.199 0.216 33.772 1.00 94.06 333 ALA A C 1
ATOM 2583 O O . ALA A 1 333 ? -24.023 -0.396 34.819 1.00 94.06 333 ALA A O 1
ATOM 2584 N N . LYS A 1 334 ? -24.604 1.493 33.746 1.00 92.00 334 LYS A N 1
ATOM 2585 C CA . LYS A 1 334 ? -24.936 2.243 34.967 1.00 92.00 334 LYS A CA 1
ATOM 2586 C C . LYS A 1 334 ? -26.084 1.596 35.725 1.00 92.00 334 LYS A C 1
ATOM 2588 O O . LYS A 1 334 ? -25.909 1.228 36.879 1.00 92.00 334 LYS A O 1
ATOM 2593 N N . GLU A 1 335 ? -27.221 1.419 35.062 1.00 91.69 335 GLU A N 1
ATOM 2594 C CA . GLU A 1 335 ? -28.424 0.848 35.677 1.00 91.69 335 GLU A CA 1
ATOM 2595 C C . GLU A 1 335 ? -28.130 -0.526 36.279 1.00 91.69 335 GLU A C 1
ATOM 2597 O O . GLU A 1 335 ? -28.371 -0.763 37.461 1.00 91.69 335 GLU A O 1
ATOM 2602 N N . LYS A 1 336 ? -27.472 -1.396 35.507 1.00 91.25 336 LYS A N 1
ATOM 2603 C CA . LYS A 1 336 ? -27.142 -2.740 35.968 1.00 91.25 336 LYS A CA 1
ATOM 2604 C C . LYS A 1 336 ? -26.138 -2.746 37.119 1.00 91.25 336 LYS A C 1
ATOM 2606 O O . LYS A 1 336 ? -26.247 -3.572 38.019 1.00 91.25 336 LYS A O 1
ATOM 2611 N N . LEU A 1 337 ? -25.158 -1.844 37.111 1.00 87.50 337 LEU A N 1
ATOM 2612 C CA . LEU A 1 337 ? -24.212 -1.701 38.220 1.00 87.50 337 LEU A CA 1
ATOM 2613 C C . LEU A 1 337 ? -24.891 -1.193 39.490 1.00 87.50 337 LEU A C 1
ATOM 2615 O O . LEU A 1 337 ? -24.522 -1.656 40.564 1.00 87.50 337 LEU A O 1
ATOM 2619 N N . ALA A 1 338 ? -25.863 -0.285 39.378 1.00 84.94 338 ALA A N 1
ATOM 2620 C CA . ALA A 1 338 ? -26.644 0.178 40.522 1.00 84.94 338 ALA A CA 1
ATOM 2621 C C . ALA A 1 338 ? -27.451 -0.967 41.160 1.00 84.94 338 ALA A C 1
ATOM 2623 O O . ALA A 1 338 ? -27.530 -1.041 42.383 1.00 84.94 338 ALA A O 1
ATOM 2624 N N . ASP A 1 339 ? -27.966 -1.903 40.354 1.00 83.38 339 ASP A N 1
ATOM 2625 C CA . ASP A 1 339 ? -28.634 -3.113 40.858 1.00 83.38 339 ASP A CA 1
ATOM 2626 C C . ASP A 1 339 ? -27.655 -4.107 41.504 1.00 83.38 339 ASP A C 1
ATOM 2628 O O . ASP A 1 339 ? -27.988 -4.801 42.465 1.00 83.38 339 ASP A O 1
ATOM 2632 N N . MET A 1 340 ? -26.450 -4.229 40.939 1.00 81.69 340 MET A N 1
ATOM 2633 C CA . MET A 1 340 ? -25.436 -5.186 41.397 1.00 81.69 340 MET A CA 1
ATOM 2634 C C . MET A 1 340 ? -24.679 -4.710 42.636 1.00 81.69 340 MET A C 1
ATOM 2636 O O . MET A 1 340 ? -24.122 -5.532 43.366 1.00 81.69 340 MET A O 1
ATOM 2640 N N . VAL A 1 341 ? -24.605 -3.397 42.844 1.00 77.19 341 VAL A N 1
ATOM 2641 C CA . VAL A 1 341 ? -23.799 -2.773 43.885 1.00 77.19 341 VAL A CA 1
ATOM 2642 C C . VAL A 1 341 ? -24.676 -1.834 44.694 1.00 77.19 341 VAL A C 1
ATOM 2644 O O . VAL A 1 341 ? -24.932 -0.697 44.306 1.00 77.19 341 VAL A O 1
ATOM 2647 N N . ASP A 1 342 ? -25.076 -2.289 45.877 1.00 70.56 342 ASP A N 1
ATOM 2648 C CA . ASP A 1 342 ? -25.701 -1.411 46.853 1.00 70.56 342 ASP A CA 1
ATOM 2649 C C . ASP A 1 342 ? -24.648 -0.440 47.421 1.00 70.56 342 ASP A C 1
ATOM 2651 O O . ASP A 1 342 ? -23.829 -0.767 48.285 1.00 70.56 342 ASP A O 1
ATOM 2655 N N . ALA A 1 343 ? -24.669 0.795 46.916 1.00 58.91 343 ALA A N 1
ATOM 2656 C CA . ALA A 1 343 ? -23.753 1.862 47.312 1.00 58.91 343 ALA A CA 1
ATOM 2657 C C . ALA A 1 343 ? -23.826 2.199 48.815 1.00 58.91 343 ALA A C 1
ATOM 2659 O O . ALA A 1 343 ? -22.899 2.808 49.368 1.00 58.91 343 ALA A O 1
ATOM 2660 N N . THR A 1 344 ? -24.911 1.828 49.504 1.00 55.66 344 THR A N 1
ATOM 2661 C CA . THR A 1 344 ? -25.044 2.053 50.948 1.00 55.66 344 THR A CA 1
ATOM 2662 C C . THR A 1 344 ? -24.266 1.024 51.765 1.00 55.66 344 THR A C 1
ATOM 2664 O O . THR A 1 344 ? -23.709 1.391 52.802 1.00 55.66 344 THR A O 1
ATOM 2667 N N . SER A 1 345 ? -24.094 -0.198 51.255 1.00 56.34 345 SER A N 1
ATOM 2668 C CA . SER A 1 345 ? -23.355 -1.284 51.912 1.00 56.34 345 SER A CA 1
ATOM 2669 C C . SER A 1 345 ? -21.928 -1.495 51.389 1.00 56.34 345 SER A C 1
ATOM 2671 O O . SER A 1 345 ? -21.182 -2.283 51.976 1.00 56.34 345 SER A O 1
ATOM 2673 N N . LEU A 1 346 ? -21.506 -0.756 50.352 1.00 61.81 346 LEU A N 1
ATOM 2674 C CA . LEU A 1 346 ? -20.149 -0.834 49.805 1.00 61.81 346 LEU A CA 1
ATOM 2675 C C . LEU A 1 346 ? -19.088 -0.499 50.871 1.00 61.81 346 LEU A C 1
ATOM 2677 O O . LEU A 1 346 ? -18.939 0.654 51.286 1.00 61.81 346 LEU A O 1
ATOM 2681 N N . ARG A 1 347 ? -18.313 -1.509 51.275 1.00 61.00 347 ARG A N 1
ATOM 2682 C CA . ARG A 1 347 ? -17.066 -1.356 52.032 1.00 61.00 347 ARG A CA 1
ATOM 2683 C C . ARG A 1 347 ? -15.923 -1.850 51.162 1.00 61.00 347 ARG A C 1
ATOM 2685 O O . ARG A 1 347 ? -15.936 -2.999 50.727 1.00 61.00 347 ARG A O 1
ATOM 2692 N N . LEU A 1 348 ? -14.954 -0.981 50.890 1.00 57.59 348 LEU A N 1
ATOM 2693 C CA . LEU A 1 348 ? -13.728 -1.401 50.225 1.00 57.59 348 LEU A CA 1
ATOM 2694 C C . LEU A 1 348 ? -12.845 -2.076 51.271 1.00 57.59 348 LEU A C 1
ATOM 2696 O O . LEU A 1 348 ? -12.539 -1.439 52.277 1.00 57.59 348 LEU A O 1
ATOM 2700 N N . PRO A 1 349 ? -12.449 -3.341 51.078 1.00 52.75 349 PRO A N 1
ATOM 2701 C CA . PRO A 1 349 ? -11.575 -3.992 52.032 1.00 52.75 349 PRO A CA 1
ATOM 2702 C C . PRO A 1 349 ? -10.216 -3.290 52.018 1.00 52.75 349 PRO A C 1
ATOM 2704 O O . PRO A 1 349 ? -9.513 -3.303 51.004 1.00 52.75 349 PRO A O 1
ATOM 2707 N N . ASP A 1 350 ? -9.807 -2.730 53.155 1.00 56.19 350 ASP A N 1
ATOM 2708 C CA . ASP A 1 350 ? -8.385 -2.670 53.454 1.00 56.19 350 ASP A CA 1
ATOM 2709 C C . ASP A 1 350 ? -7.992 -4.103 53.835 1.00 56.19 350 ASP A C 1
ATOM 2711 O O . ASP A 1 350 ? -8.246 -4.572 54.948 1.00 56.19 350 ASP A O 1
ATOM 2715 N N . ALA A 1 351 ? -7.454 -4.845 52.858 1.00 53.25 351 ALA A N 1
ATOM 2716 C CA . ALA A 1 351 ? -7.129 -6.275 52.954 1.00 53.25 351 ALA A CA 1
ATOM 2717 C C . ALA A 1 351 ? -6.261 -6.632 54.177 1.00 53.25 351 ALA A C 1
ATOM 2719 O O . ALA A 1 351 ? -6.101 -7.803 54.521 1.00 53.25 351 ALA A O 1
ATOM 2720 N N . SER A 1 352 ? -5.696 -5.626 54.842 1.00 57.34 352 SER A N 1
ATOM 2721 C CA . SER A 1 352 ? -4.950 -5.781 56.069 1.00 57.34 352 SER A CA 1
ATOM 2722 C C . SER A 1 352 ? -5.809 -6.346 57.223 1.00 57.34 352 SER A C 1
ATOM 2724 O O . SER A 1 352 ? -5.381 -7.326 57.832 1.00 57.34 352 SER A O 1
ATOM 2726 N N . TRP A 1 353 ? -7.012 -5.842 57.521 1.00 57.22 353 TRP A N 1
ATOM 2727 C CA . TRP A 1 353 ? -7.727 -6.194 58.771 1.00 57.22 353 TRP A CA 1
ATOM 2728 C C . TRP A 1 353 ? -8.432 -7.555 58.775 1.00 57.22 353 TRP A C 1
ATOM 2730 O O . TRP A 1 353 ? -8.521 -8.187 59.825 1.00 57.22 353 TRP A O 1
ATOM 2740 N N . GLN A 1 354 ? -8.843 -8.051 57.609 1.00 57.84 354 GLN A N 1
ATOM 2741 C CA . GLN A 1 354 ? -9.566 -9.323 57.464 1.00 57.84 354 GLN A CA 1
ATOM 2742 C C . GLN A 1 354 ? -8.646 -10.550 57.352 1.00 57.84 354 GLN A C 1
ATOM 2744 O O . GLN A 1 354 ? -9.103 -11.659 57.070 1.00 57.84 354 GLN A O 1
ATOM 2749 N N . ALA A 1 355 ? -7.335 -10.384 57.561 1.00 66.69 355 ALA A N 1
ATOM 2750 C CA . ALA A 1 355 ? -6.426 -11.520 57.612 1.00 66.69 355 ALA A CA 1
ATOM 2751 C C . ALA A 1 355 ? -6.892 -12.489 58.711 1.00 66.69 355 ALA A C 1
ATOM 2753 O O . ALA A 1 355 ? -6.969 -12.104 59.876 1.00 66.69 355 ALA A O 1
ATOM 2754 N N . ARG A 1 356 ? -7.167 -13.748 58.344 1.00 72.94 356 ARG A N 1
ATOM 2755 C CA . ARG A 1 356 ? -7.636 -14.812 59.254 1.00 72.94 356 ARG A CA 1
ATOM 2756 C C . ARG A 1 356 ? -6.843 -14.860 60.564 1.00 72.94 356 ARG A C 1
ATOM 2758 O O . ARG A 1 356 ? -7.418 -14.955 61.636 1.00 72.94 356 ARG A O 1
ATOM 2765 N N . GLU A 1 357 ? -5.529 -14.670 60.472 1.00 75.12 357 GLU A N 1
ATOM 2766 C CA . GLU A 1 357 ? -4.622 -14.602 61.620 1.00 75.12 357 GLU A CA 1
ATOM 2767 C C . GLU A 1 357 ? -4.985 -13.501 62.640 1.00 75.12 357 GLU A C 1
ATOM 2769 O O . GLU A 1 357 ? -4.804 -13.694 63.841 1.00 75.12 357 GLU A O 1
ATOM 2774 N N . ARG A 1 358 ? -5.485 -12.340 62.197 1.00 73.50 358 ARG A N 1
ATOM 2775 C CA . ARG A 1 358 ? -5.902 -11.242 63.086 1.00 73.50 358 ARG A CA 1
ATOM 2776 C C . ARG A 1 358 ? -7.250 -11.513 63.727 1.00 73.50 358 ARG A C 1
ATOM 2778 O O . ARG A 1 358 ? -7.375 -11.285 64.924 1.00 73.50 358 ARG A O 1
ATOM 2785 N N . VAL A 1 359 ? -8.209 -12.027 62.958 1.00 80.12 359 VAL A N 1
ATOM 2786 C CA . VAL A 1 359 ? -9.520 -12.440 63.484 1.00 80.12 359 VAL A CA 1
ATOM 2787 C C . VAL A 1 359 ? -9.315 -13.477 64.589 1.00 80.12 359 VAL A C 1
ATOM 2789 O O . VAL A 1 359 ? -9.792 -13.283 65.704 1.00 80.12 359 VAL A O 1
ATOM 2792 N N . ASP A 1 360 ? -8.477 -14.486 64.333 1.00 79.69 360 ASP A N 1
ATOM 2793 C CA . ASP A 1 360 ? -8.124 -15.517 65.312 1.00 79.69 360 ASP A CA 1
ATOM 2794 C C . ASP A 1 360 ? -7.461 -14.920 66.572 1.00 79.69 360 ASP A C 1
ATOM 2796 O O . ASP A 1 360 ? -7.727 -15.359 67.691 1.00 79.69 360 ASP A O 1
ATOM 2800 N N . LYS A 1 361 ? -6.599 -13.902 66.427 1.00 80.25 361 LYS A N 1
ATOM 2801 C CA . LYS A 1 361 ? -5.960 -13.216 67.568 1.00 80.25 361 LYS A CA 1
ATOM 2802 C C . LYS A 1 361 ? -6.945 -12.381 68.379 1.00 80.25 361 LYS A C 1
ATOM 2804 O O . LYS A 1 361 ? -6.920 -12.466 69.605 1.00 80.25 361 LYS A O 1
ATOM 2809 N N . CYS A 1 362 ? -7.799 -11.598 67.725 1.00 82.31 362 CYS A N 1
ATOM 2810 C CA . CYS A 1 362 ? -8.852 -10.833 68.390 1.00 82.31 362 CYS A CA 1
ATOM 2811 C C . CYS A 1 362 ? -9.790 -11.767 69.153 1.00 82.31 362 CYS A C 1
ATOM 2813 O O . CYS A 1 362 ? -10.055 -11.531 70.326 1.00 82.31 362 CYS A O 1
ATOM 2815 N N . GLN A 1 363 ? -10.190 -12.884 68.548 1.00 85.69 363 GLN A N 1
ATOM 2816 C CA . GLN A 1 363 ? -11.064 -13.861 69.188 1.00 85.69 363 GLN A CA 1
ATOM 2817 C C . GLN A 1 363 ? -10.412 -14.541 70.402 1.00 85.69 363 GLN A C 1
ATOM 2819 O O . GLN A 1 363 ? -11.079 -14.751 71.414 1.00 85.69 363 GLN A O 1
ATOM 2824 N N . LYS A 1 364 ? -9.097 -14.804 70.358 1.00 83.81 364 LYS A N 1
ATOM 2825 C CA . LYS A 1 364 ? -8.332 -15.271 71.529 1.00 83.81 364 LYS A CA 1
ATOM 2826 C C . LYS A 1 364 ? -8.301 -14.248 72.661 1.00 83.81 364 LYS A C 1
ATOM 2828 O O . LYS A 1 364 ? -8.481 -14.632 73.807 1.00 83.81 364 LYS A O 1
ATOM 2833 N N . VAL A 1 365 ? -8.105 -12.966 72.353 1.00 81.62 365 VAL A N 1
ATOM 2834 C CA . VAL A 1 365 ? -8.102 -11.900 73.370 1.00 81.62 365 VAL A CA 1
ATOM 2835 C C . VAL A 1 365 ? -9.486 -11.679 73.970 1.00 81.62 365 VAL A C 1
ATOM 2837 O O . VAL A 1 365 ? -9.589 -11.501 75.177 1.00 81.62 365 VAL A O 1
ATOM 2840 N N . LEU A 1 366 ? -10.547 -11.777 73.167 1.00 85.81 366 LEU A N 1
ATOM 2841 C CA . LEU A 1 366 ? -11.927 -11.743 73.664 1.00 85.81 366 LEU A CA 1
ATOM 2842 C C . LEU A 1 366 ? -12.273 -12.948 74.556 1.00 85.81 366 LEU A C 1
ATOM 2844 O O . LEU A 1 366 ? -13.182 -12.853 75.373 1.00 85.81 366 LEU A O 1
ATOM 2848 N N . SER A 1 367 ? -11.560 -14.068 74.402 1.00 84.69 367 SER A N 1
ATOM 2849 C CA . SER A 1 367 ? -11.767 -15.301 75.177 1.00 84.69 367 SER A CA 1
ATOM 2850 C C . SER A 1 367 ? -10.819 -15.438 76.377 1.00 84.69 367 SER A C 1
ATOM 2852 O O . SER A 1 367 ? -10.882 -16.442 77.082 1.00 84.69 367 SER A O 1
ATOM 2854 N N . ALA A 1 368 ? -9.911 -14.483 76.593 1.00 80.38 368 ALA A N 1
ATOM 2855 C CA . ALA A 1 368 ? -8.934 -14.536 77.675 1.00 80.38 368 ALA A CA 1
ATOM 2856 C C . ALA A 1 368 ? -9.580 -14.188 79.028 1.00 80.38 368 ALA A C 1
ATOM 2858 O O . ALA A 1 368 ? -10.319 -13.215 79.136 1.00 80.38 368 ALA A O 1
ATOM 2859 N N . GLU A 1 369 ? -9.242 -14.928 80.088 1.00 81.75 369 GLU A N 1
ATOM 2860 C CA . GLU A 1 369 ? -9.715 -14.654 81.462 1.00 81.75 369 GLU A CA 1
ATOM 2861 C C . GLU A 1 369 ? -8.954 -13.503 82.156 1.00 81.75 369 GLU A C 1
ATOM 2863 O O . GLU A 1 369 ? -9.164 -13.211 83.334 1.00 81.75 369 GLU A O 1
ATOM 2868 N N . VAL A 1 370 ? -8.047 -12.842 81.436 1.00 77.75 370 VAL A N 1
ATOM 2869 C CA . VAL A 1 370 ? -7.217 -11.748 81.949 1.00 77.75 370 VAL A CA 1
ATOM 2870 C C . VAL A 1 370 ? -7.921 -10.405 81.702 1.00 77.75 370 VAL A C 1
ATOM 2872 O O . VAL A 1 370 ? -8.522 -10.229 80.644 1.00 77.75 370 VAL A O 1
ATOM 2875 N N . PRO A 1 371 ? -7.843 -9.420 82.620 1.00 82.69 371 PRO A N 1
ATOM 2876 C CA . PRO A 1 371 ? -8.424 -8.098 82.395 1.00 82.69 371 PRO A CA 1
ATOM 2877 C C . PRO A 1 371 ? -7.792 -7.398 81.181 1.00 82.69 371 PRO A C 1
ATOM 2879 O O . PRO A 1 371 ? -6.614 -7.039 81.206 1.00 82.69 371 PRO A O 1
ATOM 2882 N N . VAL A 1 372 ? -8.584 -7.174 80.131 1.00 81.56 372 VAL A N 1
ATOM 2883 C CA . VAL A 1 372 ? -8.191 -6.419 78.931 1.00 81.56 372 VAL A CA 1
ATOM 2884 C C . VAL A 1 372 ? -8.860 -5.038 78.965 1.00 81.56 372 VAL A C 1
ATOM 2886 O O . VAL A 1 372 ? -10.047 -4.956 79.289 1.00 81.56 372 VAL A O 1
ATOM 2889 N N . PRO A 1 373 ? -8.147 -3.945 78.631 1.00 88.31 373 PRO A N 1
ATOM 2890 C CA . PRO A 1 373 ? -8.750 -2.617 78.525 1.00 88.31 373 PRO A CA 1
ATOM 2891 C C . PRO A 1 373 ? -9.957 -2.558 77.577 1.00 88.31 373 PRO A C 1
ATOM 2893 O O . PRO A 1 373 ? -9.970 -3.207 76.527 1.00 88.31 373 PRO A O 1
ATOM 2896 N N . ALA A 1 374 ? -10.961 -1.754 77.933 1.00 85.81 374 ALA A N 1
ATOM 2897 C CA . ALA A 1 374 ? -12.246 -1.691 77.234 1.00 85.81 374 ALA A CA 1
ATOM 2898 C C . ALA A 1 374 ? -12.111 -1.229 75.772 1.00 85.81 374 ALA A C 1
ATOM 2900 O O . ALA A 1 374 ? -12.826 -1.711 74.895 1.00 85.81 374 ALA A O 1
ATOM 2901 N N . GLU A 1 375 ? -11.156 -0.350 75.491 1.00 82.50 375 GLU A N 1
ATOM 2902 C CA . GLU A 1 375 ? -10.849 0.183 74.165 1.00 82.50 375 GLU A CA 1
ATOM 2903 C C . GLU A 1 375 ? -10.264 -0.909 73.253 1.00 82.50 375 GLU A C 1
ATOM 2905 O O . GLU A 1 375 ? -10.619 -1.004 72.080 1.00 82.50 375 GLU A O 1
ATOM 2910 N N . ILE A 1 376 ? -9.429 -1.797 73.807 1.00 80.88 376 ILE A N 1
ATOM 2911 C CA . ILE A 1 376 ? -8.858 -2.946 73.083 1.00 80.88 376 ILE A CA 1
ATOM 2912 C C . ILE A 1 376 ? -9.941 -3.998 72.817 1.00 80.88 376 ILE A C 1
ATOM 2914 O O . ILE A 1 376 ? -10.005 -4.549 71.714 1.00 80.88 376 ILE A O 1
ATOM 2918 N N . LEU A 1 377 ? -10.819 -4.253 73.794 1.00 83.81 377 LEU A N 1
ATOM 2919 C CA . LEU A 1 377 ? -11.980 -5.134 73.621 1.00 83.81 377 LEU A CA 1
ATOM 2920 C C . LEU A 1 377 ? -12.940 -4.592 72.555 1.00 83.81 377 LEU A C 1
ATOM 2922 O O . LEU A 1 377 ? -13.411 -5.362 71.722 1.00 83.81 377 LEU A O 1
ATOM 2926 N N . SER A 1 378 ? -13.180 -3.277 72.534 1.00 84.50 378 SER A N 1
ATOM 2927 C CA . SER A 1 378 ? -14.002 -2.603 71.521 1.00 84.50 378 SER A CA 1
ATOM 2928 C C . SER A 1 378 ? -13.457 -2.832 70.107 1.00 84.50 378 SER A C 1
ATOM 2930 O O . SER A 1 378 ? -14.186 -3.292 69.228 1.00 84.50 378 SER A O 1
ATOM 2932 N N . VAL A 1 379 ? -12.150 -2.628 69.902 1.00 82.50 379 VAL A N 1
ATOM 2933 C CA . VAL A 1 379 ? -11.494 -2.899 68.611 1.00 82.50 379 VAL A CA 1
ATOM 2934 C C . VAL A 1 379 ? -11.572 -4.383 68.243 1.00 82.50 379 VAL A C 1
ATOM 2936 O O . VAL A 1 379 ? -11.893 -4.712 67.103 1.00 82.50 379 VAL A O 1
ATOM 2939 N N . CYS A 1 380 ? -11.317 -5.297 69.185 1.00 82.50 380 CYS A N 1
ATOM 2940 C CA . CYS A 1 380 ? -11.368 -6.736 68.910 1.00 82.50 380 CYS A CA 1
ATOM 2941 C C . CYS A 1 380 ? -12.780 -7.213 68.549 1.00 82.50 380 CYS A C 1
ATOM 2943 O O . CYS A 1 380 ? -12.918 -8.009 67.621 1.00 82.50 380 CYS A O 1
ATOM 2945 N N . ASN A 1 381 ? -13.811 -6.705 69.230 1.00 85.56 381 ASN A N 1
ATOM 2946 C CA . ASN A 1 381 ? -15.209 -6.973 68.892 1.00 85.56 381 ASN A CA 1
ATOM 2947 C C . ASN A 1 381 ? -15.534 -6.454 67.490 1.00 85.56 381 ASN A C 1
ATOM 2949 O O . ASN A 1 381 ? -16.050 -7.210 66.679 1.00 85.56 381 ASN A O 1
ATOM 2953 N N . LEU A 1 382 ? -15.132 -5.224 67.151 1.00 83.06 382 LEU A N 1
ATOM 2954 C CA . LEU A 1 382 ? -15.343 -4.669 65.810 1.00 83.06 382 LEU A CA 1
ATOM 2955 C C . LEU A 1 382 ? -14.649 -5.486 64.710 1.00 83.06 382 LEU A C 1
ATOM 2957 O O . LEU A 1 382 ? -15.235 -5.676 63.649 1.00 83.06 382 LEU A O 1
ATOM 2961 N N . VAL A 1 383 ? -13.434 -5.995 64.949 1.00 80.00 383 VAL A N 1
ATOM 2962 C CA . VAL A 1 383 ? -12.714 -6.863 63.995 1.00 80.00 383 VAL A CA 1
ATOM 2963 C C . VAL A 1 383 ? -13.433 -8.203 63.802 1.00 80.00 383 VAL A C 1
ATOM 2965 O O . VAL A 1 383 ? -13.562 -8.670 62.670 1.00 80.00 383 VAL A O 1
ATOM 2968 N N . VAL A 1 384 ? -13.897 -8.832 64.886 1.00 82.88 384 VAL A N 1
ATOM 2969 C CA . VAL A 1 384 ? -14.593 -10.130 64.832 1.00 82.88 384 VAL A CA 1
ATOM 2970 C C . VAL A 1 384 ? -15.993 -9.982 64.228 1.00 82.88 384 VAL A C 1
ATOM 2972 O O . VAL A 1 384 ? -16.366 -10.774 63.363 1.00 82.88 384 VAL A O 1
ATOM 2975 N N . ASP A 1 385 ? -16.730 -8.938 64.602 1.00 81.75 385 ASP A N 1
ATOM 2976 C CA . ASP A 1 385 ? -18.058 -8.629 64.068 1.00 81.75 385 ASP A CA 1
ATOM 2977 C C . ASP A 1 385 ? -17.997 -8.237 62.586 1.00 81.75 385 ASP A C 1
ATOM 2979 O O . ASP A 1 385 ? -18.849 -8.655 61.795 1.00 81.75 385 ASP A O 1
ATOM 2983 N N . ASP A 1 386 ? -16.980 -7.468 62.167 1.00 73.81 386 ASP A N 1
ATOM 2984 C CA . ASP A 1 386 ? -16.788 -7.141 60.750 1.00 73.81 386 ASP A CA 1
ATOM 2985 C C . ASP A 1 386 ? -16.440 -8.384 59.918 1.00 73.81 386 ASP A C 1
ATOM 2987 O O . ASP A 1 386 ? -16.923 -8.503 58.792 1.00 73.81 386 ASP A O 1
ATOM 2991 N N . ALA A 1 387 ? -15.696 -9.341 60.488 1.00 72.50 387 ALA A N 1
ATOM 2992 C CA . ALA A 1 387 ? -15.387 -10.622 59.849 1.00 72.50 387 ALA A CA 1
ATOM 2993 C C . ALA A 1 387 ? -16.578 -11.605 59.809 1.00 72.50 387 ALA A C 1
ATOM 2995 O O . ALA A 1 387 ? -16.638 -12.449 58.914 1.00 72.50 387 ALA A O 1
ATOM 2996 N N . ALA A 1 388 ? -17.516 -11.514 60.758 1.00 68.81 388 ALA A N 1
ATOM 2997 C CA . ALA A 1 388 ? -18.688 -12.390 60.851 1.00 68.81 388 ALA A CA 1
ATOM 2998 C C . ALA A 1 388 ? -19.890 -11.914 60.010 1.00 68.81 388 ALA A C 1
ATOM 3000 O O . ALA A 1 388 ? -20.787 -12.705 59.703 1.00 68.81 388 ALA A O 1
ATOM 3001 N N . GLY A 1 389 ? -19.935 -10.632 59.634 1.00 60.09 389 GLY A N 1
ATOM 3002 C CA . GLY A 1 389 ? -21.035 -10.068 58.855 1.00 60.09 389 GLY A CA 1
ATOM 3003 C C . GLY A 1 389 ? -21.048 -10.549 57.392 1.00 60.09 389 GLY A C 1
ATOM 3004 O O . GLY A 1 389 ? -20.026 -10.446 56.714 1.00 60.09 389 GLY A O 1
ATOM 3005 N N . PRO A 1 390 ? -22.197 -10.992 56.839 1.00 48.69 390 PRO A N 1
ATOM 3006 C CA . PRO A 1 390 ? -22.340 -11.268 55.413 1.00 48.69 390 PRO A CA 1
ATOM 3007 C C . PRO A 1 390 ? -22.394 -9.937 54.657 1.00 48.69 390 PRO A C 1
ATOM 3009 O O . PRO A 1 390 ? -23.463 -9.424 54.331 1.00 48.69 390 PRO A O 1
ATOM 3012 N N . LYS A 1 391 ? -21.237 -9.326 54.419 1.00 55.44 391 LYS A N 1
ATOM 3013 C CA . LYS A 1 391 ? -21.132 -8.158 53.545 1.00 55.44 391 LYS A CA 1
ATOM 3014 C C . LYS A 1 391 ? -20.643 -8.631 52.189 1.00 55.44 391 LYS A C 1
ATOM 3016 O O . LYS A 1 391 ? -19.791 -9.511 52.106 1.00 55.44 391 LYS A O 1
ATOM 3021 N N . ALA A 1 392 ? -21.171 -8.040 51.122 1.00 50.12 392 ALA A N 1
ATOM 3022 C CA . ALA A 1 392 ? -20.606 -8.173 49.788 1.00 50.12 392 ALA A CA 1
ATOM 3023 C C . ALA A 1 392 ? -19.241 -7.462 49.762 1.00 50.12 392 ALA A C 1
ATOM 3025 O O . ALA A 1 392 ? -19.102 -6.357 49.242 1.00 50.12 392 ALA A O 1
ATOM 3026 N N . THR A 1 393 ? -18.229 -8.061 50.390 1.00 54.84 393 THR A N 1
ATOM 3027 C CA . THR A 1 393 ? -16.836 -7.632 50.308 1.00 54.84 393 THR A CA 1
ATOM 3028 C C . THR A 1 393 ? -16.326 -8.012 48.929 1.00 54.84 393 THR A C 1
ATOM 3030 O O . THR A 1 393 ? -15.713 -9.053 48.703 1.00 54.84 393 THR A O 1
ATOM 3033 N N . LEU A 1 394 ? -16.630 -7.162 47.954 1.00 58.72 394 LEU A N 1
ATOM 3034 C CA . LEU A 1 394 ? -15.961 -7.222 46.670 1.00 58.72 394 LEU A CA 1
ATOM 3035 C C . LEU A 1 394 ? -14.520 -6.768 46.895 1.00 58.72 394 LEU A C 1
ATOM 3037 O O . LEU A 1 394 ? -14.270 -5.635 47.308 1.00 58.72 394 LEU A O 1
ATOM 3041 N N . ALA A 1 395 ? -13.575 -7.671 46.647 1.00 60.53 395 ALA A N 1
ATOM 3042 C CA . ALA A 1 395 ? -12.161 -7.339 46.684 1.00 60.53 395 ALA A CA 1
ATOM 3043 C C . ALA A 1 395 ? -11.886 -6.138 45.760 1.00 60.53 395 ALA A C 1
ATOM 3045 O O . ALA A 1 395 ? -12.514 -5.993 44.707 1.00 60.53 395 ALA A O 1
ATOM 3046 N N . SER A 1 396 ? -10.978 -5.247 46.163 1.00 62.62 396 SER A N 1
ATOM 3047 C CA . SER A 1 396 ? -10.675 -4.015 45.418 1.00 62.62 396 SER A CA 1
ATOM 3048 C C . SER A 1 396 ? -10.125 -4.278 44.008 1.00 62.62 396 SER A C 1
ATOM 3050 O O . SER A 1 396 ? -10.208 -3.405 43.145 1.00 62.62 396 SER A O 1
ATOM 3052 N N . ASP A 1 397 ? -9.617 -5.487 43.762 1.00 64.69 397 ASP A N 1
ATOM 3053 C CA . ASP A 1 397 ? -9.144 -6.006 42.477 1.00 64.69 397 ASP A CA 1
ATOM 3054 C C . ASP A 1 397 ? -10.218 -6.770 41.677 1.00 64.69 397 ASP A C 1
ATOM 3056 O O . ASP A 1 397 ? -9.957 -7.229 40.561 1.00 64.69 397 ASP A O 1
ATOM 3060 N N . SER A 1 398 ? -11.442 -6.891 42.201 1.00 80.31 398 SER A N 1
ATOM 3061 C CA . SER A 1 398 ? -12.555 -7.506 41.482 1.00 80.31 398 SER A CA 1
ATOM 3062 C C . SER A 1 398 ? -12.862 -6.716 40.202 1.00 80.31 398 SER A C 1
ATOM 3064 O O . SER A 1 398 ? -13.013 -5.490 40.258 1.00 80.31 398 SER A O 1
ATOM 3066 N N . PRO A 1 399 ? -13.052 -7.383 39.045 1.00 81.62 399 PRO A N 1
ATOM 3067 C CA . PRO A 1 399 ? -13.468 -6.722 37.808 1.00 81.62 399 PRO A CA 1
ATOM 3068 C C . PRO A 1 399 ? -14.722 -5.856 37.979 1.00 81.62 399 PRO A C 1
ATOM 3070 O O . PRO A 1 399 ? -14.836 -4.807 37.351 1.00 81.62 399 PRO A O 1
ATOM 3073 N N . LEU A 1 400 ? -15.643 -6.261 38.863 1.00 84.38 400 LEU A N 1
ATOM 3074 C CA . LEU A 1 400 ? -16.845 -5.491 39.181 1.00 84.38 400 LEU A CA 1
ATOM 3075 C C . LEU A 1 400 ? -16.510 -4.150 39.850 1.00 84.38 400 LEU A C 1
ATOM 3077 O O . LEU A 1 400 ? -17.126 -3.142 39.519 1.00 84.38 400 LEU A O 1
ATOM 3081 N N . MET A 1 401 ? -15.492 -4.105 40.713 1.00 81.69 401 MET A N 1
ATOM 3082 C CA . MET A 1 401 ? -15.056 -2.873 41.377 1.00 81.69 401 MET A CA 1
ATOM 3083 C C . MET A 1 401 ? -14.325 -1.925 40.436 1.00 81.69 401 MET A C 1
ATOM 3085 O O . MET A 1 401 ? -14.544 -0.714 40.493 1.00 81.69 401 MET A O 1
ATOM 3089 N N . GLU A 1 402 ? -13.499 -2.457 39.533 1.00 83.88 402 GLU A N 1
ATOM 3090 C CA . GLU A 1 402 ? -12.843 -1.644 38.505 1.00 83.88 402 GLU A CA 1
ATOM 3091 C C . GLU A 1 402 ? -13.879 -0.964 37.595 1.00 83.88 402 GLU A C 1
ATOM 3093 O O . GLU A 1 402 ? -13.770 0.227 37.282 1.00 83.88 402 GLU A O 1
ATOM 3098 N N . VAL A 1 403 ? -14.918 -1.712 37.209 1.00 87.50 403 VAL A N 1
ATOM 3099 C CA . VAL A 1 403 ? -16.049 -1.186 36.441 1.00 87.50 403 VAL A CA 1
ATOM 3100 C C . VAL A 1 403 ? -16.831 -0.166 37.271 1.00 87.50 403 VAL A C 1
ATOM 3102 O O . VAL A 1 403 ? -17.040 0.952 36.801 1.00 87.50 403 VAL A O 1
ATOM 3105 N N . TYR A 1 404 ? -17.212 -0.495 38.507 1.00 86.94 404 TYR A N 1
ATOM 3106 C CA . TYR A 1 404 ? -17.983 0.402 39.369 1.00 86.94 404 TYR A CA 1
ATOM 3107 C C . TYR A 1 404 ? -17.263 1.738 39.587 1.00 86.94 404 TYR A C 1
ATOM 3109 O O . TYR A 1 404 ? -17.844 2.794 39.348 1.00 86.94 404 TYR A O 1
ATOM 3117 N N . ARG A 1 405 ? -15.959 1.717 39.900 1.00 86.69 405 ARG A N 1
ATOM 3118 C CA . ARG A 1 405 ? -15.120 2.923 40.037 1.00 86.69 405 ARG A CA 1
ATOM 3119 C C . ARG A 1 405 ? -15.150 3.814 38.792 1.00 86.69 405 ARG A C 1
ATOM 3121 O O . ARG A 1 405 ? -15.048 5.036 38.900 1.00 86.69 405 ARG A O 1
ATOM 3128 N N . ARG A 1 406 ? -15.248 3.219 37.600 1.00 86.56 406 ARG A N 1
ATOM 3129 C CA . ARG A 1 406 ? -15.291 3.957 36.330 1.00 86.56 406 ARG A CA 1
ATOM 3130 C C . ARG A 1 406 ? -16.647 4.619 36.085 1.00 86.56 406 ARG A C 1
ATOM 3132 O O . ARG A 1 406 ? -16.675 5.713 35.517 1.00 86.56 406 ARG A O 1
ATOM 3139 N N . TYR A 1 407 ? -17.738 3.963 36.475 1.00 89.12 407 TYR A N 1
ATOM 3140 C CA . TYR A 1 407 ? -19.101 4.447 36.242 1.00 89.12 407 TYR A CA 1
ATOM 3141 C C . TYR A 1 407 ? -19.633 5.357 37.359 1.00 89.12 407 TYR A C 1
ATOM 3143 O O . TYR A 1 407 ? -20.352 6.305 37.047 1.00 89.12 407 TYR A O 1
ATOM 3151 N N . TYR A 1 408 ? -19.189 5.137 38.599 1.00 87.38 408 TYR A N 1
ATOM 3152 C CA . TYR A 1 408 ? -19.604 5.829 39.826 1.00 87.38 408 TYR A CA 1
ATOM 3153 C C . TYR A 1 408 ? -18.391 6.329 40.635 1.00 87.38 408 TYR A C 1
ATOM 3155 O O . TYR A 1 408 ? -18.123 5.863 41.746 1.00 87.38 408 TYR A O 1
ATOM 3163 N N . PRO A 1 409 ? -17.569 7.241 40.076 1.00 86.69 409 PRO A N 1
ATOM 3164 C CA . PRO A 1 409 ? -16.322 7.656 40.716 1.00 86.69 409 PRO A CA 1
ATOM 3165 C C . PRO A 1 409 ? -16.543 8.420 42.029 1.00 86.69 409 PRO A C 1
ATOM 3167 O O . PRO A 1 409 ? -15.708 8.314 42.926 1.00 86.69 409 PRO A O 1
ATOM 3170 N N . ALA A 1 410 ? -17.639 9.176 42.152 1.00 84.31 410 ALA A N 1
ATOM 3171 C CA . ALA A 1 410 ? -17.944 9.962 43.345 1.00 84.31 410 ALA A CA 1
ATOM 3172 C C . ALA A 1 410 ? -18.416 9.065 44.495 1.00 84.31 410 ALA A C 1
ATOM 3174 O O . ALA A 1 410 ? -17.944 9.205 45.619 1.00 84.31 410 ALA A O 1
ATOM 3175 N N . GLU A 1 411 ? -19.282 8.100 44.204 1.00 82.81 411 GLU A N 1
ATOM 3176 C CA . GLU A 1 411 ? -19.795 7.114 45.151 1.00 82.81 411 GLU A CA 1
ATOM 3177 C C . GLU A 1 411 ? -18.685 6.162 45.587 1.00 82.81 411 GLU A C 1
ATOM 3179 O O . GLU A 1 411 ? -18.568 5.857 46.772 1.00 82.81 411 GLU A O 1
ATOM 3184 N N . TYR A 1 412 ? -17.823 5.745 44.653 1.00 81.25 412 TYR A N 1
ATOM 3185 C CA . TYR A 1 412 ? -16.623 4.979 44.973 1.00 81.25 412 TYR A CA 1
ATOM 3186 C C . TYR A 1 412 ? -15.689 5.770 45.895 1.00 81.25 412 TYR A C 1
ATOM 3188 O O . TYR A 1 412 ? -15.217 5.227 46.892 1.00 81.25 412 TYR A O 1
ATOM 3196 N N . ALA A 1 413 ? -15.424 7.048 45.599 1.00 79.12 413 ALA A N 1
ATOM 3197 C CA . ALA A 1 413 ? -14.593 7.898 46.451 1.00 79.12 413 ALA A CA 1
ATOM 3198 C C . ALA A 1 413 ? -15.227 8.099 47.834 1.00 79.12 413 ALA A C 1
ATOM 3200 O O . ALA A 1 413 ? -14.541 7.940 48.840 1.00 79.12 413 ALA A O 1
ATOM 3201 N N . ALA A 1 414 ? -16.536 8.358 47.890 1.00 76.62 414 ALA A N 1
ATOM 3202 C CA . ALA A 1 414 ? -17.285 8.487 49.132 1.00 76.62 414 ALA A CA 1
ATOM 3203 C C . ALA A 1 414 ? -17.193 7.201 49.964 1.00 76.62 414 ALA A C 1
ATOM 3205 O O . ALA A 1 414 ? -16.846 7.264 51.139 1.00 76.62 414 ALA A O 1
ATOM 3206 N N . ALA A 1 415 ? -17.413 6.035 49.356 1.00 73.06 415 ALA A N 1
ATOM 3207 C CA . ALA A 1 415 ? -17.276 4.743 50.022 1.00 73.06 415 ALA A CA 1
ATOM 3208 C C . ALA A 1 415 ? -15.829 4.438 50.449 1.00 73.06 415 ALA A C 1
ATOM 3210 O O . ALA A 1 415 ? -15.629 3.893 51.527 1.00 73.06 415 ALA A O 1
ATOM 3211 N N . SER A 1 416 ? -14.828 4.849 49.660 1.00 67.31 416 SER A N 1
ATOM 3212 C CA . SER A 1 416 ? -13.402 4.757 50.028 1.00 67.31 416 SER A CA 1
ATOM 3213 C C . SER A 1 416 ? -13.044 5.663 51.206 1.00 67.31 416 SER A C 1
ATOM 3215 O O . SER A 1 416 ? -12.122 5.365 51.955 1.00 67.31 416 SER A O 1
ATOM 3217 N N . SER A 1 417 ? -13.734 6.798 51.329 1.00 64.88 417 SER A N 1
ATOM 3218 C CA . SER A 1 417 ? -13.508 7.797 52.377 1.00 64.88 417 SER A CA 1
ATOM 3219 C C . SER A 1 417 ? -14.323 7.565 53.647 1.00 64.88 417 SER A C 1
ATOM 3221 O O . SER A 1 417 ? -14.049 8.217 54.653 1.00 64.88 417 SER A O 1
ATOM 3223 N N . ARG A 1 418 ? -15.324 6.669 53.627 1.00 66.56 418 ARG A N 1
ATOM 3224 C CA . ARG A 1 418 ? -16.017 6.264 54.854 1.00 66.56 418 ARG A CA 1
ATOM 3225 C C . ARG A 1 418 ? -14.968 5.616 55.747 1.00 66.56 418 ARG A C 1
ATOM 3227 O O . ARG A 1 418 ? -14.401 4.597 55.365 1.00 66.56 418 ARG A O 1
ATOM 3234 N N . ALA A 1 419 ? -14.697 6.236 56.895 1.00 58.19 419 ALA A N 1
ATOM 3235 C CA . ALA A 1 419 ? -13.772 5.688 57.871 1.00 58.19 419 ALA A CA 1
ATOM 3236 C C . ALA A 1 419 ? -14.207 4.254 58.181 1.00 58.19 419 ALA A C 1
ATOM 3238 O O . ALA A 1 419 ? -15.359 4.019 58.555 1.00 58.19 419 ALA A O 1
ATOM 3239 N N . ASP A 1 420 ? -13.309 3.298 57.952 1.00 68.94 420 ASP A N 1
ATOM 3240 C CA . ASP A 1 420 ? -13.527 1.935 58.402 1.00 68.94 420 ASP A CA 1
ATOM 3241 C C . ASP A 1 420 ? -13.707 2.009 59.929 1.00 68.94 420 ASP A C 1
ATOM 3243 O O . ASP A 1 420 ? -12.802 2.499 60.610 1.00 68.94 420 ASP A O 1
ATOM 3247 N N . PRO A 1 421 ? -14.862 1.591 60.482 1.00 72.50 421 PRO A N 1
ATOM 3248 C CA . PRO A 1 421 ? -15.112 1.669 61.918 1.00 72.50 421 PRO A CA 1
ATOM 3249 C C . PRO A 1 421 ? -14.022 0.978 62.744 1.00 72.50 421 PRO A C 1
ATOM 3251 O O . PRO A 1 421 ? -13.734 1.416 63.855 1.00 72.50 421 PRO A O 1
ATOM 3254 N N . VAL A 1 422 ? -13.379 -0.057 62.189 1.00 71.88 422 VAL A N 1
ATOM 3255 C CA . VAL A 1 422 ? -12.236 -0.742 62.803 1.00 71.88 422 VAL A CA 1
ATOM 3256 C C . VAL A 1 422 ? -11.016 0.176 62.846 1.00 71.88 422 VAL A C 1
ATOM 3258 O O . VAL A 1 422 ? -10.369 0.295 63.883 1.00 71.88 422 VAL A O 1
ATOM 3261 N N . VAL A 1 423 ? -10.714 0.858 61.739 1.00 70.56 423 VAL A N 1
ATOM 3262 C CA . VAL A 1 423 ? -9.593 1.805 61.645 1.00 70.56 423 VAL A CA 1
ATOM 3263 C C . VAL A 1 423 ? -9.817 2.998 62.569 1.00 70.56 423 VAL A C 1
ATOM 3265 O O . VAL A 1 423 ? -8.892 3.408 63.266 1.00 70.56 423 VAL A O 1
ATOM 3268 N N . GLN A 1 424 ? -11.041 3.526 62.618 1.00 75.94 424 GLN A N 1
ATOM 3269 C CA . GLN A 1 424 ? -11.389 4.628 63.509 1.00 75.94 424 GLN A CA 1
ATOM 3270 C C . GLN A 1 424 ? -11.244 4.224 64.984 1.00 75.94 424 GLN A C 1
ATOM 3272 O O . GLN A 1 424 ? -10.508 4.882 65.716 1.00 75.94 424 GLN A O 1
ATOM 3277 N N . ALA A 1 425 ? -11.857 3.111 65.400 1.00 77.12 425 ALA A N 1
ATOM 3278 C CA . ALA A 1 425 ? -11.753 2.620 66.776 1.00 77.12 425 ALA A CA 1
ATOM 3279 C C . ALA A 1 425 ? -10.300 2.298 67.169 1.00 77.12 425 ALA A C 1
ATOM 3281 O O . ALA A 1 425 ? -9.880 2.524 68.303 1.00 77.12 425 ALA A O 1
ATOM 3282 N N . TYR A 1 426 ? -9.499 1.805 66.223 1.00 71.50 426 TYR A N 1
ATOM 3283 C CA . TYR A 1 426 ? -8.075 1.571 66.437 1.00 71.50 426 TYR A CA 1
ATOM 3284 C C . TYR A 1 426 ? -7.287 2.876 66.622 1.00 71.50 426 TYR A C 1
ATOM 3286 O O . TYR A 1 426 ? -6.419 2.945 67.492 1.00 71.50 426 TYR A O 1
ATOM 3294 N N . HIS A 1 427 ? -7.578 3.921 65.843 1.00 70.75 427 HIS A N 1
ATOM 3295 C CA . HIS A 1 427 ? -6.956 5.232 66.035 1.00 70.75 427 HIS A CA 1
ATOM 3296 C C . HIS A 1 427 ? -7.307 5.834 67.401 1.00 70.75 427 HIS A C 1
ATOM 3298 O O . HIS A 1 427 ? -6.401 6.275 68.104 1.00 70.75 427 HIS A O 1
ATOM 3304 N N . GLU A 1 428 ? -8.571 5.754 67.816 1.00 79.44 428 GLU A N 1
ATOM 3305 C CA . GLU A 1 428 ? -9.027 6.184 69.148 1.00 79.44 428 GLU A CA 1
ATOM 3306 C C . GLU A 1 428 ? -8.312 5.401 70.275 1.00 79.44 428 GLU A C 1
ATOM 3308 O O . GLU A 1 428 ? -7.855 5.972 71.273 1.00 79.44 428 GLU A O 1
ATOM 3313 N N . MET A 1 429 ? -8.106 4.091 70.088 1.00 81.56 429 MET A N 1
ATOM 3314 C CA . MET A 1 429 ? -7.301 3.268 70.998 1.00 81.56 429 MET A CA 1
ATOM 3315 C C . MET A 1 429 ? -5.837 3.743 71.053 1.00 81.56 429 MET A C 1
ATOM 3317 O O . MET A 1 429 ? -5.258 3.837 72.134 1.00 81.56 429 MET A O 1
ATOM 3321 N N . LEU A 1 430 ? -5.213 4.066 69.916 1.00 71.06 430 LEU A N 1
ATOM 3322 C CA . LEU A 1 430 ? -3.825 4.547 69.878 1.00 71.06 430 LEU A CA 1
ATOM 3323 C C . LEU A 1 430 ? -3.639 5.927 70.521 1.00 71.06 430 LEU A C 1
ATOM 3325 O O . LEU A 1 430 ? -2.573 6.183 71.084 1.00 71.06 430 LEU A O 1
ATOM 3329 N N . GLU A 1 431 ? -4.643 6.801 70.460 1.00 77.81 431 GLU A N 1
ATOM 3330 C CA . GLU A 1 431 ? -4.633 8.080 71.184 1.00 77.81 431 GLU A CA 1
ATOM 3331 C C . GLU A 1 431 ? -4.633 7.864 72.700 1.00 77.81 431 GLU A C 1
ATOM 3333 O O . GLU A 1 431 ? -3.913 8.548 73.429 1.00 77.81 431 GLU A O 1
ATOM 3338 N N . THR A 1 432 ? -5.377 6.858 73.161 1.00 81.81 432 THR A N 1
ATOM 3339 C CA . THR A 1 432 ? -5.430 6.458 74.575 1.00 81.81 432 THR A CA 1
ATOM 3340 C C . THR A 1 432 ? -4.128 5.781 75.022 1.00 81.81 432 THR A C 1
ATOM 3342 O O . THR A 1 432 ? -3.680 5.949 76.158 1.00 81.81 432 THR A O 1
ATOM 3345 N N . TYR A 1 433 ? -3.467 5.061 74.109 1.00 78.94 433 TYR A N 1
ATOM 3346 C CA . TYR A 1 433 ? -2.236 4.311 74.365 1.00 78.94 433 TYR A CA 1
ATOM 3347 C C . TYR A 1 433 ? -1.096 4.731 73.419 1.00 78.94 433 TYR A C 1
ATOM 3349 O O . TYR A 1 433 ? -0.644 3.936 72.591 1.00 78.94 433 TYR A O 1
ATOM 3357 N N . PRO A 1 434 ? -0.541 5.949 73.563 1.00 71.56 434 PRO A N 1
ATOM 3358 C CA . PRO A 1 434 ? 0.423 6.519 72.615 1.00 71.56 434 PRO A CA 1
ATOM 3359 C C . PRO A 1 434 ? 1.757 5.760 72.545 1.00 71.56 434 PRO A C 1
ATOM 3361 O O . PRO A 1 434 ? 2.475 5.847 71.549 1.00 71.56 434 PRO A O 1
ATOM 3364 N N . LEU A 1 435 ? 2.085 4.944 73.554 1.00 65.50 435 LEU A N 1
ATOM 3365 C CA . LEU A 1 435 ? 3.234 4.029 73.506 1.00 65.50 435 LEU A CA 1
ATOM 3366 C C . LEU A 1 435 ? 3.081 2.935 72.432 1.00 65.50 435 LEU A C 1
ATOM 3368 O O . LEU A 1 435 ? 4.084 2.378 71.984 1.00 65.50 435 LEU A O 1
ATOM 3372 N N . LEU A 1 436 ? 1.856 2.669 71.969 1.00 60.69 436 LEU A N 1
ATOM 3373 C CA . LEU A 1 436 ? 1.578 1.797 70.827 1.00 60.69 436 LEU A CA 1
ATOM 3374 C C . LEU A 1 436 ? 1.823 2.500 69.472 1.00 60.69 436 LEU A C 1
ATOM 3376 O O . LEU A 1 436 ? 1.960 1.819 68.458 1.00 60.69 436 LEU A O 1
ATOM 3380 N N . ASN A 1 437 ? 1.928 3.837 69.441 1.00 50.44 437 ASN A N 1
ATOM 3381 C CA . ASN A 1 437 ? 1.993 4.658 68.220 1.00 50.44 437 ASN A CA 1
ATOM 3382 C C . ASN A 1 437 ? 3.420 4.781 67.624 1.00 50.44 437 ASN A C 1
ATOM 3384 O O . ASN A 1 437 ? 3.600 4.901 66.415 1.00 50.44 437 ASN A O 1
ATOM 3388 N N . HIS A 1 438 ? 4.478 4.721 68.442 1.00 40.78 438 HIS A N 1
ATOM 3389 C CA . HIS A 1 438 ? 5.813 5.205 68.040 1.00 40.78 438 HIS A CA 1
ATOM 3390 C C . HIS A 1 438 ? 6.777 4.205 67.375 1.00 40.78 438 HIS A C 1
ATOM 3392 O O . HIS A 1 438 ? 7.963 4.508 67.253 1.00 40.78 438 HIS A O 1
ATOM 3398 N N . THR A 1 439 ? 6.352 3.026 66.904 1.00 40.88 439 THR A N 1
ATOM 3399 C CA . THR A 1 439 ? 7.315 2.085 66.291 1.00 40.88 439 THR A CA 1
ATOM 3400 C C . THR A 1 439 ? 6.749 1.166 65.187 1.00 40.88 439 THR A C 1
ATOM 3402 O O . THR A 1 439 ? 6.165 0.137 65.487 1.00 40.88 439 THR A O 1
ATOM 3405 N N . ILE A 1 440 ? 7.106 1.448 63.922 1.00 39.22 440 ILE A N 1
ATOM 3406 C CA . ILE A 1 440 ? 7.080 0.553 62.729 1.00 39.22 440 ILE A CA 1
ATOM 3407 C C . ILE A 1 440 ? 5.670 0.150 62.204 1.00 39.22 440 ILE A C 1
ATOM 3409 O O . ILE A 1 440 ? 4.702 0.069 62.944 1.00 39.22 440 ILE A O 1
ATOM 3413 N N . SER A 1 441 ? 5.561 -0.071 60.883 1.00 43.78 441 SER A N 1
ATOM 3414 C CA . SER A 1 441 ? 4.339 -0.146 60.055 1.00 43.78 441 SER A CA 1
ATOM 3415 C C . SER A 1 441 ? 3.173 -1.047 60.522 1.00 43.78 441 SER A C 1
ATOM 3417 O O . SER A 1 441 ? 3.372 -2.192 60.933 1.00 43.78 441 SER A O 1
ATOM 3419 N N . TYR A 1 442 ? 1.969 -0.503 60.284 1.00 50.22 442 TYR A N 1
ATOM 3420 C CA . TYR A 1 442 ? 0.557 -0.947 60.348 1.00 50.22 442 TYR A CA 1
ATOM 3421 C C . TYR A 1 442 ? 0.178 -2.393 60.801 1.00 50.22 442 TYR A C 1
ATOM 3423 O O . TYR A 1 442 ? -0.697 -2.497 61.654 1.00 50.22 442 TYR A O 1
ATOM 3431 N N . PRO A 1 443 ? 0.755 -3.521 60.323 1.00 53.19 443 PRO A N 1
ATOM 3432 C CA . PRO A 1 443 ? 0.276 -4.875 60.696 1.00 53.19 443 PRO A CA 1
ATOM 3433 C C . PRO A 1 443 ? 1.020 -5.591 61.838 1.00 53.19 443 PRO A C 1
ATOM 3435 O O . PRO A 1 443 ? 0.473 -6.483 62.489 1.00 53.19 443 PRO A O 1
ATOM 3438 N N . THR A 1 444 ? 2.303 -5.295 62.049 1.00 53.00 444 THR A N 1
ATOM 3439 C CA . THR A 1 444 ? 3.215 -6.272 62.681 1.00 53.00 444 THR A CA 1
ATOM 3440 C C . THR A 1 444 ? 3.212 -6.213 64.212 1.00 53.00 444 THR A C 1
ATOM 3442 O O . THR A 1 444 ? 3.496 -7.214 64.866 1.00 53.00 444 THR A O 1
ATOM 3445 N N . LYS A 1 445 ? 2.858 -5.067 64.811 1.00 59.47 445 LYS A N 1
ATOM 3446 C CA . LYS A 1 445 ? 2.943 -4.870 66.269 1.00 59.47 445 LYS A CA 1
ATOM 3447 C C . LYS A 1 445 ? 1.655 -5.082 67.038 1.00 59.47 445 LYS A C 1
ATOM 3449 O O . LYS A 1 445 ? 1.747 -5.601 68.142 1.00 59.47 445 LYS A O 1
ATOM 3454 N N . PHE A 1 446 ? 0.486 -4.806 66.455 1.00 57.47 446 PHE A N 1
ATOM 3455 C CA . PHE A 1 446 ? -0.771 -5.309 67.017 1.00 57.47 446 PHE A CA 1
ATOM 3456 C C . PHE A 1 446 ? -0.669 -6.830 67.174 1.00 57.47 446 PHE A C 1
ATOM 3458 O O . PHE A 1 446 ? -0.829 -7.365 68.260 1.00 57.47 446 PHE A O 1
ATOM 3465 N N . ASN A 1 447 ? -0.186 -7.511 66.133 1.00 56.69 447 ASN A N 1
ATOM 3466 C CA . ASN A 1 447 ? 0.143 -8.932 66.177 1.00 56.69 447 ASN A CA 1
ATOM 3467 C C . ASN A 1 447 ? 1.150 -9.328 67.276 1.00 56.69 447 ASN A C 1
ATOM 3469 O O . ASN A 1 447 ? 1.026 -10.425 67.813 1.00 56.69 447 ASN A O 1
ATOM 3473 N N . HIS A 1 448 ? 2.125 -8.476 67.610 1.00 59.72 448 HIS A N 1
ATOM 3474 C CA . HIS A 1 448 ? 3.122 -8.729 68.657 1.00 59.72 448 HIS A CA 1
ATOM 3475 C C . HIS A 1 448 ? 2.578 -8.473 70.071 1.00 59.72 448 HIS A C 1
ATOM 3477 O O . HIS A 1 448 ? 2.821 -9.270 70.968 1.00 59.72 448 HIS A O 1
ATOM 3483 N N . TYR A 1 449 ? 1.803 -7.406 70.273 1.00 64.06 449 TYR A N 1
ATOM 3484 C CA . TYR A 1 449 ? 1.154 -7.100 71.549 1.00 64.06 449 TYR A CA 1
ATOM 3485 C C . TYR A 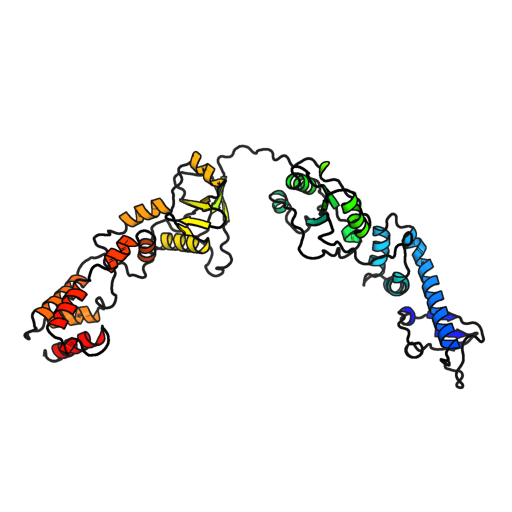1 449 ? 0.057 -8.120 71.871 1.00 64.06 449 TYR A C 1
ATOM 3487 O O . TYR A 1 449 ? 0.014 -8.654 72.974 1.00 64.06 449 TYR A O 1
ATOM 3495 N N . MET A 1 450 ? -0.744 -8.493 70.869 1.00 61.41 450 MET A N 1
ATOM 3496 C CA . MET A 1 450 ? -1.699 -9.597 70.974 1.00 61.41 450 MET A CA 1
ATOM 3497 C C . MET A 1 450 ? -0.978 -10.918 71.264 1.00 61.41 450 MET A C 1
ATOM 3499 O O . MET A 1 450 ? -1.459 -11.696 72.073 1.00 61.41 450 MET A O 1
ATOM 3503 N N . ALA A 1 451 ? 0.201 -11.167 70.679 1.00 61.69 451 ALA A N 1
ATOM 3504 C CA . ALA A 1 451 ? 1.005 -12.342 71.023 1.00 61.69 451 ALA A CA 1
ATOM 3505 C C . ALA A 1 451 ? 1.551 -12.294 72.462 1.00 61.69 451 ALA A C 1
ATOM 3507 O O . ALA A 1 451 ? 1.603 -13.334 73.106 1.00 61.69 451 ALA A O 1
ATOM 3508 N N . LEU A 1 452 ? 1.925 -11.124 72.991 1.00 64.38 452 LEU A N 1
ATOM 3509 C CA . LEU A 1 452 ? 2.343 -10.970 74.391 1.00 64.38 452 LEU A CA 1
ATOM 3510 C C . LEU A 1 452 ? 1.183 -11.205 75.366 1.00 64.38 452 LEU A C 1
ATOM 3512 O O . LEU A 1 452 ? 1.375 -11.901 76.357 1.00 64.38 452 LEU A O 1
ATOM 3516 N N . LEU A 1 453 ? -0.011 -10.689 75.063 1.00 62.03 453 LEU A N 1
ATOM 3517 C CA . LEU A 1 453 ? -1.220 -10.937 75.856 1.00 62.03 453 LEU A CA 1
ATOM 3518 C C . LEU A 1 453 ? -1.651 -12.409 75.796 1.00 62.03 453 LEU A C 1
ATOM 3520 O O . LEU A 1 453 ? -1.963 -13.003 76.824 1.00 62.03 453 LEU A O 1
ATOM 3524 N N . VAL A 1 454 ? -1.604 -13.024 74.610 1.00 58.66 454 VAL A N 1
ATOM 3525 C CA . VAL A 1 454 ? -1.928 -14.447 74.419 1.00 58.66 454 VAL A CA 1
ATOM 3526 C C . VAL A 1 454 ? -0.900 -15.354 75.101 1.00 58.66 454 VAL A C 1
ATOM 3528 O O . VAL A 1 454 ? -1.293 -16.330 75.721 1.00 58.66 454 VAL A O 1
ATOM 3531 N N . ASN A 1 455 ? 0.398 -15.031 75.058 1.00 59.25 455 ASN A N 1
ATOM 3532 C CA . ASN A 1 455 ? 1.448 -15.817 75.726 1.00 59.25 455 ASN A CA 1
ATOM 3533 C C . ASN A 1 455 ? 1.457 -15.658 77.260 1.00 59.25 455 ASN A C 1
ATOM 3535 O O . ASN A 1 455 ? 2.180 -16.386 77.936 1.00 59.25 455 ASN A O 1
ATOM 3539 N N . GLN A 1 456 ? 0.705 -14.698 77.808 1.00 52.16 456 GLN A N 1
ATOM 3540 C CA . GLN A 1 456 ? 0.483 -14.542 79.251 1.00 52.16 456 GLN A CA 1
ATOM 3541 C C . GLN A 1 456 ? -0.806 -15.231 79.735 1.00 52.16 456 GLN A C 1
ATOM 3543 O O . GLN A 1 456 ? -1.064 -15.246 80.937 1.00 52.16 456 GLN A O 1
ATOM 3548 N N . CYS A 1 457 ? -1.586 -15.824 78.825 1.00 45.94 457 CYS A N 1
ATOM 3549 C CA . CYS A 1 457 ? -2.712 -16.693 79.153 1.00 45.94 457 CYS A CA 1
ATOM 3550 C C . CYS A 1 457 ? -2.230 -18.161 79.163 1.00 45.94 457 CYS A C 1
ATOM 3552 O O . CYS A 1 457 ? -1.564 -18.558 78.204 1.00 45.94 457 CYS A O 1
ATOM 3554 N N . PRO A 1 458 ? -2.495 -18.943 80.228 1.00 44.22 458 PRO A N 1
ATOM 3555 C CA . PRO A 1 458 ? -2.089 -20.350 80.319 1.00 44.22 458 PRO A CA 1
ATOM 3556 C C . PRO A 1 458 ? -2.771 -21.274 79.301 1.00 44.22 458 PRO A C 1
ATOM 3558 O O . PRO A 1 458 ? -3.914 -20.974 78.885 1.00 44.22 458 PRO A O 1
#

Radius of gyration: 43.42 Å; chains: 1; bounding box: 96×41×125 Å

Sequence (458 aa):
MARQGGVCYPISPTSLSITSTLFNWPVVIDFPIGDLSVATSREALGYDSRTIAAITKRIDETVLGMTELLKDEVSAAASYLEACNILAEGKHHNSPKKPLFDLVGAHLTWGGKPLVEKIRCRSSWIGAHGAELRPSKIAMGQLRKSVAHRPQSVSEIFASPKEMMETLVYVEFEGLRFGPSRMRQAILDNTDKKDILWIRATNLTTLAPLIEGLGGPEWTDLGVVPPLKWEKGPKTAARKLQYLSPAGSVYRQYELIATYDTVVPTDEMFYVKQDSADFDLNGKTVSKKDLHNAINNLMKAGVIPRGEKVYLLNKAAQKVLDTVDMIDLSVFAKEKLADMVDATSLRLPDASWQARERVDKCQKVLSAEVPVPAEILSVCNLVVDDAAGPKATLASDSPLMEVYRRYYPAEYAAASSRADPVVQAYHEMLETYPLLNHTISYPTKFNHYMALLVNQCP

Foldseek 3Di:
DEDEPHDAADDDCVLLVDDALCVVDPDYFYDYHPQWDAPPVNRHTDSDPSNSVSVVVSLVVVLVVLLVVCQVVLQPDPFLLSSLQCLLLCCDPPHPNNSSSVRNQQVHDYPNHRHDFWQWAACDDDQKGKDKDQLVVDPLVVLLVDDDPDRDPDTDIRNGSVLLQQEAEEEEEPPQPQLSQLVSQVSVVPPVRGMYIYMYGPDPVRVVVSCVSSRNHDYYYSSVRDGHDDPPPPPDLWDWFWWQFLPDPPPCLPCSDTDIDTDNDAQAAAEWEDDDQWTQALNDTHGPSVVSVLVNLCCQLVLDPPRGIYTYAYPVNCVVCVPHNHDYPRVSSLVSLCVVDVLVQDAADPVQLLPPLNLVLLVLLCVFPDDDDPLSVVLSCLSNVVNPDPGPHDHCPRSSNVNCCVNPVPSNVVNVPPPSVSNVSVVVVCVVVVVQVPDDDDHDVVSVVSVVVSVPGD